Protein AF-A0A8T2NWU3-F1 (afdb_monomer_lite)

Foldseek 3Di:
DDDDDDDDDDDDDDDDDDDDDDDDDPDDDDDDDDDDDPDPPPPCVPPPVNDDDDPVPPPCPDPPPDDDVVVVVVVVVVVVVVVVVVVVVVVPPPDDDDDDPPDDDDDDPPDDPDDDPPDDDDDDDDDDDDDDDDPDPPDPPDDDDPPDPDDDDDDDDDPPDDDDDDDDPPPDPPPVDDPVVVCVVVVCVVVVVVVVVVVVVVVVVVVVVVVVVVVVVVVVVVVVVVVVVVVVVVVVVVVVVCVVVVVVVVVVVVVVVVVVVVVVVVVVVVPPDDDDDDDDPPPDPPPPPPPPPPPPPPPPPDPPVVNVVVVVVVVVVVVVVVVVVVVVCVVVVVVVVVVCVVVPVDDDPVVVCCVPPVVVVVVVVVVVVVVVVVVVVVVVVVVVVVVVVVVVVVVVVVVVVVVVVVVVD

Radius of gyration: 68.29 Å; chains: 1; bounding box: 148×122×195 Å

Sequence (409 aa):
MQMKKDVRDSTYTFASRPRPLQNRSKYREPTLEPNDGIGNYANIMYDRRVVRGNTYAQNILPATAQKDPIEIQRQQEARRRAIAHKRAKAHFRIKTPEAVEGRQHIDVQTELYLEELSDRVEESSVECQTDAFLDKPPSPLFIPAKTGRDVATQIEEGEVSGLTCTSIASLLPLQLFDFDLEVRPLLETLVGKTVEQSLQEVMEEEELASLRAQQRAYEELHNLELVQVQRLEERERRHREEKPLYQMSSERQMRERDCRKPMWQERRQRGGSLSEQTGRVLHMPTKRPAELPLRGPSPVSLPSSQKVLRREKETAEKMAARAFARQYLMDLLPSVYTTLQDNGYFFDPVERDVETTFLPWLMTQVNSTLEKHYVARAVLDMIIRDVTQRKSHLYQQMEQKSSELNCTD

pLDDT: mean 70.7, std 18.54, range [32.28, 97.56]

Secondary structure (DSSP, 8-state):
---------------PPPPPPPPPPSS--------S-S-----TTT-TTS--S-GGG-----TT-PPPHHHHHHHHHHHHHHHHHHHHHHHSS-PPPPPPTT--------S------------------PPP---PPPPPP------S--------TT--S------S-TT----S--HHHHHHHHHHHHHHHHHHHHHHHHHHHHHHHHHHHHHHHHHHHHHHHHHHHHHHHHHHHHHHHHHHHHHHHHHHHHHHHHHHHHHHHHHHHH--------------------------------S-HHHHHHHHHHHHHHHHHHHHHHHHHHHHHHHHHHHHHHTTSS--HHHHHIIIIIHHHHHHHHHHHHHHHHHHHHHHHHHHHHHHHHHHHHHHHHHHHHHHHTT--

InterPro domains:
  IPR009290 Radial spoke 3 [PF06098] (99-159)
  IPR009290 Radial spoke 3 [PF06098] (175-258)
  IPR009290 Radial spoke 3 [PF06098] (306-392)
  IPR009290 Radial spoke 3 [PTHR21648] (3-159)

Organism: NCBI:txid121402

Structure (mmCIF, N/CA/C/O backbone):
data_AF-A0A8T2NWU3-F1
#
_entry.id   AF-A0A8T2NWU3-F1
#
loop_
_atom_site.group_PDB
_atom_site.id
_atom_site.type_symbol
_atom_site.label_atom_id
_atom_site.label_alt_id
_atom_site.label_comp_id
_atom_site.label_asym_id
_atom_site.label_entity_id
_atom_site.label_seq_id
_atom_site.pdbx_PDB_ins_code
_atom_site.Cartn_x
_atom_site.Cartn_y
_atom_site.Cartn_z
_atom_site.occupancy
_atom_site.B_iso_or_equiv
_atom_site.auth_seq_id
_atom_site.auth_comp_id
_atom_site.auth_asym_id
_atom_site.auth_atom_id
_atom_site.pdbx_PDB_model_num
ATOM 1 N N . MET A 1 1 ? 2.838 -85.695 -58.238 1.00 36.66 1 MET A N 1
ATOM 2 C CA . MET A 1 1 ? 3.240 -86.106 -59.600 1.00 36.66 1 MET A CA 1
ATOM 3 C C . MET A 1 1 ? 4.075 -84.993 -60.212 1.00 36.66 1 MET A C 1
ATOM 5 O O . MET A 1 1 ? 3.551 -83.913 -60.444 1.00 36.66 1 MET A O 1
ATOM 9 N N . GLN A 1 2 ? 5.379 -85.235 -60.392 1.00 37.38 2 GLN A N 1
ATOM 10 C CA . GLN A 1 2 ? 6.231 -84.473 -61.313 1.00 37.38 2 GLN A CA 1
ATOM 11 C C . GLN A 1 2 ? 5.668 -84.535 -62.738 1.00 37.38 2 GLN A C 1
ATOM 13 O O . GLN A 1 2 ? 5.053 -85.537 -63.077 1.00 37.38 2 GLN A O 1
ATOM 18 N N . MET A 1 3 ? 5.992 -83.531 -63.557 1.00 32.28 3 MET A N 1
ATOM 19 C CA . MET A 1 3 ? 6.600 -83.625 -64.904 1.00 32.28 3 MET A CA 1
ATOM 20 C C . MET A 1 3 ? 6.875 -82.166 -65.335 1.00 32.28 3 MET A C 1
ATOM 22 O O . MET A 1 3 ? 5.951 -81.376 -65.453 1.00 32.28 3 MET A O 1
ATOM 26 N N . LYS A 1 4 ? 8.109 -81.678 -65.170 1.00 35.75 4 LYS A N 1
ATOM 27 C CA . LYS A 1 4 ? 9.230 -81.607 -66.134 1.00 35.75 4 LYS A CA 1
ATOM 28 C C . LYS A 1 4 ? 9.290 -80.258 -66.875 1.00 35.75 4 LYS A C 1
ATOM 30 O O . LYS A 1 4 ? 8.366 -79.861 -67.567 1.00 35.75 4 LYS A O 1
ATOM 35 N N . LYS A 1 5 ? 10.429 -79.586 -66.664 1.00 43.53 5 LYS A N 1
ATOM 36 C CA . LYS A 1 5 ? 10.964 -78.440 -67.413 1.00 43.53 5 LYS A CA 1
ATOM 37 C C . LYS A 1 5 ? 11.070 -78.774 -68.898 1.00 43.53 5 LYS A C 1
ATOM 39 O O . LYS A 1 5 ? 11.529 -79.867 -69.203 1.00 43.53 5 LYS A O 1
ATOM 44 N N . ASP A 1 6 ? 10.873 -77.761 -69.736 1.00 35.25 6 ASP A N 1
ATOM 45 C CA . ASP A 1 6 ? 11.736 -77.539 -70.892 1.00 35.25 6 ASP A CA 1
ATOM 46 C C . ASP A 1 6 ? 12.052 -76.047 -71.049 1.00 35.25 6 ASP A C 1
ATOM 48 O O . ASP A 1 6 ? 11.188 -75.176 -70.963 1.00 35.25 6 ASP A O 1
ATOM 52 N N . VAL A 1 7 ? 13.345 -75.785 -71.219 1.00 43.22 7 VAL A N 1
ATOM 53 C CA . VAL A 1 7 ? 13.967 -74.507 -71.565 1.00 43.22 7 VAL A CA 1
ATOM 54 C C . VAL A 1 7 ? 14.127 -74.499 -73.078 1.00 43.22 7 VAL A C 1
ATOM 56 O O . VAL A 1 7 ? 14.752 -75.427 -73.587 1.00 43.22 7 VAL A O 1
ATOM 59 N N . ARG A 1 8 ? 13.644 -73.463 -73.780 1.00 36.94 8 ARG A N 1
ATOM 60 C CA . ARG A 1 8 ? 14.164 -73.073 -75.103 1.00 36.94 8 ARG A CA 1
ATOM 61 C C . ARG A 1 8 ? 14.140 -71.561 -75.308 1.00 36.94 8 ARG A C 1
ATOM 63 O O . ARG A 1 8 ? 13.200 -70.876 -74.915 1.00 36.94 8 ARG A O 1
ATOM 70 N N . ASP A 1 9 ? 15.230 -71.119 -75.920 1.00 42.34 9 ASP A N 1
ATOM 71 C CA . ASP A 1 9 ? 15.663 -69.768 -76.247 1.00 42.34 9 ASP A CA 1
ATOM 72 C C . ASP A 1 9 ? 14.619 -68.906 -76.962 1.00 42.34 9 ASP A C 1
ATOM 74 O O . ASP A 1 9 ? 14.051 -69.296 -77.982 1.00 42.34 9 ASP A O 1
ATOM 78 N N . SER A 1 10 ? 14.442 -67.673 -76.485 1.00 42.69 10 SER A N 1
ATOM 79 C CA . SER A 1 10 ? 13.725 -66.626 -77.212 1.00 42.69 10 SER A CA 1
ATOM 80 C C . SER A 1 10 ? 14.719 -65.735 -77.960 1.00 42.69 10 SER A C 1
ATOM 82 O O . SER A 1 10 ? 15.348 -64.845 -77.385 1.00 42.69 10 SER A O 1
ATOM 84 N N . THR A 1 11 ? 14.846 -65.992 -79.259 1.00 45.09 11 THR A N 1
ATOM 85 C CA . THR A 1 11 ? 15.534 -65.168 -80.258 1.00 45.09 11 THR A CA 1
ATOM 86 C C . THR A 1 11 ? 14.983 -63.734 -80.261 1.00 45.09 11 THR A C 1
ATOM 88 O O . THR A 1 11 ? 13.795 -63.516 -80.497 1.00 45.09 11 THR A O 1
ATOM 91 N N . TYR A 1 12 ? 15.843 -62.741 -80.011 1.00 47.78 12 TYR A N 1
ATOM 92 C CA . TYR A 1 12 ? 15.480 -61.319 -80.010 1.00 47.78 12 TYR A CA 1
ATOM 93 C C . TYR A 1 12 ? 15.043 -60.866 -81.413 1.00 47.78 12 TYR A C 1
ATOM 95 O O . TYR A 1 12 ? 15.851 -60.817 -82.338 1.00 47.78 12 TYR A O 1
ATOM 103 N N . THR A 1 13 ? 13.761 -60.535 -81.576 1.00 46.03 13 THR A N 1
ATOM 104 C CA . THR A 1 13 ? 13.186 -60.019 -82.827 1.00 46.03 13 THR A CA 1
ATOM 105 C C . THR A 1 13 ? 12.853 -58.536 -82.659 1.00 46.03 13 THR A C 1
ATOM 107 O O . THR A 1 13 ? 12.023 -58.166 -81.831 1.00 46.03 13 THR A O 1
ATOM 110 N N . PHE A 1 14 ? 13.508 -57.673 -83.440 1.00 47.47 14 PHE A N 1
ATOM 111 C CA . PHE A 1 14 ? 13.235 -56.235 -83.477 1.00 47.47 14 PHE A CA 1
ATOM 112 C C . PHE A 1 14 ? 12.325 -55.915 -84.667 1.00 47.47 14 PHE A C 1
ATOM 114 O O . PHE A 1 14 ? 12.702 -56.145 -85.813 1.00 47.47 14 PHE A O 1
ATOM 121 N N . ALA A 1 15 ? 11.140 -55.365 -84.400 1.00 51.34 15 ALA A N 1
ATOM 122 C CA . ALA A 1 15 ? 10.235 -54.848 -85.422 1.00 51.34 15 ALA A CA 1
ATOM 123 C C . ALA A 1 15 ? 9.806 -53.423 -85.049 1.00 51.34 15 ALA A C 1
ATOM 125 O O . ALA A 1 15 ? 9.164 -53.209 -84.019 1.00 51.34 15 ALA A O 1
ATOM 126 N N . SER A 1 16 ? 10.142 -52.441 -85.885 1.00 62.88 16 SER A N 1
ATOM 127 C CA . SER A 1 16 ? 9.610 -51.081 -85.791 1.00 62.88 16 SER A CA 1
ATOM 128 C C . SER A 1 16 ? 8.510 -50.891 -86.838 1.00 62.88 16 SER A C 1
ATOM 130 O O . SER A 1 16 ? 8.673 -51.223 -88.009 1.00 62.88 16 SER A O 1
ATOM 132 N N . ARG A 1 17 ? 7.350 -50.369 -86.421 1.00 43.66 17 ARG A N 1
ATOM 133 C CA . ARG A 1 17 ? 6.288 -49.971 -87.359 1.00 43.66 17 ARG A CA 1
ATOM 134 C C . ARG A 1 17 ? 6.708 -48.677 -88.075 1.00 43.66 17 ARG A C 1
ATOM 136 O O . ARG A 1 17 ? 7.193 -47.773 -87.389 1.00 43.66 17 ARG A O 1
ATOM 143 N N . PRO A 1 18 ? 6.505 -48.537 -89.398 1.00 55.72 18 PRO A N 1
ATOM 144 C CA . PRO A 1 18 ? 6.809 -47.289 -90.090 1.00 55.72 18 PRO A CA 1
ATOM 145 C C . PRO A 1 18 ? 5.888 -46.173 -89.576 1.00 55.72 18 PRO A C 1
ATOM 147 O O . PRO A 1 18 ? 4.668 -46.331 -89.536 1.00 55.72 18 PRO A O 1
ATOM 150 N N . ARG A 1 19 ? 6.474 -45.047 -89.155 1.00 58.19 19 ARG A N 1
ATOM 151 C CA . ARG A 1 19 ? 5.741 -43.817 -88.823 1.00 58.19 19 ARG A CA 1
ATOM 152 C C . ARG A 1 19 ? 5.830 -42.852 -90.009 1.00 58.19 19 ARG A C 1
ATOM 154 O O . ARG A 1 19 ? 6.939 -42.637 -90.497 1.00 58.19 19 ARG A O 1
ATOM 161 N N . PRO A 1 20 ? 4.717 -42.258 -90.467 1.00 56.50 20 PRO A N 1
ATOM 162 C CA . PRO A 1 20 ? 4.772 -41.228 -91.496 1.00 56.50 20 PRO A CA 1
ATOM 163 C C . PRO A 1 20 ? 5.441 -39.956 -90.951 1.00 56.50 20 PRO A C 1
ATOM 165 O O . PRO A 1 20 ? 5.228 -39.571 -89.800 1.00 56.50 20 PRO A O 1
ATOM 168 N N . LEU A 1 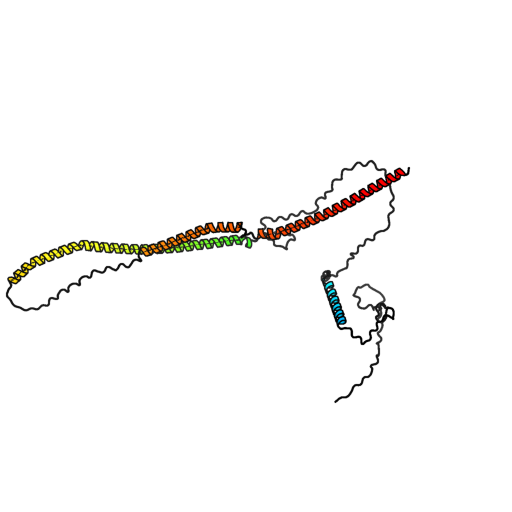21 ? 6.256 -39.312 -91.789 1.00 49.09 21 LEU A N 1
ATOM 169 C CA . LEU A 1 21 ? 6.868 -38.009 -91.518 1.00 49.09 21 LEU A CA 1
ATOM 170 C C . LEU A 1 21 ? 5.766 -36.942 -91.438 1.00 49.09 21 LEU A C 1
ATOM 172 O O . LEU A 1 21 ? 5.034 -36.736 -92.403 1.00 49.09 21 LEU A O 1
ATOM 176 N N . GLN A 1 22 ? 5.637 -36.266 -90.295 1.00 55.03 22 GLN A N 1
ATOM 177 C CA . GLN A 1 22 ? 4.755 -35.105 -90.180 1.00 55.03 22 GLN A CA 1
ATOM 178 C C . GLN A 1 22 ? 5.351 -33.915 -90.947 1.00 55.03 22 GLN A C 1
ATOM 180 O O . GLN A 1 22 ? 6.543 -33.625 -90.837 1.00 55.03 22 GLN A O 1
ATOM 185 N N . ASN A 1 23 ? 4.507 -33.230 -91.724 1.00 53.09 23 ASN A N 1
ATOM 186 C CA . ASN A 1 23 ? 4.865 -32.016 -92.453 1.00 53.09 23 ASN A CA 1
ATOM 187 C C . ASN A 1 23 ? 5.325 -30.924 -91.480 1.00 53.09 23 ASN A C 1
ATOM 189 O O . ASN A 1 23 ? 4.576 -30.505 -90.601 1.00 53.09 23 ASN A O 1
ATOM 193 N N . ARG A 1 24 ? 6.550 -30.430 -91.670 1.00 54.00 24 ARG A N 1
ATOM 194 C CA . ARG A 1 24 ? 7.069 -29.263 -90.954 1.00 54.00 24 ARG A CA 1
ATOM 195 C C . ARG A 1 24 ? 6.543 -27.996 -91.637 1.00 54.00 24 ARG A C 1
ATOM 197 O O . ARG A 1 24 ? 6.655 -27.876 -92.858 1.00 54.00 24 ARG A O 1
ATOM 204 N N . SER A 1 25 ? 5.966 -27.063 -90.879 1.00 56.12 25 SER A N 1
ATOM 205 C CA . SER A 1 25 ? 5.536 -25.768 -91.419 1.00 56.12 25 SER A CA 1
ATOM 206 C C . SER A 1 25 ? 6.745 -24.980 -91.947 1.00 56.12 25 SER A C 1
ATOM 208 O O . SER A 1 25 ? 7.837 -25.023 -91.378 1.00 56.12 25 SER A O 1
ATOM 210 N N . LYS A 1 26 ? 6.565 -24.299 -93.086 1.00 50.84 26 LYS A N 1
ATOM 211 C CA . LYS A 1 26 ? 7.632 -23.613 -93.840 1.00 50.84 26 LYS A CA 1
ATOM 212 C C . LYS A 1 26 ? 7.875 -22.152 -93.432 1.00 50.84 26 LYS A C 1
ATOM 214 O O . LYS A 1 26 ? 8.742 -21.523 -94.021 1.00 50.84 26 LYS A O 1
ATOM 219 N N . TYR A 1 27 ? 7.169 -21.623 -92.434 1.00 44.66 27 TYR A N 1
ATOM 220 C CA . TYR A 1 27 ? 7.337 -20.244 -91.958 1.00 44.66 27 TYR A CA 1
ATOM 221 C C . TYR A 1 27 ? 7.220 -20.183 -90.429 1.00 44.66 27 TYR A C 1
ATOM 223 O O . TYR A 1 27 ? 6.403 -20.893 -89.843 1.00 44.66 27 TYR A O 1
ATOM 231 N N . ARG A 1 28 ? 8.080 -19.377 -89.788 1.00 44.09 28 ARG A N 1
ATOM 232 C CA . ARG A 1 28 ? 8.218 -19.254 -88.328 1.00 44.09 28 ARG A CA 1
ATOM 233 C C . ARG A 1 28 ? 7.633 -17.921 -87.863 1.00 44.09 28 ARG A C 1
ATOM 235 O O . ARG A 1 28 ? 8.231 -16.887 -88.134 1.00 44.09 28 ARG A O 1
ATOM 242 N N . GLU A 1 29 ? 6.523 -17.964 -87.133 1.00 40.19 29 GLU A N 1
ATOM 243 C CA . GLU A 1 29 ? 6.135 -16.883 -86.218 1.00 40.19 29 GLU A CA 1
ATOM 244 C C . GLU A 1 29 ? 6.741 -17.124 -84.822 1.00 40.19 29 GLU A C 1
ATOM 246 O O . GLU A 1 29 ? 6.984 -18.283 -84.457 1.00 40.19 29 GLU A O 1
ATOM 251 N N . PRO A 1 30 ? 7.041 -16.069 -84.040 1.00 43.97 30 PRO A N 1
ATOM 252 C CA . PRO A 1 30 ? 7.683 -16.195 -82.744 1.00 43.97 30 PRO A CA 1
ATOM 253 C C . PRO A 1 30 ? 6.621 -16.255 -81.642 1.00 43.97 30 PRO A C 1
ATOM 255 O O . PRO A 1 30 ? 6.100 -15.233 -81.211 1.00 43.97 30 PRO A O 1
ATOM 258 N N . THR A 1 31 ? 6.318 -17.450 -81.150 1.00 36.34 31 THR A N 1
ATOM 259 C CA . THR A 1 31 ? 5.564 -17.620 -79.901 1.00 36.34 31 THR A CA 1
ATOM 260 C C . THR A 1 31 ? 6.284 -18.625 -79.011 1.00 36.34 31 THR A C 1
ATOM 262 O O . THR A 1 31 ? 6.592 -19.748 -79.412 1.00 36.34 31 THR A O 1
ATOM 265 N N . LEU A 1 32 ? 6.651 -18.140 -77.825 1.00 43.25 32 LEU A N 1
ATOM 266 C CA . LEU A 1 32 ? 7.347 -18.858 -76.768 1.00 43.25 32 LEU A CA 1
ATOM 267 C C . LEU A 1 32 ? 6.331 -19.724 -76.021 1.00 43.25 32 LEU A C 1
ATOM 269 O O . LEU A 1 32 ? 5.604 -19.224 -75.176 1.00 43.25 32 LEU A O 1
ATOM 273 N N . GLU A 1 33 ? 6.318 -21.015 -76.326 1.00 39.19 33 GLU A N 1
ATOM 274 C CA . GLU A 1 33 ? 5.743 -22.054 -75.471 1.00 39.19 33 GLU A CA 1
ATOM 275 C C . GLU A 1 33 ? 6.840 -23.091 -75.164 1.00 39.19 33 GLU A C 1
ATOM 277 O O . GLU A 1 33 ? 7.765 -23.267 -75.973 1.00 39.19 33 GLU A O 1
ATOM 282 N N . PRO A 1 34 ? 6.806 -23.739 -73.984 1.00 39.34 34 PRO A N 1
ATOM 283 C CA . PRO A 1 34 ? 7.903 -24.551 -73.491 1.00 39.34 34 PRO A CA 1
ATOM 284 C C . PRO A 1 34 ? 8.150 -25.746 -74.409 1.00 39.34 34 PRO A C 1
ATOM 286 O O . PRO A 1 34 ? 7.258 -26.500 -74.785 1.00 39.34 34 PRO A O 1
ATOM 289 N N . ASN A 1 35 ? 9.417 -25.878 -74.776 1.00 37.31 35 ASN A N 1
ATOM 290 C CA . ASN A 1 35 ? 9.963 -26.820 -75.733 1.00 37.31 35 ASN A CA 1
ATOM 291 C C . ASN A 1 35 ? 9.881 -28.280 -75.242 1.00 37.31 35 ASN A C 1
ATOM 293 O O . ASN A 1 35 ? 10.897 -28.859 -74.869 1.00 37.31 35 ASN A O 1
ATOM 297 N N . ASP A 1 36 ? 8.698 -28.890 -75.293 1.00 41.62 36 ASP A N 1
ATOM 298 C CA . ASP A 1 36 ? 8.537 -30.345 -75.297 1.00 41.62 36 ASP A CA 1
ATOM 299 C C . ASP A 1 36 ? 8.285 -30.808 -76.736 1.00 41.62 36 ASP A C 1
ATOM 301 O O . ASP A 1 36 ? 7.149 -30.947 -77.185 1.00 41.62 36 ASP A O 1
ATOM 305 N N . GLY A 1 37 ? 9.360 -31.046 -77.496 1.00 47.16 37 GLY A N 1
ATOM 306 C CA . GLY A 1 37 ? 9.234 -31.789 -78.756 1.00 47.16 37 GLY A CA 1
ATOM 307 C C . GLY A 1 37 ? 10.114 -31.378 -79.929 1.00 47.16 37 GLY A C 1
ATOM 308 O O . GLY A 1 37 ? 9.923 -31.922 -81.018 1.00 47.16 37 GLY A O 1
ATOM 309 N N . ILE A 1 38 ? 11.101 -30.493 -79.772 1.00 40.75 38 ILE A N 1
ATOM 310 C CA . ILE A 1 38 ? 12.144 -30.378 -80.800 1.00 40.75 38 ILE A CA 1
ATOM 311 C C . ILE A 1 38 ? 13.082 -31.565 -80.623 1.00 40.75 38 ILE A C 1
ATOM 313 O O . ILE A 1 38 ? 13.805 -31.653 -79.635 1.00 40.75 38 ILE A O 1
ATOM 317 N N . GLY A 1 39 ? 13.021 -32.495 -81.580 1.00 50.44 39 GLY A N 1
ATOM 318 C CA . GLY A 1 39 ? 13.846 -33.692 -81.627 1.00 50.44 39 GLY A CA 1
ATOM 319 C C . GLY A 1 39 ? 15.278 -33.382 -81.223 1.00 50.44 39 GLY A C 1
ATOM 320 O O . GLY A 1 39 ? 16.000 -32.694 -81.945 1.00 50.44 39 GLY A O 1
ATOM 321 N N . ASN A 1 40 ? 15.663 -33.896 -80.054 1.00 47.94 40 ASN A N 1
ATOM 322 C CA . ASN A 1 40 ? 17.047 -33.968 -79.642 1.00 47.94 40 ASN A CA 1
ATOM 323 C C . ASN A 1 40 ? 17.773 -34.721 -80.751 1.00 47.94 40 ASN A C 1
ATOM 325 O O . ASN A 1 40 ? 17.728 -35.951 -80.809 1.00 47.94 40 ASN A O 1
ATOM 329 N N . TYR A 1 41 ? 18.449 -33.988 -81.633 1.00 52.53 41 TYR A N 1
ATOM 330 C CA . TYR A 1 41 ? 19.617 -34.529 -82.295 1.00 52.53 41 TYR A CA 1
ATOM 331 C C . TYR A 1 41 ? 20.455 -35.090 -81.157 1.00 52.53 41 TYR A C 1
ATOM 333 O O . TYR A 1 41 ? 20.872 -34.350 -80.264 1.00 52.53 41 TYR A O 1
ATOM 341 N N . ALA A 1 42 ? 20.547 -36.418 -81.093 1.00 56.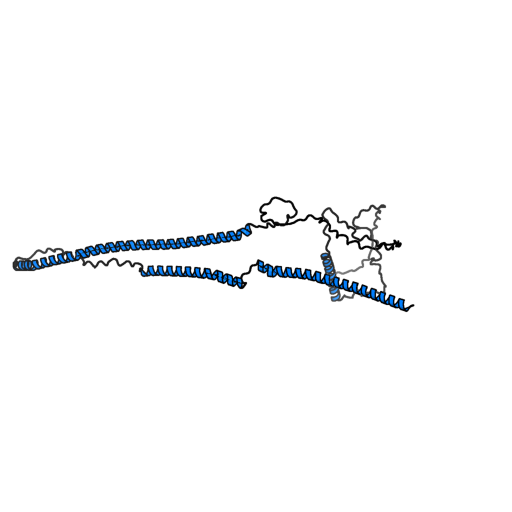59 42 ALA A N 1
ATOM 342 C CA . ALA A 1 42 ? 21.314 -37.083 -80.067 1.00 56.59 42 ALA A CA 1
ATOM 343 C C . ALA A 1 42 ? 22.749 -36.623 -80.281 1.00 56.59 42 ALA A C 1
ATOM 345 O O . ALA A 1 42 ? 23.443 -37.102 -81.176 1.00 56.59 42 ALA A O 1
ATOM 346 N N . ASN A 1 43 ? 23.154 -35.613 -79.515 1.00 57.19 43 ASN A N 1
ATOM 347 C CA . ASN A 1 43 ? 24.522 -35.163 -79.477 1.00 57.19 43 ASN A CA 1
ATOM 348 C C . ASN A 1 43 ? 25.346 -36.422 -79.238 1.00 57.19 43 ASN A C 1
ATOM 350 O O . ASN A 1 43 ? 25.232 -37.047 -78.185 1.00 57.19 43 ASN A O 1
ATOM 354 N N . ILE A 1 44 ? 26.179 -36.786 -80.214 1.00 61.53 44 ILE A N 1
ATOM 355 C CA . ILE A 1 44 ? 27.076 -37.952 -80.166 1.00 61.53 44 ILE A CA 1
ATOM 356 C C . ILE A 1 44 ? 27.982 -37.879 -78.913 1.00 61.53 44 ILE A C 1
ATOM 358 O O . ILE A 1 44 ? 28.599 -38.858 -78.502 1.00 61.53 44 ILE A O 1
ATOM 362 N N . MET A 1 45 ? 28.050 -36.697 -78.283 1.00 54.53 45 MET A N 1
ATOM 363 C CA . MET A 1 45 ? 28.645 -36.381 -76.977 1.00 54.53 45 MET A CA 1
ATOM 364 C C . MET A 1 45 ? 28.030 -37.112 -75.789 1.00 54.53 45 MET A C 1
ATOM 366 O O . MET A 1 45 ? 28.746 -37.407 -74.836 1.00 54.53 45 MET A O 1
ATOM 370 N N . TYR A 1 46 ? 26.749 -37.452 -75.870 1.00 57.06 46 TYR A N 1
ATOM 371 C CA . TYR A 1 46 ? 25.983 -38.068 -74.792 1.00 57.06 46 TYR A CA 1
ATOM 372 C C . TYR A 1 46 ? 25.328 -39.389 -75.215 1.00 57.06 46 TYR A C 1
ATOM 374 O O . TYR A 1 46 ? 24.545 -39.958 -74.451 1.00 57.06 46 TYR A O 1
ATOM 382 N N . ASP A 1 47 ? 25.642 -39.894 -76.414 1.00 68.62 47 ASP A N 1
ATOM 383 C CA . ASP A 1 47 ? 25.191 -41.216 -76.833 1.00 68.62 47 ASP A CA 1
ATOM 384 C C . ASP A 1 47 ? 25.970 -42.290 -76.069 1.00 68.62 47 ASP A C 1
ATOM 386 O O . ASP A 1 47 ? 27.178 -42.461 -76.234 1.00 68.62 47 ASP A O 1
ATOM 390 N N . ARG A 1 48 ? 25.253 -43.045 -75.234 1.00 60.22 48 ARG A N 1
ATOM 391 C CA . ARG A 1 48 ? 25.814 -44.118 -74.403 1.00 60.22 48 ARG A CA 1
ATOM 392 C C . ARG A 1 48 ? 26.454 -45.247 -75.211 1.00 60.22 48 ARG A C 1
ATOM 394 O O . ARG A 1 48 ? 27.190 -46.038 -74.632 1.00 60.22 48 ARG A O 1
ATOM 401 N N . ARG A 1 49 ? 26.170 -45.346 -76.512 1.00 67.12 49 ARG A N 1
ATOM 402 C CA . ARG A 1 49 ? 26.785 -46.342 -77.403 1.00 67.12 49 ARG A CA 1
ATOM 403 C C . ARG A 1 49 ? 28.174 -45.925 -77.881 1.00 67.12 49 ARG A C 1
ATOM 405 O O . ARG A 1 49 ? 28.946 -46.778 -78.306 1.00 67.12 49 ARG A O 1
ATOM 412 N N . VAL A 1 50 ? 28.494 -44.633 -77.821 1.00 67.69 50 VAL A N 1
ATOM 413 C CA . VAL A 1 50 ? 29.755 -44.085 -78.320 1.00 67.69 50 VAL A CA 1
ATOM 414 C C . VAL A 1 50 ? 30.726 -43.965 -77.152 1.00 67.69 50 VAL A C 1
ATOM 416 O O . VAL A 1 50 ? 30.702 -43.005 -76.382 1.00 67.69 50 VAL A O 1
ATOM 419 N N . VAL A 1 51 ? 31.576 -44.982 -76.999 1.00 60.94 51 VAL A N 1
ATOM 420 C CA . VAL A 1 51 ? 32.611 -45.017 -75.962 1.00 60.94 51 VAL A CA 1
ATOM 421 C C . VAL A 1 51 ? 33.704 -44.018 -76.322 1.00 60.94 51 VAL A C 1
ATOM 423 O O . VAL A 1 51 ? 34.357 -44.130 -77.356 1.00 60.94 51 VAL A O 1
ATOM 426 N N . ARG A 1 52 ? 33.893 -43.022 -75.460 1.00 63.03 52 ARG A N 1
ATOM 427 C CA . ARG A 1 52 ? 34.901 -41.973 -75.624 1.00 63.03 52 ARG A CA 1
ATOM 428 C C . ARG A 1 52 ? 36.015 -42.210 -74.624 1.00 63.03 52 ARG A C 1
ATOM 430 O O . ARG A 1 52 ? 35.805 -42.069 -73.424 1.00 63.03 52 ARG A O 1
ATOM 437 N N . GLY A 1 53 ? 37.179 -42.592 -75.127 1.00 64.38 53 GLY A N 1
ATOM 438 C CA . GLY A 1 53 ? 38.338 -42.945 -74.316 1.00 64.38 53 GLY A CA 1
ATOM 439 C C . GLY A 1 53 ? 39.113 -44.100 -74.937 1.00 64.38 53 GLY A C 1
ATOM 440 O O . GLY A 1 53 ? 38.632 -44.767 -75.850 1.00 64.38 53 GLY A O 1
ATOM 441 N N . ASN A 1 54 ? 40.330 -44.315 -74.448 1.00 58.97 54 ASN A N 1
ATOM 442 C CA . ASN A 1 54 ? 41.196 -45.391 -74.916 1.00 58.97 54 ASN A CA 1
ATOM 443 C C . ASN A 1 54 ? 40.598 -46.761 -74.531 1.00 58.97 54 ASN A C 1
ATOM 445 O O . ASN A 1 54 ? 40.233 -46.976 -73.373 1.00 58.97 54 ASN A O 1
ATOM 449 N N . THR A 1 55 ? 40.502 -47.693 -75.482 1.00 53.62 55 THR A N 1
ATOM 450 C CA . THR A 1 55 ? 39.813 -48.994 -75.332 1.00 53.62 55 THR A CA 1
ATOM 451 C C . THR A 1 55 ? 40.457 -49.936 -74.310 1.00 53.62 55 THR A C 1
ATOM 453 O O . THR A 1 55 ? 39.835 -50.916 -73.909 1.00 53.62 55 THR A O 1
ATOM 456 N N . TYR A 1 56 ? 41.663 -49.620 -73.833 1.00 48.53 56 TYR A N 1
ATOM 457 C CA . TYR A 1 56 ? 42.404 -50.418 -72.853 1.00 48.53 56 TYR A CA 1
ATOM 458 C C . TYR A 1 56 ? 41.991 -50.191 -71.386 1.00 48.53 56 TYR A C 1
ATOM 460 O O . TYR A 1 56 ? 42.380 -50.977 -70.531 1.00 48.53 56 TYR A O 1
ATOM 468 N N . ALA A 1 57 ? 41.198 -49.157 -71.071 1.00 50.59 57 ALA A N 1
ATOM 469 C CA . ALA A 1 57 ? 40.793 -48.839 -69.690 1.00 50.59 57 ALA A CA 1
ATOM 470 C C . ALA A 1 57 ? 39.395 -49.368 -69.303 1.00 50.59 57 ALA A C 1
ATOM 472 O O . ALA A 1 57 ? 38.795 -48.917 -68.325 1.00 50.59 57 ALA A O 1
ATOM 473 N N . GLN A 1 58 ? 38.848 -50.324 -70.061 1.00 49.44 58 GLN A N 1
ATOM 474 C CA . GLN A 1 58 ? 37.711 -51.114 -69.596 1.00 49.44 58 GLN A CA 1
ATOM 475 C C . GLN A 1 58 ? 38.211 -52.048 -68.488 1.00 49.44 58 GLN A C 1
ATOM 477 O O . GLN A 1 58 ? 38.704 -53.140 -68.759 1.00 49.44 58 GLN A O 1
ATOM 482 N N . ASN A 1 59 ? 38.064 -51.628 -67.229 1.00 49.53 59 ASN A N 1
ATOM 483 C CA . ASN A 1 59 ? 38.043 -52.562 -66.108 1.00 49.53 59 ASN A CA 1
ATOM 484 C C . ASN A 1 59 ? 36.833 -53.487 -66.299 1.00 49.53 59 ASN A C 1
ATOM 486 O O . ASN A 1 59 ? 35.734 -53.215 -65.813 1.00 49.53 59 ASN A O 1
ATOM 490 N N . ILE A 1 60 ? 37.041 -54.578 -67.035 1.00 46.91 60 ILE A N 1
ATOM 491 C CA . ILE A 1 60 ? 36.142 -55.725 -67.074 1.00 46.91 60 ILE A CA 1
ATOM 492 C C . ILE A 1 60 ? 36.292 -56.398 -65.711 1.00 46.91 60 ILE A C 1
ATOM 494 O O . ILE A 1 60 ? 37.104 -57.301 -65.528 1.00 46.91 60 ILE A O 1
ATOM 498 N N . LEU A 1 61 ? 35.544 -55.921 -64.716 1.00 51.28 61 LEU A N 1
ATOM 499 C CA . LEU A 1 61 ? 35.320 -56.736 -63.532 1.00 51.28 61 LEU A CA 1
ATOM 500 C C . LEU A 1 61 ? 34.474 -57.937 -63.986 1.00 51.28 61 LEU A C 1
ATOM 502 O O . LEU A 1 61 ? 33.435 -57.728 -64.623 1.00 51.28 61 LEU A O 1
ATOM 506 N N . PRO A 1 62 ? 34.895 -59.184 -63.714 1.00 50.38 62 PRO A N 1
ATOM 507 C CA . PRO A 1 62 ? 34.099 -60.355 -64.049 1.00 50.38 62 PRO A CA 1
ATOM 508 C C . PRO A 1 62 ? 32.718 -60.247 -63.390 1.00 50.38 62 PRO A C 1
ATOM 510 O O . PRO A 1 62 ? 32.595 -59.775 -62.259 1.00 50.38 62 PRO A O 1
ATOM 513 N N . ALA A 1 63 ? 31.675 -60.711 -64.084 1.00 52.56 63 ALA A N 1
ATOM 514 C CA . ALA A 1 63 ? 30.272 -60.651 -63.647 1.00 52.56 63 ALA A CA 1
ATOM 515 C C . ALA A 1 63 ? 29.978 -61.367 -62.305 1.00 52.56 63 ALA A C 1
ATOM 517 O O . ALA A 1 63 ? 28.848 -61.341 -61.824 1.00 52.56 63 ALA A O 1
ATOM 518 N N . THR A 1 64 ? 30.984 -61.995 -61.693 1.00 53.91 64 THR A N 1
ATOM 519 C CA . THR A 1 64 ? 30.931 -62.693 -60.404 1.00 53.91 64 THR A CA 1
ATOM 520 C C . THR A 1 64 ? 31.578 -61.923 -59.246 1.00 53.91 64 THR A C 1
ATOM 522 O O . THR A 1 64 ? 31.510 -62.393 -58.112 1.00 53.91 64 THR A O 1
ATOM 525 N N . ALA A 1 65 ? 32.180 -60.749 -59.481 1.00 51.72 65 ALA A N 1
ATOM 526 C CA . ALA A 1 65 ? 32.762 -59.928 -58.420 1.00 51.72 65 ALA A CA 1
ATOM 527 C C . ALA A 1 65 ? 31.650 -59.286 -57.569 1.00 51.72 65 ALA A C 1
ATOM 529 O O . ALA A 1 65 ? 31.141 -58.205 -57.878 1.00 51.72 65 ALA A O 1
ATOM 530 N N . GLN A 1 66 ? 31.238 -59.977 -56.502 1.00 53.62 66 GLN A N 1
ATOM 531 C CA . GLN A 1 66 ? 30.390 -59.394 -55.468 1.00 53.62 66 GLN A CA 1
ATOM 532 C C . GLN A 1 66 ? 31.138 -58.209 -54.852 1.00 53.62 66 GLN A C 1
ATOM 534 O O . GLN A 1 66 ? 32.217 -58.371 -54.295 1.00 53.62 66 GLN A O 1
ATOM 539 N N . LYS A 1 67 ? 30.591 -57.000 -55.005 1.00 55.94 67 LYS A N 1
ATOM 540 C CA . LYS A 1 67 ? 31.138 -55.803 -54.361 1.00 55.94 67 LYS A CA 1
ATOM 541 C C . LYS A 1 67 ? 31.013 -55.978 -52.852 1.00 55.94 67 LYS A C 1
ATOM 543 O O . LYS A 1 67 ? 29.918 -56.295 -52.384 1.00 55.94 67 LYS A O 1
ATOM 548 N N . ASP A 1 68 ? 32.103 -55.752 -52.124 1.00 57.28 68 ASP A N 1
ATOM 549 C CA . ASP A 1 68 ? 32.120 -55.864 -50.669 1.00 57.28 68 ASP A CA 1
ATOM 550 C C . ASP A 1 68 ? 30.958 -55.062 -50.051 1.00 57.28 68 ASP A C 1
ATOM 552 O O . ASP A 1 68 ? 30.697 -53.924 -50.466 1.00 57.28 68 ASP A O 1
ATOM 556 N N . PRO A 1 69 ? 30.238 -55.616 -49.058 1.00 67.88 69 PRO A N 1
ATOM 557 C CA . PRO A 1 69 ? 29.043 -54.990 -48.483 1.00 67.88 69 PRO A CA 1
ATOM 558 C C . PRO A 1 69 ? 29.309 -53.581 -47.921 1.00 67.88 69 PRO A C 1
ATOM 560 O O . PRO A 1 69 ? 28.418 -52.730 -47.925 1.00 67.88 69 PRO A O 1
ATOM 563 N N . ILE A 1 70 ? 30.554 -53.299 -47.526 1.00 66.50 70 ILE A N 1
ATOM 564 C CA . ILE A 1 70 ? 31.019 -51.993 -47.037 1.00 66.50 70 ILE A CA 1
ATOM 565 C C . ILE A 1 70 ? 31.023 -50.936 -48.157 1.00 66.50 70 ILE A C 1
ATOM 567 O O . ILE A 1 70 ? 30.631 -49.789 -47.934 1.00 66.50 70 ILE A O 1
ATOM 571 N N . GLU A 1 71 ? 31.403 -51.308 -49.382 1.00 71.88 71 GLU A N 1
ATOM 572 C CA . GLU A 1 71 ? 31.445 -50.400 -50.537 1.00 71.88 71 GLU A CA 1
ATOM 573 C C . GLU A 1 71 ? 30.022 -50.021 -50.989 1.00 71.88 71 GLU A C 1
ATOM 575 O O . GLU A 1 71 ? 29.744 -48.875 -51.357 1.00 71.88 71 GLU A O 1
ATOM 580 N N . ILE A 1 72 ? 29.088 -50.977 -50.894 1.00 70.31 72 ILE A N 1
ATOM 581 C CA . ILE A 1 72 ? 27.662 -50.770 -51.181 1.00 70.31 72 ILE A CA 1
ATOM 582 C C . ILE A 1 72 ? 27.045 -49.819 -50.149 1.00 70.31 72 ILE A C 1
ATOM 584 O O . ILE A 1 72 ? 26.321 -48.892 -50.524 1.00 70.31 72 ILE A O 1
ATOM 588 N N . GLN A 1 73 ? 27.360 -50.000 -48.863 1.00 76.88 73 GLN A N 1
ATOM 589 C CA . GLN A 1 73 ? 26.887 -49.123 -47.791 1.00 76.88 73 GLN A CA 1
ATOM 590 C C . GLN A 1 73 ? 27.435 -47.696 -47.950 1.00 76.88 73 GLN A C 1
ATOM 592 O O . GLN A 1 73 ? 26.665 -46.734 -47.898 1.00 76.88 73 GLN A O 1
ATOM 597 N N . ARG A 1 74 ? 28.727 -47.555 -48.277 1.00 80.38 74 ARG A N 1
ATOM 598 C CA . ARG A 1 74 ? 29.373 -46.262 -48.560 1.00 80.38 74 ARG A CA 1
ATOM 599 C C . ARG A 1 74 ? 28.741 -45.549 -49.762 1.00 80.38 74 ARG A C 1
ATOM 601 O O . ARG A 1 74 ? 28.512 -44.340 -49.708 1.00 80.38 74 ARG A O 1
ATOM 608 N N . GLN A 1 75 ? 28.396 -46.273 -50.832 1.00 80.62 75 GLN A N 1
ATOM 609 C CA . GLN A 1 75 ? 27.694 -45.693 -51.987 1.00 80.62 75 GLN A CA 1
ATOM 610 C C . GLN A 1 75 ? 26.260 -45.262 -51.660 1.00 80.62 75 GLN A C 1
ATOM 612 O O . GLN A 1 75 ? 25.814 -44.210 -52.128 1.00 80.62 75 GLN A O 1
ATOM 617 N N . GLN A 1 76 ? 25.530 -46.037 -50.854 1.00 82.75 76 GLN A N 1
ATOM 618 C CA . GLN A 1 76 ? 24.182 -45.666 -50.417 1.00 82.75 76 GLN A CA 1
ATOM 619 C C . GLN A 1 76 ? 24.199 -44.435 -49.503 1.00 82.75 76 GLN A C 1
ATOM 621 O O . GLN A 1 76 ? 23.360 -43.544 -49.663 1.00 82.75 76 GLN A O 1
ATOM 626 N N . GLU A 1 77 ? 25.180 -44.340 -48.606 1.00 83.62 77 GLU A N 1
ATOM 627 C CA . GLU A 1 77 ? 25.378 -43.186 -47.730 1.00 83.62 77 GLU A CA 1
ATOM 628 C C . GLU A 1 77 ? 25.771 -41.930 -48.521 1.00 83.62 77 GLU A C 1
ATOM 630 O O . GLU A 1 77 ? 25.148 -40.879 -48.356 1.00 83.62 77 GLU A O 1
ATOM 635 N N . ALA A 1 78 ? 26.713 -42.044 -49.464 1.00 82.38 78 ALA A N 1
ATOM 636 C CA . ALA A 1 78 ? 27.089 -40.947 -50.357 1.00 82.38 78 ALA A CA 1
ATOM 637 C C . ALA A 1 78 ? 25.894 -40.452 -51.189 1.00 82.38 78 ALA A C 1
ATOM 639 O O . ALA A 1 78 ? 25.675 -39.244 -51.325 1.00 82.38 78 ALA A O 1
ATOM 640 N N . ARG A 1 79 ? 25.057 -41.375 -51.685 1.00 82.81 79 ARG A N 1
ATOM 641 C CA . ARG A 1 79 ? 23.820 -41.038 -52.402 1.00 82.81 79 ARG A CA 1
ATOM 642 C C . ARG A 1 79 ? 22.814 -40.327 -51.493 1.00 82.81 79 ARG A C 1
ATOM 644 O O . ARG A 1 79 ? 22.216 -39.337 -51.918 1.00 82.81 79 ARG A O 1
ATOM 651 N N . ARG A 1 80 ? 22.647 -40.776 -50.244 1.00 84.94 80 ARG A N 1
ATOM 652 C CA . ARG A 1 80 ? 21.796 -40.107 -49.241 1.00 84.94 80 ARG A CA 1
ATOM 653 C C . ARG A 1 80 ? 22.293 -38.695 -48.933 1.00 84.94 80 ARG A C 1
ATOM 655 O O . ARG A 1 80 ? 21.494 -37.759 -48.959 1.00 84.94 80 ARG A O 1
ATOM 662 N N . ARG A 1 81 ? 23.601 -38.523 -48.725 1.00 86.12 81 ARG A N 1
ATOM 663 C CA . ARG A 1 81 ? 24.232 -37.224 -48.449 1.00 86.12 81 ARG A CA 1
ATOM 664 C C . ARG A 1 81 ? 24.087 -36.257 -49.625 1.00 86.12 81 ARG A C 1
ATOM 666 O O . ARG A 1 81 ? 23.749 -35.096 -49.413 1.00 86.12 81 ARG A O 1
ATOM 673 N N . ALA A 1 82 ? 24.243 -36.737 -50.860 1.00 82.62 82 ALA A N 1
ATOM 674 C CA . ALA A 1 82 ? 24.042 -35.926 -52.061 1.00 82.62 82 ALA A CA 1
ATOM 675 C C . ALA A 1 82 ? 22.587 -35.441 -52.208 1.00 82.62 82 ALA A C 1
ATOM 677 O O . ALA A 1 82 ? 22.350 -34.282 -52.553 1.00 82.62 82 ALA A O 1
ATOM 678 N N . ILE A 1 83 ? 21.602 -36.295 -51.903 1.00 84.69 83 ILE A N 1
ATOM 679 C CA . ILE A 1 83 ? 20.178 -35.923 -51.932 1.00 84.69 83 ILE A CA 1
ATOM 680 C C . ILE A 1 83 ? 19.855 -34.908 -50.826 1.00 84.69 83 ILE A C 1
ATOM 682 O O . ILE A 1 83 ? 19.176 -33.915 -51.094 1.00 84.69 83 ILE A O 1
ATOM 686 N N . ALA A 1 84 ? 20.368 -35.115 -49.609 1.00 83.50 84 ALA A N 1
ATOM 687 C CA . ALA A 1 84 ? 20.191 -34.188 -48.492 1.00 83.50 84 ALA A CA 1
ATOM 688 C C . ALA A 1 84 ? 20.807 -32.811 -48.792 1.00 83.50 84 ALA A C 1
ATOM 690 O O . ALA A 1 84 ? 20.142 -31.792 -48.622 1.00 83.50 84 ALA A O 1
ATOM 691 N N . HIS A 1 85 ? 22.022 -32.779 -49.347 1.00 78.88 85 HIS A N 1
ATOM 692 C CA . HIS A 1 85 ? 22.681 -31.542 -49.770 1.00 78.88 85 HIS A CA 1
ATOM 693 C C . HIS A 1 85 ? 21.889 -30.812 -50.868 1.00 78.88 85 HIS A C 1
ATOM 695 O O . HIS A 1 85 ? 21.759 -29.589 -50.840 1.00 78.88 85 HIS A O 1
ATOM 701 N N . LYS A 1 86 ? 21.289 -31.549 -51.815 1.00 78.75 86 LYS A N 1
ATOM 702 C CA . LYS A 1 86 ? 20.435 -30.964 -52.863 1.00 78.75 86 LYS A CA 1
ATOM 703 C C . LYS A 1 86 ? 19.154 -30.343 -52.289 1.00 78.75 86 LYS A C 1
ATOM 705 O O . LYS A 1 86 ? 18.751 -29.280 -52.753 1.00 78.75 86 LYS A O 1
ATOM 710 N N . ARG A 1 87 ? 18.545 -30.963 -51.268 1.00 80.12 87 ARG A N 1
ATOM 711 C CA . ARG A 1 87 ? 17.379 -30.412 -50.548 1.00 80.12 87 ARG A CA 1
ATOM 712 C C . ARG A 1 87 ? 17.748 -29.188 -49.709 1.00 80.12 87 ARG A C 1
ATOM 714 O O . ARG A 1 87 ? 17.062 -28.178 -49.799 1.00 80.12 87 ARG A O 1
ATOM 721 N N . ALA A 1 88 ? 18.861 -29.232 -48.976 1.00 75.69 88 ALA A N 1
ATOM 722 C CA . ALA A 1 88 ? 19.351 -28.089 -48.203 1.00 75.69 88 ALA A CA 1
ATOM 723 C C . ALA A 1 88 ? 19.645 -26.877 -49.105 1.00 75.69 88 ALA A C 1
ATOM 725 O O . ALA A 1 88 ? 19.183 -25.773 -48.833 1.00 75.69 88 ALA A O 1
ATOM 726 N N . LYS A 1 89 ? 20.309 -27.089 -50.250 1.00 75.62 89 LYS A N 1
ATOM 727 C CA . LYS A 1 89 ? 20.561 -26.026 -51.238 1.00 75.62 89 LYS A CA 1
ATOM 728 C C . LYS A 1 89 ? 19.272 -25.434 -51.826 1.00 75.62 89 LYS A C 1
ATOM 730 O O . LYS A 1 89 ? 19.272 -24.273 -52.217 1.00 75.62 89 LYS A O 1
ATOM 735 N N . ALA A 1 90 ? 18.183 -26.203 -51.896 1.00 67.31 90 ALA A N 1
ATOM 736 C CA . ALA A 1 90 ? 16.880 -25.691 -52.318 1.00 67.31 90 ALA A CA 1
ATOM 737 C C . ALA A 1 90 ? 16.190 -24.842 -51.232 1.00 67.31 90 ALA A C 1
ATOM 739 O O . ALA A 1 90 ? 15.449 -23.931 -51.586 1.00 67.31 90 ALA A O 1
ATOM 740 N N . HIS A 1 91 ? 16.453 -25.107 -49.946 1.00 65.94 91 HIS A N 1
ATOM 741 C CA . HIS A 1 91 ? 15.933 -24.313 -48.825 1.00 65.94 91 HIS A CA 1
ATOM 742 C C . HIS A 1 91 ? 16.683 -22.989 -48.614 1.00 65.94 91 HIS A C 1
ATOM 744 O O . HIS A 1 91 ? 16.052 -22.001 -48.266 1.00 65.94 91 HIS A O 1
ATOM 750 N N . PHE A 1 92 ? 17.997 -22.940 -48.864 1.00 61.06 92 PHE A N 1
ATOM 751 C CA . PHE A 1 92 ? 18.802 -21.712 -48.720 1.00 61.06 92 PHE A CA 1
ATOM 752 C C . PHE A 1 92 ? 18.796 -20.795 -49.949 1.00 61.06 92 PHE A C 1
ATOM 754 O O . PHE A 1 92 ? 19.387 -19.717 -49.927 1.00 61.06 92 PHE A O 1
ATOM 761 N N . ARG A 1 93 ? 18.141 -21.200 -51.041 1.00 63.34 93 ARG A N 1
ATOM 762 C CA . ARG A 1 93 ? 17.880 -20.284 -52.150 1.00 63.34 93 ARG A CA 1
ATOM 763 C C . ARG A 1 93 ? 16.737 -19.368 -51.738 1.00 63.34 93 ARG A C 1
ATOM 765 O O . ARG A 1 93 ? 15.594 -19.811 -51.709 1.00 63.34 93 ARG A O 1
ATOM 772 N N . ILE A 1 94 ? 17.063 -18.111 -51.436 1.00 54.66 94 ILE A N 1
ATOM 773 C CA . ILE A 1 94 ? 16.093 -17.013 -51.384 1.00 54.66 94 ILE A CA 1
ATOM 774 C C . ILE A 1 94 ? 15.353 -17.052 -52.724 1.00 54.66 94 ILE A C 1
ATOM 776 O O . ILE A 1 94 ? 15.951 -16.824 -53.775 1.00 54.66 94 ILE A O 1
ATOM 780 N N . LYS A 1 95 ? 14.092 -17.483 -52.704 1.00 65.12 95 LYS A N 1
ATOM 781 C CA . LYS A 1 95 ? 13.259 -17.525 -53.903 1.00 65.12 95 LYS A CA 1
ATOM 782 C C . LYS A 1 95 ? 12.699 -16.130 -54.119 1.00 65.12 95 LYS A C 1
ATOM 784 O O . LYS A 1 95 ? 12.227 -15.514 -53.166 1.00 65.12 95 LYS A O 1
ATOM 789 N N . THR A 1 96 ? 12.719 -15.662 -55.362 1.00 63.44 96 THR A N 1
ATOM 790 C CA . THR A 1 96 ? 11.868 -14.547 -55.775 1.00 63.44 96 THR A CA 1
ATOM 791 C C . THR A 1 96 ? 10.422 -14.915 -55.408 1.00 63.44 96 THR A C 1
ATOM 793 O O . THR A 1 96 ? 10.037 -16.066 -55.654 1.00 63.44 96 THR A O 1
ATOM 796 N N . PRO A 1 97 ? 9.651 -14.023 -54.760 1.00 73.88 97 PRO A N 1
ATOM 797 C CA . PRO A 1 97 ? 8.255 -14.291 -54.417 1.00 73.88 97 PRO A CA 1
ATOM 798 C C . PRO A 1 97 ? 7.456 -14.714 -55.657 1.00 73.88 97 PRO A C 1
ATOM 800 O O . PRO A 1 97 ? 7.836 -14.395 -56.782 1.00 73.88 97 PRO A O 1
ATOM 803 N N . GLU A 1 98 ? 6.384 -15.479 -55.460 1.00 69.81 98 GLU A N 1
ATOM 804 C CA . GLU A 1 98 ? 5.536 -15.958 -56.555 1.00 69.81 98 GLU A CA 1
ATOM 805 C C . GLU A 1 98 ? 4.831 -14.783 -57.252 1.00 69.81 98 GLU A C 1
ATOM 807 O O . GLU A 1 98 ? 4.501 -13.781 -56.615 1.00 69.81 98 GLU A O 1
ATOM 812 N N . ALA A 1 99 ? 4.655 -14.875 -58.573 1.00 70.25 99 ALA A N 1
ATOM 813 C CA . ALA A 1 99 ? 4.012 -13.814 -59.340 1.00 70.25 99 ALA A CA 1
ATOM 814 C C . ALA A 1 99 ? 2.532 -13.701 -58.948 1.00 70.25 99 ALA A C 1
ATOM 816 O O . ALA A 1 99 ? 1.836 -14.706 -58.827 1.00 70.25 99 ALA A O 1
ATOM 817 N N . VAL A 1 100 ? 2.056 -12.471 -58.750 1.00 74.50 100 VAL A N 1
ATOM 818 C CA . VAL A 1 100 ? 0.651 -12.188 -58.417 1.00 74.50 100 VAL A CA 1
ATOM 819 C C . VAL A 1 100 ? -0.262 -12.723 -59.527 1.00 74.50 100 VAL A C 1
ATOM 821 O O . VAL A 1 100 ? 0.038 -12.528 -60.706 1.00 74.50 100 VAL A O 1
ATOM 824 N N . GLU A 1 101 ? -1.373 -13.374 -59.159 1.00 72.19 101 GLU A N 1
ATOM 825 C CA . GLU A 1 101 ? -2.327 -13.961 -60.111 1.00 72.19 101 GLU A CA 1
ATOM 826 C C . GLU A 1 101 ? -2.705 -12.962 -61.219 1.00 72.19 101 GLU A C 1
ATOM 828 O O . GLU A 1 101 ? -3.127 -11.832 -60.964 1.00 72.19 101 GLU A O 1
ATOM 833 N N . GLY A 1 102 ? -2.504 -13.376 -62.473 1.00 75.81 102 GLY A N 1
ATOM 834 C CA . GLY A 1 102 ? -2.742 -12.546 -63.658 1.00 75.81 102 GLY A CA 1
ATOM 835 C C . GLY A 1 102 ? -1.552 -11.694 -64.122 1.00 75.81 102 GLY A C 1
ATOM 836 O O . GLY A 1 102 ? -1.692 -10.962 -65.101 1.00 75.81 102 GLY A O 1
ATOM 837 N N . ARG A 1 103 ? -0.378 -11.783 -63.482 1.00 72.50 103 ARG A N 1
ATOM 838 C CA . ARG A 1 103 ? 0.863 -11.127 -63.932 1.00 72.50 103 ARG A CA 1
ATOM 839 C C . ARG A 1 103 ? 1.990 -12.143 -64.096 1.00 72.50 103 ARG A C 1
ATOM 841 O O . ARG A 1 103 ? 2.133 -13.059 -63.296 1.00 72.50 103 ARG A O 1
ATOM 848 N N . GLN A 1 104 ? 2.804 -11.971 -65.133 1.00 71.12 104 GLN A N 1
ATOM 849 C CA . GLN A 1 104 ? 4.007 -12.776 -65.361 1.00 71.12 104 GLN A CA 1
ATOM 850 C C . GLN A 1 104 ? 5.242 -11.948 -64.994 1.00 71.12 104 GLN A C 1
ATOM 852 O O . GLN A 1 104 ? 5.298 -10.755 -65.294 1.00 71.12 104 GLN A O 1
ATOM 857 N N . HIS A 1 105 ? 6.224 -12.562 -64.332 1.00 70.81 105 HIS A N 1
ATOM 858 C CA . HIS A 1 105 ? 7.516 -11.917 -64.101 1.00 70.81 105 HIS A CA 1
ATOM 859 C C . HIS A 1 105 ? 8.306 -11.837 -65.411 1.00 70.81 105 HIS A C 1
ATOM 861 O O . HIS A 1 105 ? 8.389 -12.814 -66.150 1.00 70.81 105 HIS A O 1
ATOM 867 N N . ILE A 1 106 ? 8.872 -10.660 -65.677 1.00 73.44 106 ILE A N 1
ATOM 868 C CA . ILE A 1 106 ? 9.794 -10.394 -66.781 1.00 73.44 106 ILE A CA 1
ATOM 869 C C . ILE A 1 106 ? 11.190 -10.233 -66.188 1.00 73.44 106 ILE A C 1
ATOM 871 O O . ILE A 1 106 ? 11.370 -9.491 -65.221 1.00 73.44 106 ILE A O 1
ATOM 875 N N . ASP A 1 107 ? 12.169 -10.907 -66.787 1.00 66.50 107 ASP A N 1
ATOM 876 C CA . ASP A 1 107 ? 13.574 -10.686 -66.472 1.00 66.50 107 ASP A CA 1
ATOM 877 C C . ASP A 1 107 ? 13.993 -9.332 -67.058 1.00 66.50 107 ASP A C 1
ATOM 879 O O . ASP A 1 107 ? 14.013 -9.129 -68.273 1.00 66.50 107 ASP A O 1
ATOM 883 N N . VAL A 1 108 ? 14.275 -8.372 -66.176 1.00 70.12 108 VAL A N 1
ATOM 884 C CA . VAL A 1 108 ? 14.830 -7.069 -66.552 1.00 70.12 108 VAL A CA 1
ATOM 885 C C . VAL A 1 108 ? 16.340 -7.224 -66.675 1.00 70.12 108 VAL A C 1
ATOM 887 O O . VAL A 1 108 ? 16.982 -7.826 -65.817 1.00 70.12 108 VAL A O 1
ATOM 890 N N . GLN A 1 109 ? 16.917 -6.689 -67.745 1.00 60.31 109 GLN A N 1
ATOM 891 C CA . GLN A 1 109 ? 18.340 -6.816 -68.028 1.00 60.31 109 GLN A CA 1
ATOM 892 C C . GLN A 1 109 ? 19.155 -5.943 -67.065 1.00 60.31 109 GLN A C 1
ATOM 894 O O . GLN A 1 109 ? 19.357 -4.755 -67.293 1.00 60.31 109 GLN A O 1
ATOM 899 N N . THR A 1 110 ? 19.584 -6.531 -65.949 1.00 61.47 110 THR A N 1
ATOM 900 C CA . THR A 1 110 ? 20.380 -5.872 -64.897 1.00 61.47 110 THR A CA 1
ATOM 901 C C . THR A 1 110 ? 21.888 -6.000 -65.118 1.00 61.47 110 THR A C 1
ATOM 903 O O . THR A 1 110 ? 22.674 -5.802 -64.194 1.00 61.47 110 THR A O 1
ATOM 906 N N . GLU A 1 111 ? 22.307 -6.383 -66.320 1.00 69.94 111 GLU A N 1
ATOM 907 C CA . GLU A 1 111 ? 23.718 -6.456 -66.687 1.00 69.94 111 GLU A CA 1
ATOM 908 C C . GLU A 1 111 ? 24.248 -5.033 -66.926 1.00 69.94 111 GLU A C 1
ATOM 910 O O . GLU A 1 111 ? 23.556 -4.186 -67.491 1.00 69.94 111 GLU A O 1
ATOM 915 N N . LEU A 1 112 ? 25.456 -4.736 -66.443 1.00 63.44 112 LEU A N 1
ATOM 916 C CA . LEU A 1 112 ? 26.079 -3.421 -66.594 1.00 63.44 112 LEU A CA 1
ATOM 917 C C . LEU A 1 112 ? 26.409 -3.189 -68.080 1.00 63.44 112 LEU A C 1
ATOM 919 O O . LEU A 1 112 ? 27.329 -3.793 -68.615 1.00 63.44 112 LEU A O 1
ATOM 923 N N . TYR A 1 113 ? 25.658 -2.314 -68.742 1.00 59.53 113 TYR A N 1
ATOM 924 C CA . TYR A 1 113 ? 25.737 -2.043 -70.184 1.00 59.53 113 TYR A CA 1
ATOM 925 C C . TYR A 1 113 ? 26.865 -1.092 -70.627 1.00 59.53 113 TYR A C 1
ATOM 927 O O . TYR A 1 113 ? 26.824 -0.546 -71.728 1.00 59.53 113 TYR A O 1
ATOM 935 N N . LEU A 1 114 ? 27.854 -0.835 -69.773 1.00 68.94 114 LEU A N 1
ATOM 936 C CA . LEU A 1 114 ? 28.936 0.098 -70.080 1.00 68.94 114 LEU A CA 1
ATOM 937 C C . LEU A 1 114 ? 30.135 -0.670 -70.644 1.00 68.94 114 LEU A C 1
ATOM 939 O O . LEU A 1 114 ? 30.843 -1.344 -69.900 1.00 68.94 114 LEU A O 1
ATOM 943 N N . GLU A 1 115 ? 30.353 -0.559 -71.954 1.00 64.19 115 GLU A N 1
ATOM 944 C CA . GLU A 1 115 ? 31.620 -0.929 -72.586 1.00 64.19 115 GLU A CA 1
ATOM 945 C C . GLU A 1 115 ? 32.677 0.141 -72.283 1.00 64.19 115 GLU A C 1
ATOM 947 O O . GLU A 1 115 ? 32.450 1.340 -72.455 1.00 64.19 115 GLU A O 1
ATOM 952 N N . GLU A 1 116 ? 33.843 -0.294 -71.813 1.00 66.81 116 GLU A N 1
ATOM 953 C CA . GLU A 1 116 ? 34.993 0.568 -71.557 1.00 66.81 116 GLU A CA 1
ATOM 954 C C . GLU A 1 116 ? 35.624 0.957 -72.907 1.00 66.81 116 GLU A C 1
ATOM 956 O O . GLU A 1 116 ? 36.215 0.126 -73.597 1.00 66.81 116 GLU A O 1
ATOM 961 N N . LEU A 1 117 ? 35.453 2.217 -73.325 1.00 68.50 117 LEU A N 1
ATOM 962 C CA . LEU A 1 117 ? 36.085 2.758 -74.532 1.00 68.50 117 LEU A CA 1
ATOM 963 C C . LEU A 1 117 ? 37.607 2.803 -74.317 1.00 68.50 117 LEU A C 1
ATOM 965 O O . LEU A 1 117 ? 38.112 3.649 -73.584 1.00 68.50 117 LEU A O 1
ATOM 969 N N . SER A 1 118 ? 38.339 1.887 -74.953 1.00 57.44 118 SER A N 1
ATOM 970 C CA . SER A 1 118 ? 39.798 1.744 -74.826 1.00 57.44 118 SER A CA 1
ATOM 971 C C . SER A 1 118 ? 40.613 2.713 -75.694 1.00 57.44 118 SER A C 1
ATOM 973 O O . SER A 1 118 ? 41.840 2.609 -75.726 1.00 57.44 118 SER A O 1
ATOM 975 N N . ASP A 1 119 ? 39.960 3.629 -76.416 1.00 69.38 119 ASP A N 1
ATOM 976 C CA . ASP A 1 119 ? 40.643 4.594 -77.280 1.00 69.38 119 ASP A CA 1
ATOM 977 C C . ASP A 1 119 ? 41.087 5.823 -76.479 1.00 69.38 119 ASP A C 1
ATOM 979 O O . ASP A 1 119 ? 40.288 6.563 -75.901 1.00 69.38 119 ASP A O 1
ATOM 983 N N . ARG A 1 120 ? 42.404 6.032 -76.438 1.00 63.47 120 ARG A N 1
ATOM 984 C CA . ARG A 1 120 ? 43.038 7.203 -75.830 1.00 63.47 120 ARG A CA 1
ATOM 985 C C . ARG A 1 120 ? 42.785 8.406 -76.740 1.00 63.47 120 ARG A C 1
ATOM 987 O O . ARG A 1 120 ? 43.297 8.443 -77.854 1.00 63.47 120 ARG A O 1
ATOM 994 N N . VAL A 1 121 ? 42.012 9.385 -76.275 1.00 64.81 121 VAL A N 1
ATOM 995 C CA . VAL A 1 121 ? 41.825 10.655 -76.995 1.00 64.81 121 VAL A CA 1
ATOM 996 C C . VAL A 1 121 ? 43.171 11.389 -77.057 1.00 64.81 121 VAL A C 1
ATOM 998 O O . VAL A 1 121 ? 43.836 11.530 -76.032 1.00 64.81 121 VAL A O 1
ATOM 1001 N N . GLU A 1 122 ? 43.594 11.831 -78.245 1.00 66.31 122 GLU A N 1
ATOM 1002 C CA . GLU A 1 122 ? 44.790 12.668 -78.406 1.00 66.31 122 GLU A CA 1
ATOM 1003 C C . GLU A 1 122 ? 44.581 14.024 -77.716 1.00 66.31 122 GLU A C 1
ATOM 1005 O O . GLU A 1 122 ? 43.706 14.807 -78.086 1.00 66.31 122 GLU A O 1
ATOM 1010 N N . GLU A 1 123 ? 45.392 14.305 -76.698 1.00 58.53 123 GLU A N 1
ATOM 1011 C CA . GLU A 1 123 ? 45.384 15.578 -75.982 1.00 58.53 123 GLU A CA 1
ATOM 1012 C C . GLU A 1 123 ? 46.282 16.586 -76.715 1.00 58.53 123 GLU A C 1
ATOM 1014 O O . GLU A 1 123 ? 47.507 16.464 -76.721 1.00 58.53 123 GLU A O 1
ATOM 1019 N N . SER A 1 124 ? 45.686 17.606 -77.336 1.00 60.91 124 SER A N 1
ATOM 1020 C CA . SER A 1 124 ? 46.427 18.759 -77.857 1.00 60.91 124 SER A CA 1
ATOM 1021 C C . SER A 1 124 ? 46.654 19.785 -76.743 1.00 60.91 124 SER A C 1
ATOM 1023 O O . SER A 1 124 ? 45.690 20.327 -76.198 1.00 60.91 124 SER A O 1
ATOM 1025 N N . SER A 1 125 ? 47.910 20.095 -76.423 1.00 51.25 125 SER A N 1
ATOM 1026 C CA . SER A 1 125 ? 48.256 21.139 -75.454 1.00 51.25 125 SER A CA 1
ATOM 1027 C C . SER A 1 125 ? 48.055 22.533 -76.057 1.00 51.25 125 SER A C 1
ATOM 1029 O O . SER A 1 125 ? 48.712 22.890 -77.036 1.00 51.25 125 SER A O 1
ATOM 1031 N N . VAL A 1 126 ? 47.175 23.337 -75.460 1.00 67.69 126 VAL A N 1
ATOM 1032 C CA . VAL A 1 126 ? 47.054 24.773 -75.748 1.00 67.69 126 VAL A CA 1
ATOM 1033 C C . VAL A 1 126 ? 47.716 25.534 -74.606 1.00 67.69 126 VAL A C 1
ATOM 1035 O O . VAL A 1 126 ? 47.255 25.473 -73.468 1.00 67.69 126 VAL A O 1
ATOM 1038 N N . GLU A 1 127 ? 48.798 26.247 -74.901 1.00 52.97 127 GLU A N 1
ATOM 1039 C CA . GLU A 1 127 ? 49.472 27.111 -73.933 1.00 52.97 127 GLU A CA 1
ATOM 1040 C C . GLU A 1 127 ? 48.893 28.528 -74.026 1.00 52.97 127 GLU A C 1
ATOM 1042 O O . GLU A 1 127 ? 49.037 29.217 -75.037 1.00 52.97 127 GLU A O 1
ATOM 1047 N N . CYS A 1 128 ? 48.222 28.977 -72.965 1.00 61.38 128 CYS A N 1
ATOM 1048 C CA . CYS A 1 128 ? 47.848 30.376 -72.785 1.00 61.38 128 CYS A CA 1
ATOM 1049 C C . CYS A 1 128 ? 48.703 30.980 -71.670 1.00 61.38 128 CYS A C 1
ATOM 1051 O O . CYS A 1 128 ? 48.791 30.426 -70.576 1.00 61.38 128 CYS A O 1
ATOM 1053 N N . GLN A 1 129 ? 49.311 32.131 -71.955 1.00 57.97 129 GLN A N 1
ATOM 1054 C CA . GLN A 1 129 ? 50.052 32.953 -71.003 1.00 57.97 129 GLN A CA 1
ATOM 1055 C C . GLN A 1 129 ? 49.136 33.342 -69.830 1.00 57.97 129 GLN A C 1
ATOM 1057 O O . GLN A 1 129 ? 48.242 34.174 -69.974 1.00 57.97 129 GLN A O 1
ATOM 1062 N N . THR A 1 130 ? 49.334 32.707 -68.678 1.00 53.59 130 THR A N 1
ATOM 1063 C CA . THR A 1 130 ? 48.577 32.974 -67.451 1.00 53.59 130 THR A CA 1
ATOM 1064 C C . THR A 1 130 ? 49.098 34.225 -66.757 1.00 53.59 130 THR A C 1
ATOM 1066 O O . THR A 1 130 ? 50.280 34.311 -66.423 1.00 53.59 130 THR A O 1
ATOM 1069 N N . ASP A 1 131 ? 48.196 35.175 -66.525 1.00 67.81 131 ASP A N 1
ATOM 1070 C CA . ASP A 1 131 ? 48.408 36.329 -65.651 1.00 67.81 131 ASP A CA 1
ATOM 1071 C C . ASP A 1 131 ? 48.628 35.879 -64.190 1.00 67.81 131 ASP A C 1
ATOM 1073 O O . ASP A 1 131 ? 48.238 34.770 -63.806 1.00 67.81 131 ASP A O 1
ATOM 1077 N N . ALA A 1 132 ? 49.270 36.716 -63.370 1.00 62.47 132 ALA A N 1
ATOM 1078 C CA . ALA A 1 132 ? 49.650 36.366 -61.999 1.00 62.47 132 ALA A CA 1
ATOM 1079 C C . ALA A 1 132 ? 48.416 36.022 -61.139 1.00 62.47 132 ALA A C 1
ATOM 1081 O O . ALA A 1 132 ? 47.539 36.855 -60.907 1.00 62.47 132 ALA A O 1
ATOM 1082 N N . PHE A 1 133 ? 48.358 34.777 -60.664 1.00 54.34 133 PHE A N 1
ATOM 1083 C CA . PHE A 1 133 ? 47.240 34.212 -59.912 1.00 54.34 133 PHE A CA 1
ATOM 1084 C C . PHE A 1 133 ? 47.103 34.906 -58.546 1.00 54.34 133 PHE A C 1
ATOM 1086 O O . PHE A 1 133 ? 47.790 34.563 -57.586 1.00 54.34 133 PHE A O 1
ATOM 1093 N N . LEU A 1 134 ? 46.231 35.912 -58.450 1.00 70.56 134 LEU A N 1
ATOM 1094 C CA . LEU A 1 134 ? 45.746 36.393 -57.159 1.00 70.56 134 LEU A CA 1
ATOM 1095 C C . LEU A 1 134 ? 44.778 35.345 -56.609 1.00 70.56 134 LEU A C 1
ATOM 1097 O O . LEU A 1 134 ? 43.789 35.020 -57.271 1.00 70.56 134 LEU A O 1
ATOM 1101 N N . ASP A 1 135 ? 45.060 34.826 -55.411 1.00 69.94 135 ASP A N 1
ATOM 1102 C CA . ASP A 1 135 ? 44.189 33.867 -54.735 1.00 69.94 135 ASP A CA 1
ATOM 1103 C C . ASP A 1 135 ? 42.781 34.449 -54.614 1.00 69.94 135 ASP A C 1
ATOM 1105 O O . ASP A 1 135 ? 42.507 35.389 -53.859 1.00 69.94 135 ASP A O 1
ATOM 1109 N N . LYS A 1 136 ? 41.868 33.880 -55.400 1.00 74.00 136 LYS A N 1
ATOM 1110 C CA . LYS A 1 136 ? 40.448 34.182 -55.305 1.00 74.00 136 LYS A CA 1
ATOM 1111 C C . LYS A 1 136 ? 40.007 33.793 -53.890 1.00 74.00 136 LYS A C 1
ATOM 1113 O O . LYS A 1 136 ? 40.285 32.661 -53.484 1.00 74.00 136 LYS A O 1
ATOM 1118 N N . PRO A 1 137 ? 39.323 34.673 -53.132 1.00 74.38 137 PRO A N 1
ATOM 1119 C CA . PRO A 1 137 ? 38.819 34.292 -51.820 1.00 74.38 137 PRO A CA 1
ATOM 1120 C C . PRO A 1 137 ? 37.980 33.016 -51.968 1.00 74.38 137 PRO A C 1
ATOM 1122 O O . PRO A 1 137 ? 37.267 32.888 -52.976 1.00 74.38 137 PRO A O 1
ATOM 1125 N N . PRO A 1 138 ? 38.082 32.064 -51.020 1.00 77.62 138 PRO A N 1
ATOM 1126 C CA . PRO A 1 138 ? 37.380 30.794 -51.117 1.00 77.62 138 PRO A CA 1
ATOM 1127 C C . PRO A 1 138 ? 35.906 31.087 -51.365 1.00 77.62 138 PRO A C 1
ATOM 1129 O O . PRO A 1 138 ? 35.277 31.832 -50.610 1.00 77.62 138 PRO A O 1
ATOM 1132 N N . SER A 1 139 ? 35.381 30.558 -52.473 1.00 75.94 139 SER A N 1
ATOM 1133 C CA . SER A 1 139 ? 33.978 30.741 -52.828 1.00 75.94 139 SER A CA 1
ATOM 1134 C C . SER A 1 139 ? 33.130 30.335 -51.624 1.00 75.94 139 SER A C 1
ATOM 1136 O O . SER A 1 139 ? 33.372 29.251 -51.080 1.00 75.94 139 SER A O 1
ATOM 1138 N N . PRO A 1 140 ? 32.190 31.189 -51.176 1.00 76.75 140 PRO A N 1
ATOM 1139 C CA . PRO A 1 140 ? 31.397 30.903 -49.991 1.00 76.75 140 PRO A CA 1
ATOM 1140 C C . PRO A 1 140 ? 30.761 29.523 -50.146 1.00 76.75 140 PRO A C 1
ATOM 1142 O O . PRO A 1 140 ? 30.232 29.203 -51.213 1.00 76.75 140 PRO A O 1
ATOM 1145 N N . LEU A 1 141 ? 30.870 28.695 -49.103 1.00 74.88 141 LEU A N 1
ATOM 1146 C CA . LEU A 1 141 ? 30.316 27.345 -49.106 1.00 74.88 141 LEU A CA 1
ATOM 1147 C C . LEU A 1 141 ? 28.834 27.436 -49.471 1.00 74.88 141 LEU A C 1
ATOM 1149 O O . LEU A 1 141 ? 28.052 28.076 -48.767 1.00 74.88 141 LEU A O 1
ATOM 1153 N N . PHE A 1 142 ? 28.458 26.823 -50.592 1.00 76.88 142 PHE A N 1
ATOM 1154 C CA . PHE A 1 142 ? 27.063 26.723 -50.983 1.00 76.88 142 PHE A CA 1
ATOM 1155 C C . PHE A 1 142 ? 26.358 25.825 -49.966 1.00 76.88 142 PHE A C 1
ATOM 1157 O O . PHE A 1 142 ? 26.535 24.609 -49.977 1.00 76.88 142 PHE A O 1
ATOM 1164 N N . ILE A 1 143 ? 25.598 26.439 -49.062 1.00 76.44 143 ILE A N 1
ATOM 1165 C CA . ILE A 1 143 ? 24.673 25.746 -48.170 1.00 76.44 143 ILE A CA 1
ATOM 1166 C C . ILE A 1 143 ? 23.353 25.660 -48.940 1.00 76.44 143 ILE A C 1
ATOM 1168 O O . ILE A 1 143 ? 22.711 26.697 -49.138 1.00 76.44 143 ILE A O 1
ATOM 1172 N N . PRO A 1 144 ? 22.938 24.470 -49.410 1.00 79.25 144 PRO A N 1
ATOM 1173 C CA . PRO A 1 144 ? 21.645 24.323 -50.058 1.00 79.25 144 PRO A CA 1
ATOM 1174 C C . PRO A 1 144 ? 20.550 24.783 -49.093 1.00 79.25 144 PRO A C 1
ATOM 1176 O O . PRO A 1 144 ? 20.565 24.413 -47.916 1.00 79.25 144 PRO A O 1
ATOM 1179 N N . ALA A 1 145 ? 19.586 25.574 -49.569 1.00 75.25 145 ALA A N 1
ATOM 1180 C CA . ALA A 1 145 ? 18.388 25.845 -48.782 1.00 75.25 145 ALA A CA 1
ATOM 1181 C C . ALA A 1 145 ? 17.736 24.499 -48.430 1.00 75.25 145 ALA A C 1
ATOM 1183 O O . ALA A 1 145 ? 17.579 23.650 -49.316 1.00 75.25 145 ALA A O 1
ATOM 1184 N N . LYS A 1 146 ? 17.400 24.287 -47.147 1.00 72.81 146 LYS A N 1
ATOM 1185 C CA . LYS A 1 146 ? 16.760 23.048 -46.685 1.00 72.81 146 LYS A CA 1
ATOM 1186 C C . LYS A 1 146 ? 15.546 22.763 -47.572 1.00 72.81 146 LYS A C 1
ATOM 1188 O O . LYS A 1 146 ? 14.546 23.470 -47.519 1.00 72.81 146 LYS A O 1
ATOM 1193 N N . THR A 1 147 ? 15.662 21.752 -48.424 1.00 66.62 147 THR A N 1
ATOM 1194 C CA . THR A 1 147 ? 14.605 21.306 -49.332 1.00 66.62 147 THR A CA 1
ATOM 1195 C C . THR A 1 147 ? 14.059 20.003 -48.775 1.00 66.62 147 THR A C 1
ATOM 1197 O O . THR A 1 147 ? 14.450 18.905 -49.152 1.00 66.62 147 THR A O 1
ATOM 1200 N N . GLY A 1 148 ? 13.177 20.161 -47.795 1.00 75.19 148 GLY A N 1
ATOM 1201 C CA . GLY A 1 148 ? 12.451 19.108 -47.102 1.00 75.19 148 GLY A CA 1
ATOM 1202 C C . GLY A 1 148 ? 11.342 19.757 -46.281 1.00 75.19 148 GLY A C 1
ATOM 1203 O O . GLY A 1 148 ? 11.478 20.902 -45.856 1.00 75.19 148 GLY A O 1
ATOM 1204 N N . ARG A 1 149 ? 10.211 19.071 -46.109 1.00 72.31 149 ARG A N 1
ATOM 1205 C CA . ARG A 1 149 ? 9.192 19.518 -45.154 1.00 72.31 149 ARG A CA 1
ATOM 1206 C C . ARG A 1 149 ? 9.666 19.093 -43.771 1.00 72.31 149 ARG A C 1
ATOM 1208 O O . ARG A 1 149 ? 9.729 17.895 -43.509 1.00 72.31 149 ARG A O 1
ATOM 1215 N N . ASP A 1 150 ? 10.018 20.054 -42.926 1.00 62.81 150 ASP A N 1
ATOM 1216 C CA . ASP A 1 150 ? 10.306 19.787 -41.519 1.00 62.81 150 ASP A CA 1
ATOM 1217 C C . ASP A 1 150 ? 9.003 19.306 -40.851 1.00 62.81 150 ASP A C 1
ATOM 1219 O O . ASP A 1 150 ? 7.985 20.000 -40.892 1.00 62.81 150 ASP A O 1
ATOM 1223 N N . VAL A 1 151 ? 9.009 18.093 -40.291 1.00 74.06 151 VAL A N 1
ATOM 1224 C CA . VAL A 1 151 ? 7.876 17.515 -39.552 1.00 74.06 151 VAL A CA 1
ATOM 1225 C C . VAL A 1 151 ? 8.334 17.286 -38.120 1.00 74.06 151 VAL A C 1
ATOM 1227 O O . VAL A 1 151 ? 9.213 16.464 -37.872 1.00 74.06 151 VAL A O 1
ATOM 1230 N N . ALA A 1 152 ? 7.753 18.032 -37.185 1.00 69.50 152 ALA A N 1
ATOM 1231 C CA . ALA A 1 152 ? 7.893 17.777 -35.760 1.00 69.50 152 ALA A CA 1
ATOM 1232 C C . ALA A 1 152 ? 6.712 16.917 -35.298 1.00 69.50 152 ALA A C 1
ATOM 1234 O O . ALA A 1 152 ? 5.566 17.203 -35.637 1.00 69.50 152 ALA A O 1
ATOM 1235 N N . THR A 1 153 ? 6.990 15.868 -34.530 1.00 65.19 153 THR A N 1
ATOM 1236 C CA . THR A 1 153 ? 5.972 15.055 -33.858 1.00 65.19 153 THR A CA 1
ATOM 1237 C C . THR A 1 153 ? 6.067 15.333 -32.362 1.00 65.19 153 THR A C 1
ATOM 1239 O O . THR A 1 153 ? 6.967 14.821 -31.699 1.00 65.19 153 THR A O 1
ATOM 1242 N N . GLN A 1 154 ? 5.178 16.185 -31.854 1.00 66.19 154 GLN A N 1
ATOM 1243 C CA . GLN A 1 154 ? 4.983 16.444 -30.427 1.00 66.19 154 GLN A CA 1
ATOM 1244 C C . GLN A 1 154 ? 3.769 15.630 -29.976 1.00 66.19 154 GLN A C 1
ATOM 1246 O O . GLN A 1 154 ? 2.766 15.611 -30.686 1.00 66.19 154 GLN A O 1
ATOM 1251 N N . ILE A 1 155 ? 3.843 14.970 -28.820 1.00 65.62 155 ILE A N 1
ATOM 1252 C CA . ILE A 1 155 ? 2.644 14.407 -28.197 1.00 65.62 155 ILE A CA 1
ATOM 1253 C C . ILE A 1 155 ? 2.075 15.490 -27.283 1.00 65.62 155 ILE A C 1
ATOM 1255 O O . ILE A 1 155 ? 2.734 15.882 -26.320 1.00 65.62 155 ILE A O 1
ATOM 1259 N N . GLU A 1 156 ? 0.915 16.039 -27.639 1.00 63.84 156 GLU A N 1
ATOM 1260 C CA . GLU A 1 156 ? 0.259 17.064 -26.829 1.00 63.84 156 GLU A CA 1
ATOM 1261 C C . GLU A 1 156 ? -0.406 16.443 -25.595 1.00 63.84 156 GLU A C 1
ATOM 1263 O O . GLU A 1 156 ? -0.980 15.351 -25.641 1.00 63.84 156 GLU A O 1
ATOM 1268 N N . GLU A 1 157 ? -0.326 17.152 -24.470 1.00 60.25 157 GLU A N 1
ATOM 1269 C CA . GLU A 1 157 ? -1.005 16.788 -23.231 1.00 60.25 157 GLU A CA 1
ATOM 1270 C C . GLU A 1 157 ? -2.520 16.983 -23.416 1.00 60.25 157 GLU A C 1
ATOM 1272 O O . GLU A 1 157 ? -3.046 18.070 -23.190 1.00 60.25 157 GLU A O 1
ATOM 1277 N N . GLY A 1 158 ? -3.235 15.939 -23.857 1.00 59.62 158 GLY A N 1
ATOM 1278 C CA . GLY A 1 158 ? -4.703 15.923 -23.807 1.00 59.62 158 GLY A CA 1
ATOM 1279 C C . GLY A 1 158 ? -5.478 15.522 -25.062 1.00 59.62 158 GLY A C 1
ATOM 1280 O O . GLY A 1 158 ? -6.667 15.832 -25.119 1.00 59.62 158 GLY A O 1
ATOM 1281 N N . GLU A 1 159 ? -4.907 14.801 -26.035 1.00 53.22 159 GLU A N 1
ATOM 1282 C CA . GLU A 1 159 ? -5.707 14.201 -27.125 1.00 53.22 159 GLU A CA 1
ATOM 1283 C C . GLU A 1 159 ? -6.544 12.999 -26.633 1.00 53.22 159 GLU A C 1
ATOM 1285 O O . GLU A 1 159 ? -6.349 11.836 -26.982 1.00 53.22 159 GLU A O 1
ATOM 1290 N N . VAL A 1 160 ? -7.536 13.310 -25.799 1.00 54.62 160 VAL A N 1
ATOM 1291 C CA . VAL A 1 160 ? -8.696 12.477 -25.497 1.00 54.62 160 VAL A CA 1
ATOM 1292 C C . VAL A 1 160 ? -9.865 13.056 -26.279 1.00 54.62 160 VAL A C 1
ATOM 1294 O O . VAL A 1 160 ? -10.678 13.806 -25.751 1.00 54.62 160 VAL A O 1
ATOM 1297 N N . SER A 1 161 ? -9.925 12.776 -27.573 1.00 47.28 161 SER A N 1
ATOM 1298 C CA . SER A 1 161 ? -11.168 12.576 -28.331 1.00 47.28 161 SER A CA 1
ATOM 1299 C C . SER A 1 161 ? -10.843 12.611 -29.813 1.00 47.28 161 SER A C 1
ATOM 1301 O O . SER A 1 161 ? -10.280 13.568 -30.335 1.00 47.28 161 SER A O 1
ATOM 1303 N N . GLY A 1 162 ? -11.199 11.531 -30.504 1.00 52.66 162 GLY A N 1
ATOM 1304 C CA . GLY A 1 162 ? -11.101 11.492 -31.948 1.00 52.66 162 GLY A CA 1
ATOM 1305 C C . GLY A 1 162 ? -11.893 12.641 -32.558 1.00 52.66 162 GLY A C 1
ATOM 1306 O O . GLY A 1 162 ? -13.082 12.773 -32.296 1.00 52.66 162 GLY A O 1
ATOM 1307 N N . LEU A 1 163 ? -11.224 13.446 -33.376 1.00 55.16 163 LEU A N 1
ATOM 1308 C CA . LEU A 1 163 ? -11.623 13.823 -34.730 1.00 55.16 163 LEU A CA 1
ATOM 1309 C C . LEU A 1 163 ? -10.562 14.779 -35.280 1.00 55.16 163 LEU A C 1
ATOM 1311 O O . LEU A 1 163 ? -10.223 15.775 -34.652 1.00 55.16 163 LEU A O 1
ATOM 1315 N N . THR A 1 164 ? -10.130 14.479 -36.508 1.00 46.62 164 THR A N 1
ATOM 1316 C CA . THR A 1 164 ? -9.073 15.141 -37.301 1.00 46.62 164 THR A CA 1
ATOM 1317 C C . THR A 1 164 ? -7.660 14.724 -36.848 1.00 46.62 164 THR A C 1
ATOM 1319 O O . THR A 1 164 ? -7.392 14.674 -35.668 1.00 46.62 164 THR A O 1
ATOM 1322 N N . CYS A 1 165 ? -6.710 14.295 -37.682 1.00 39.97 165 CYS A N 1
ATOM 1323 C CA . CYS A 1 165 ? -6.493 14.529 -39.104 1.00 39.97 165 CYS A CA 1
ATOM 1324 C C . CYS A 1 165 ? -5.859 13.297 -39.778 1.00 39.97 165 CYS A C 1
ATOM 1326 O O . CYS A 1 165 ? -4.944 12.657 -39.269 1.00 39.97 165 CYS A O 1
ATOM 1328 N N . THR A 1 166 ? -6.320 13.035 -40.992 1.00 50.88 166 THR A N 1
ATOM 1329 C CA . THR A 1 166 ? -5.778 12.152 -42.028 1.00 50.88 166 THR A CA 1
ATOM 1330 C C . THR A 1 166 ? -4.252 12.234 -42.216 1.00 50.88 166 THR A C 1
ATOM 1332 O O . THR A 1 166 ? -3.762 13.131 -42.899 1.00 50.88 166 THR A O 1
ATOM 1335 N N . SER A 1 167 ? -3.498 11.259 -41.706 1.00 43.31 167 SER A N 1
ATOM 1336 C CA . SER A 1 167 ? -2.192 10.850 -42.253 1.00 43.31 167 SER A CA 1
ATOM 1337 C C . SER A 1 167 ? -1.855 9.410 -41.823 1.00 43.31 167 SER A C 1
ATOM 1339 O O . SER A 1 167 ? -2.452 8.878 -40.892 1.00 43.31 167 SER A O 1
ATOM 1341 N N . ILE A 1 168 ? -0.979 8.747 -42.584 1.00 45.53 168 ILE A N 1
ATOM 1342 C CA . ILE A 1 168 ? -0.777 7.285 -42.706 1.00 45.53 168 ILE A CA 1
ATOM 1343 C C . ILE A 1 168 ? -0.102 6.656 -41.458 1.00 45.53 168 ILE A C 1
ATOM 1345 O O . ILE A 1 168 ? 0.927 5.999 -41.550 1.00 45.53 168 ILE A O 1
ATOM 1349 N N . ALA A 1 169 ? -0.676 6.841 -40.271 1.00 47.47 169 ALA A N 1
ATOM 1350 C CA . ALA A 1 169 ? -0.185 6.268 -39.010 1.00 47.47 169 ALA A CA 1
ATOM 1351 C C . ALA A 1 169 ? -1.221 5.349 -38.328 1.00 47.47 169 ALA A C 1
ATOM 1353 O O . ALA A 1 169 ? -1.193 5.128 -37.123 1.00 47.47 169 ALA A O 1
ATOM 1354 N N . SER A 1 170 ? -2.151 4.785 -39.101 1.00 46.22 170 SER A N 1
ATOM 1355 C CA . SER A 1 170 ? -3.312 4.017 -38.622 1.00 46.22 170 SER A CA 1
ATOM 1356 C C . SER A 1 170 ? -3.017 2.572 -38.176 1.00 46.22 170 SER A C 1
ATOM 1358 O O . SER A 1 170 ? -3.908 1.731 -38.261 1.00 46.22 170 SER A O 1
ATOM 1360 N N . LEU A 1 171 ? -1.795 2.237 -37.745 1.00 47.59 171 LEU A N 1
ATOM 1361 C CA . LEU A 1 171 ? -1.444 0.856 -37.361 1.00 47.59 171 LEU A CA 1
ATOM 1362 C C . LEU A 1 171 ? -0.892 0.677 -35.946 1.00 47.59 171 LEU A C 1
ATOM 1364 O O . LEU A 1 171 ? -0.487 -0.429 -35.605 1.00 47.59 171 LEU A O 1
ATOM 1368 N N . LEU A 1 172 ? -0.932 1.702 -35.096 1.00 48.12 172 LEU A N 1
ATOM 1369 C CA . LEU A 1 172 ? -0.589 1.558 -33.682 1.00 48.12 172 LEU A CA 1
ATOM 1370 C C . LEU A 1 172 ? -1.489 2.479 -32.847 1.00 48.12 172 LEU A C 1
ATOM 1372 O O . LEU A 1 172 ? -1.284 3.692 -32.863 1.00 48.12 172 LEU A O 1
ATOM 1376 N N . PRO A 1 173 ? -2.497 1.948 -32.130 1.00 50.56 173 PRO A N 1
ATOM 1377 C CA . PRO A 1 173 ? -3.250 2.728 -31.164 1.00 50.56 173 PRO A CA 1
ATOM 1378 C C . PRO A 1 173 ? -2.379 2.893 -29.915 1.00 50.56 173 PRO A C 1
ATOM 1380 O O . PRO A 1 173 ? -2.559 2.190 -28.929 1.00 50.56 173 PRO A O 1
ATOM 1383 N N . LEU A 1 174 ? -1.402 3.798 -29.951 1.00 49.44 174 LEU A N 1
ATOM 1384 C CA . LEU A 1 174 ? -0.858 4.347 -28.712 1.00 49.44 174 LEU A CA 1
ATOM 1385 C C . LEU A 1 174 ? -1.757 5.510 -28.296 1.00 49.44 174 LEU A C 1
ATOM 1387 O O . LEU A 1 174 ? -1.434 6.675 -28.505 1.00 49.44 174 LEU A O 1
ATOM 1391 N N . GLN A 1 175 ? -2.918 5.175 -27.727 1.00 54.94 175 GLN A N 1
ATOM 1392 C CA . GLN A 1 175 ? -3.579 6.090 -26.804 1.00 54.94 175 GLN A CA 1
ATOM 1393 C C . GLN A 1 175 ? -2.611 6.271 -25.635 1.00 54.94 175 GLN A C 1
ATOM 1395 O O . GLN A 1 175 ? -2.364 5.330 -24.887 1.00 54.94 175 GLN A O 1
ATOM 1400 N N . LEU A 1 176 ? -1.994 7.448 -25.528 1.00 64.50 176 LEU A N 1
ATOM 1401 C CA . LEU A 1 176 ? -0.992 7.721 -24.493 1.00 64.50 176 LEU A CA 1
ATOM 1402 C C . LEU A 1 176 ? -1.602 7.705 -23.072 1.00 64.50 176 LEU A C 1
ATOM 1404 O O . LEU A 1 176 ? -0.870 7.603 -22.095 1.00 64.50 176 LEU A O 1
ATOM 1408 N N . PHE A 1 177 ? -2.935 7.752 -22.959 1.00 67.75 177 PHE A N 1
ATOM 1409 C CA . PHE A 1 177 ? -3.680 7.662 -21.706 1.00 67.75 177 PHE A CA 1
ATOM 1410 C C . PHE A 1 177 ? -4.698 6.514 -21.752 1.00 67.75 177 PHE A C 1
ATOM 1412 O O . PHE A 1 177 ? -5.625 6.538 -22.565 1.00 67.75 177 PHE A O 1
ATOM 1419 N N . ASP A 1 178 ? -4.537 5.539 -20.856 1.00 76.06 178 ASP A N 1
ATOM 1420 C CA . ASP A 1 178 ? -5.494 4.456 -20.622 1.00 76.06 178 ASP A CA 1
ATOM 1421 C C . ASP A 1 178 ? -6.232 4.710 -19.300 1.00 76.06 178 ASP A C 1
ATOM 1423 O O . ASP A 1 178 ? -5.659 4.607 -18.211 1.00 76.06 178 ASP A O 1
ATOM 1427 N N . PHE A 1 179 ? -7.517 5.056 -19.402 1.00 80.50 179 PHE A N 1
ATOM 1428 C CA . PHE A 1 179 ? -8.354 5.368 -18.246 1.00 80.50 179 PHE A CA 1
ATOM 1429 C C . PHE A 1 179 ? -8.482 4.181 -17.284 1.00 80.50 179 PHE A C 1
ATOM 1431 O O . PHE A 1 179 ? -8.448 4.382 -16.071 1.00 80.50 179 PHE A O 1
ATOM 1438 N N . ASP A 1 180 ? -8.590 2.954 -17.802 1.00 86.00 180 ASP A N 1
ATOM 1439 C CA . ASP A 1 180 ? -8.808 1.755 -16.985 1.00 86.00 180 ASP A CA 1
ATOM 1440 C C . ASP A 1 180 ? -7.548 1.357 -16.199 1.00 86.00 180 ASP A C 1
ATOM 1442 O O . ASP A 1 180 ? -7.636 0.722 -15.138 1.00 86.00 180 ASP A O 1
ATOM 1446 N N . LEU A 1 181 ? -6.367 1.729 -16.704 1.00 84.38 181 LEU A N 1
ATOM 1447 C CA . LEU A 1 181 ? -5.097 1.557 -16.004 1.00 84.38 181 LEU A CA 1
ATOM 1448 C C . LEU A 1 181 ? -4.899 2.645 -14.942 1.00 84.38 181 LEU A C 1
ATOM 1450 O O . LEU A 1 181 ? -4.584 2.321 -13.797 1.00 84.38 181 LEU A O 1
ATOM 1454 N N . GLU A 1 182 ? -5.138 3.908 -15.297 1.00 84.38 182 GLU A N 1
ATOM 1455 C CA . GLU A 1 182 ? -4.857 5.053 -14.424 1.00 84.38 182 GLU A CA 1
ATOM 1456 C C . GLU A 1 182 ? -5.857 5.176 -13.260 1.00 84.38 182 GLU A C 1
ATOM 1458 O O . GLU A 1 182 ? -5.496 5.554 -12.145 1.00 84.38 182 GLU A O 1
ATOM 1463 N N . VAL A 1 183 ? -7.126 4.806 -13.471 1.00 93.31 183 VAL A N 1
ATOM 1464 C CA . VAL A 1 183 ? -8.152 4.855 -12.413 1.00 93.31 183 VAL A CA 1
ATOM 1465 C C . VAL A 1 183 ? -7.987 3.739 -11.379 1.00 93.31 183 VAL A C 1
ATOM 1467 O O . VAL A 1 183 ? -8.488 3.853 -10.261 1.00 93.31 183 VAL A O 1
ATOM 1470 N N . ARG A 1 184 ? -7.283 2.652 -11.717 1.00 86.44 184 ARG A N 1
ATOM 1471 C CA . ARG A 1 184 ? -7.127 1.470 -10.859 1.00 86.44 184 ARG A CA 1
ATOM 1472 C C . ARG A 1 184 ? -6.542 1.786 -9.472 1.00 86.44 184 ARG A C 1
ATOM 1474 O O . ARG A 1 184 ? -7.196 1.413 -8.499 1.00 86.44 184 ARG A O 1
ATOM 1481 N N . PRO A 1 185 ? -5.402 2.494 -9.328 1.00 93.31 185 PRO A N 1
ATOM 1482 C CA . PRO A 1 185 ? -4.870 2.860 -8.010 1.00 93.31 185 PRO A CA 1
ATOM 1483 C C . PRO A 1 185 ? -5.801 3.802 -7.230 1.00 93.31 185 PRO A C 1
ATOM 1485 O O . PRO A 1 185 ? -5.931 3.693 -6.007 1.00 93.31 185 PRO A O 1
ATOM 1488 N N . LEU A 1 186 ? -6.500 4.709 -7.919 1.00 91.38 186 LEU A N 1
ATOM 1489 C CA . LEU A 1 186 ? -7.464 5.605 -7.279 1.00 91.38 186 LEU A CA 1
ATOM 1490 C C . LEU A 1 186 ? -8.665 4.826 -6.728 1.00 91.38 186 LEU A C 1
ATOM 1492 O O . LEU A 1 186 ? -9.100 5.048 -5.601 1.00 91.38 186 LEU A O 1
ATOM 1496 N N . LEU A 1 187 ? -9.190 3.888 -7.511 1.00 94.25 187 LEU A N 1
ATOM 1497 C CA . LEU A 1 187 ? -10.342 3.088 -7.127 1.00 94.25 187 LEU A CA 1
ATOM 1498 C C . LEU A 1 187 ? -9.980 2.087 -6.025 1.00 94.25 187 LEU A C 1
ATOM 1500 O O . LEU A 1 187 ? -10.738 1.942 -5.072 1.00 94.25 187 LEU A O 1
ATOM 1504 N N . GLU A 1 188 ? -8.802 1.466 -6.094 1.00 91.81 188 GLU A N 1
ATOM 1505 C CA . GLU A 1 188 ? -8.285 0.585 -5.042 1.00 91.81 188 GLU A CA 1
ATOM 1506 C C . GLU A 1 188 ? -8.140 1.324 -3.708 1.00 91.81 188 GLU A C 1
ATOM 1508 O O . GLU A 1 188 ? -8.611 0.844 -2.676 1.00 91.81 188 GLU A O 1
ATOM 1513 N N . THR A 1 189 ? -7.570 2.530 -3.722 1.00 96.06 189 THR A N 1
ATOM 1514 C CA . THR A 1 189 ? -7.420 3.330 -2.499 1.00 96.06 189 THR A CA 1
ATOM 1515 C C . THR A 1 189 ? -8.757 3.828 -1.950 1.00 96.06 189 THR A C 1
ATOM 1517 O O . THR A 1 189 ? -8.955 3.806 -0.735 1.00 96.06 189 THR A O 1
ATOM 1520 N N . LEU A 1 190 ? -9.698 4.241 -2.804 1.00 95.88 190 LEU A N 1
ATOM 1521 C CA . LEU A 1 190 ? -11.032 4.670 -2.373 1.00 95.88 190 LEU A CA 1
ATOM 1522 C C . LEU A 1 190 ? -11.849 3.510 -1.800 1.00 95.88 190 LEU A C 1
ATOM 1524 O O . LEU A 1 190 ? -12.429 3.639 -0.722 1.00 95.88 190 LEU A O 1
ATOM 1528 N N . VAL A 1 191 ? -11.878 2.366 -2.483 1.00 97.00 191 VAL A N 1
ATOM 1529 C CA . VAL A 1 191 ? -12.585 1.172 -2.002 1.00 97.00 191 VAL A CA 1
ATOM 1530 C C . VAL A 1 191 ? -11.935 0.655 -0.720 1.00 97.00 191 VAL A C 1
ATOM 1532 O O . VAL A 1 191 ? -12.638 0.382 0.248 1.00 97.00 191 VAL A O 1
ATOM 1535 N N . GLY A 1 192 ? -10.601 0.602 -0.664 1.00 95.12 192 GLY A N 1
ATOM 1536 C CA . GLY A 1 192 ? -9.867 0.206 0.536 1.00 95.12 192 GLY A CA 1
ATOM 1537 C C . GLY A 1 192 ? -10.207 1.085 1.740 1.00 95.12 192 GLY A C 1
ATOM 1538 O O . GLY A 1 192 ? -10.630 0.573 2.775 1.00 95.12 192 GLY A O 1
ATOM 1539 N N . LYS A 1 193 ? -10.116 2.414 1.587 1.00 93.19 193 LYS A N 1
ATOM 1540 C CA . LYS A 1 193 ? -10.415 3.363 2.672 1.00 93.19 193 LYS A CA 1
ATOM 1541 C C . LYS A 1 193 ? -11.877 3.344 3.099 1.00 93.19 193 LYS A C 1
ATOM 1543 O O . LYS A 1 193 ? -12.149 3.399 4.291 1.00 93.19 193 LYS A O 1
ATOM 1548 N N . THR A 1 194 ? -12.816 3.266 2.157 1.00 96.62 194 THR A N 1
ATOM 1549 C CA . THR A 1 194 ? -14.252 3.234 2.488 1.00 96.62 194 THR A CA 1
ATOM 1550 C C . THR A 1 194 ? -14.627 1.964 3.242 1.00 96.62 194 THR A C 1
ATOM 1552 O O . THR A 1 194 ? -15.337 2.041 4.242 1.00 96.62 194 THR A O 1
ATOM 1555 N N . VAL A 1 195 ? -14.106 0.805 2.826 1.00 95.88 195 VAL A N 1
ATOM 1556 C CA . VAL A 1 195 ? -14.331 -0.461 3.533 1.00 95.88 195 VAL A CA 1
ATOM 1557 C C . VAL A 1 195 ? -13.674 -0.434 4.912 1.00 95.88 195 VAL A C 1
ATOM 1559 O O . VAL A 1 195 ? -14.333 -0.773 5.892 1.00 95.88 195 VAL A O 1
ATOM 1562 N N . GLU A 1 196 ? -12.420 0.013 5.019 1.00 93.19 196 GLU A N 1
ATOM 1563 C CA . GLU A 1 196 ? -11.717 0.099 6.303 1.00 93.19 196 GLU A CA 1
ATOM 1564 C C . GLU A 1 196 ? -12.420 1.045 7.284 1.00 93.19 196 GLU A C 1
ATOM 1566 O O . GLU A 1 196 ? -12.657 0.664 8.431 1.00 93.19 196 GLU A O 1
ATOM 1571 N N . GLN A 1 197 ? -12.816 2.234 6.825 1.00 93.25 197 GLN A N 1
ATOM 1572 C CA . GLN A 1 197 ? -13.569 3.190 7.631 1.00 93.25 197 GLN A CA 1
ATOM 1573 C C . GLN A 1 197 ? -14.919 2.603 8.067 1.00 93.25 197 GLN A C 1
ATOM 1575 O O . GLN A 1 197 ? -15.229 2.617 9.255 1.00 93.25 197 GLN A O 1
ATOM 1580 N N . SER A 1 198 ? -15.688 2.015 7.142 1.00 92.75 198 SER A N 1
ATOM 1581 C CA . SER A 1 198 ? -16.991 1.417 7.472 1.00 92.75 198 SER A CA 1
ATOM 1582 C C . SER A 1 198 ? -16.874 0.276 8.488 1.00 92.75 198 SER A C 1
ATOM 1584 O O . SER A 1 198 ? -17.705 0.150 9.384 1.00 92.75 198 SER A O 1
ATOM 1586 N N . LEU A 1 199 ? -15.815 -0.536 8.400 1.00 93.19 199 LEU A N 1
ATOM 1587 C CA . LEU A 1 199 ? -15.559 -1.605 9.358 1.00 93.19 199 LEU A CA 1
ATOM 1588 C C . LEU A 1 199 ? -15.223 -1.041 10.743 1.00 93.19 199 LEU A C 1
ATOM 1590 O O . LEU A 1 199 ? -15.697 -1.574 11.745 1.00 93.19 199 LEU A O 1
ATOM 1594 N N . GLN A 1 200 ? -14.415 0.019 10.810 1.00 87.50 200 GLN A N 1
ATOM 1595 C CA . GLN A 1 200 ? -14.073 0.675 12.073 1.00 87.50 200 GLN A CA 1
ATOM 1596 C C . GLN A 1 200 ? -15.312 1.288 12.734 1.00 87.50 200 GLN A C 1
ATOM 1598 O O . GLN A 1 200 ? -15.549 1.018 13.909 1.00 87.50 200 GLN A O 1
ATOM 1603 N N . GLU A 1 201 ? -16.139 2.008 11.975 1.00 93.19 201 GLU A N 1
ATOM 1604 C CA . GLU A 1 201 ? -17.379 2.615 12.473 1.00 93.19 201 GLU A CA 1
ATOM 1605 C C . GLU A 1 201 ? -18.347 1.555 13.020 1.00 93.19 201 GLU A C 1
ATOM 1607 O O . GLU A 1 201 ? -18.817 1.671 14.150 1.00 93.19 201 GLU A O 1
ATOM 1612 N N . VAL A 1 202 ? -18.579 0.464 12.280 1.00 97.06 202 VAL A N 1
ATOM 1613 C CA . VAL A 1 202 ? -19.480 -0.617 12.723 1.00 97.06 202 VAL A CA 1
ATOM 1614 C C . VAL A 1 202 ? -18.961 -1.308 13.987 1.00 97.06 202 VAL A C 1
ATOM 1616 O O . VAL A 1 202 ? -19.739 -1.595 14.899 1.00 97.06 202 VAL A O 1
ATOM 1619 N N . MET A 1 203 ? -17.651 -1.565 14.073 1.00 88.88 203 MET A N 1
ATOM 1620 C CA . MET A 1 203 ? -17.058 -2.147 15.280 1.00 88.88 203 MET A CA 1
ATOM 1621 C C . MET A 1 203 ? -17.210 -1.222 16.493 1.00 88.88 203 MET A C 1
ATOM 1623 O O . MET A 1 203 ? -17.544 -1.687 17.582 1.00 88.88 203 MET A O 1
ATOM 1627 N N . GLU A 1 204 ? -16.975 0.079 16.316 1.00 86.31 204 GLU A N 1
ATOM 1628 C CA . GLU A 1 204 ? -17.134 1.072 17.379 1.00 86.31 204 GLU A CA 1
ATOM 1629 C C . GLU A 1 204 ? -18.595 1.196 17.826 1.00 86.31 204 GLU A C 1
ATOM 1631 O O . GLU A 1 204 ? -18.874 1.254 19.026 1.00 86.31 204 GLU A O 1
ATOM 1636 N N . GLU A 1 205 ? -19.546 1.173 16.891 1.00 89.06 205 GLU A N 1
ATOM 1637 C CA . GLU A 1 205 ? -20.975 1.195 17.201 1.00 89.06 205 GLU A CA 1
ATOM 1638 C C . GLU A 1 205 ? -21.421 -0.034 18.001 1.00 89.06 205 GLU A C 1
ATOM 1640 O O . GLU A 1 205 ? -22.174 0.112 18.970 1.00 89.06 205 GLU A O 1
ATOM 1645 N N . GLU A 1 206 ? -20.945 -1.232 17.651 1.00 89.81 206 GLU A N 1
ATOM 1646 C CA . GLU A 1 206 ? -21.267 -2.461 18.383 1.00 89.81 206 GLU A CA 1
ATOM 1647 C C . GLU A 1 206 ? -20.675 -2.443 19.803 1.00 89.81 206 GLU A C 1
ATOM 1649 O O . GLU A 1 206 ? -21.371 -2.762 20.777 1.00 89.81 206 GLU A O 1
ATOM 1654 N N . GLU A 1 207 ? -19.420 -2.002 19.948 1.00 83.88 207 GLU A N 1
ATOM 1655 C CA . GLU A 1 207 ? -18.774 -1.827 21.253 1.00 83.88 207 GLU A CA 1
ATOM 1656 C C . GLU A 1 207 ? -19.556 -0.814 22.118 1.00 83.88 207 GLU A C 1
ATOM 1658 O O . GLU A 1 207 ? -19.909 -1.113 23.266 1.00 83.88 207 GLU A O 1
ATOM 1663 N N . LEU A 1 208 ? -19.925 0.346 21.560 1.00 88.50 208 LEU A N 1
ATOM 1664 C CA . LEU A 1 208 ? -20.733 1.361 22.248 1.00 88.50 208 LEU A CA 1
ATOM 1665 C C . LEU A 1 208 ? -22.135 0.851 22.610 1.00 88.50 208 LEU A C 1
ATOM 1667 O O . LEU A 1 208 ? -22.640 1.155 23.695 1.00 88.50 208 LEU A O 1
ATOM 1671 N N . ALA A 1 209 ? -22.780 0.076 21.737 1.00 89.69 209 ALA A N 1
ATOM 1672 C CA . ALA A 1 209 ? -24.090 -0.513 21.998 1.00 89.69 209 ALA A CA 1
ATOM 1673 C C . ALA A 1 209 ? -24.033 -1.530 23.146 1.00 89.69 209 ALA A C 1
ATOM 1675 O O . ALA A 1 209 ? -24.896 -1.506 24.030 1.00 89.69 209 ALA A O 1
ATOM 1676 N N . SER A 1 210 ? -22.994 -2.369 23.172 1.00 89.06 210 SER A N 1
ATOM 1677 C CA . SER A 1 210 ? -22.740 -3.328 24.249 1.00 89.06 210 SER A CA 1
ATOM 1678 C C . SER A 1 210 ? -22.530 -2.619 25.590 1.00 89.06 210 SER A C 1
ATOM 1680 O O . SER A 1 210 ? -23.202 -2.945 26.572 1.00 89.06 210 SER A O 1
ATOM 1682 N N . LEU A 1 211 ? -21.690 -1.577 25.625 1.00 86.88 211 LEU A N 1
ATOM 1683 C CA . LEU A 1 211 ? -21.452 -0.779 26.833 1.00 86.88 211 LEU A CA 1
ATOM 1684 C C . LEU A 1 2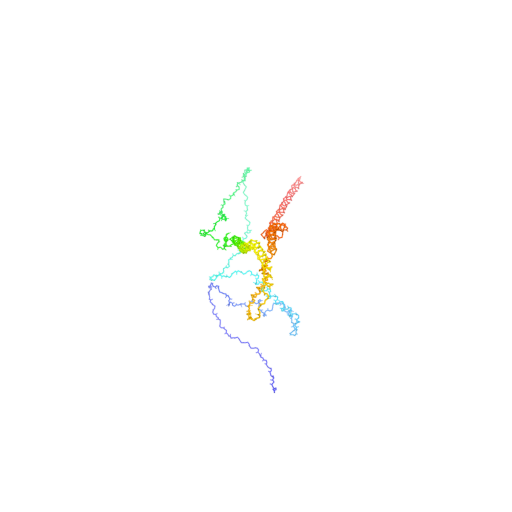11 ? -22.728 -0.087 27.330 1.00 86.88 211 LEU A C 1
ATOM 1686 O O . LEU A 1 211 ? -23.051 -0.160 28.514 1.00 86.88 211 LEU A O 1
ATOM 1690 N N . ARG A 1 212 ? -23.507 0.525 26.430 1.00 90.12 212 ARG A N 1
ATOM 1691 C CA . ARG A 1 212 ? -24.790 1.160 26.782 1.00 90.12 212 ARG A CA 1
ATOM 1692 C C . ARG A 1 212 ? -25.825 0.152 27.276 1.00 90.12 212 ARG A C 1
ATOM 1694 O O . ARG A 1 212 ? -26.639 0.478 28.137 1.00 90.12 212 ARG A O 1
ATOM 1701 N N . ALA A 1 213 ? -25.854 -1.061 26.726 1.00 91.38 213 ALA A N 1
ATOM 1702 C CA . ALA A 1 213 ? -26.739 -2.121 27.206 1.00 91.38 213 ALA A CA 1
ATOM 1703 C C . ALA A 1 213 ? -26.341 -2.584 28.615 1.00 91.38 213 ALA A C 1
ATOM 1705 O O . ALA A 1 213 ? -27.210 -2.733 29.473 1.00 91.38 213 ALA A O 1
ATOM 1706 N N . GLN A 1 214 ? -25.039 -2.744 28.871 1.00 86.69 214 GLN A N 1
ATOM 1707 C CA . GLN A 1 214 ? -24.520 -3.086 30.196 1.00 86.69 214 GLN A CA 1
ATOM 1708 C C . GLN A 1 214 ? -24.811 -1.992 31.229 1.00 86.69 214 GLN A C 1
ATOM 1710 O O . GLN A 1 214 ? -25.300 -2.310 32.310 1.00 86.69 214 GLN A O 1
ATOM 1715 N N . GLN A 1 215 ? -24.581 -0.719 30.889 1.00 82.50 215 GLN A N 1
ATOM 1716 C CA . GLN A 1 215 ? -24.896 0.417 31.762 1.00 82.50 215 GLN A CA 1
ATOM 1717 C C . GLN A 1 215 ? -26.384 0.458 32.117 1.00 82.50 215 GLN A C 1
ATOM 1719 O O . GLN A 1 215 ? -26.716 0.503 33.297 1.00 82.50 215 GLN A O 1
ATOM 1724 N N . ARG A 1 216 ? -27.281 0.336 31.127 1.00 90.75 216 ARG A N 1
ATOM 1725 C CA . ARG A 1 216 ? -28.734 0.296 31.376 1.00 90.75 216 ARG A CA 1
ATOM 1726 C C . ARG A 1 216 ? -29.134 -0.860 32.288 1.00 90.75 216 ARG A C 1
ATOM 1728 O O . ARG A 1 216 ? -29.861 -0.652 33.251 1.00 90.75 216 ARG A O 1
ATOM 1735 N N . ALA A 1 217 ? -28.627 -2.065 32.026 1.00 91.19 217 ALA A N 1
ATOM 1736 C CA . ALA A 1 217 ? -28.919 -3.229 32.860 1.00 91.19 217 ALA A CA 1
ATOM 1737 C C . ALA A 1 217 ? -28.410 -3.052 34.302 1.00 91.19 217 ALA A C 1
ATOM 1739 O O . ALA A 1 217 ? -29.076 -3.461 35.254 1.00 91.19 217 ALA A O 1
ATOM 1740 N N . TYR A 1 218 ? -27.238 -2.433 34.472 1.00 89.25 218 TYR A N 1
ATOM 1741 C CA . TYR A 1 218 ? -26.695 -2.111 35.787 1.00 89.25 218 TYR A CA 1
ATOM 1742 C C . TYR A 1 218 ? -27.538 -1.054 36.509 1.00 89.25 218 TYR A C 1
ATOM 1744 O O . TYR A 1 218 ? -27.858 -1.234 37.680 1.00 89.25 218 TYR A O 1
ATOM 1752 N N . GLU A 1 219 ? -27.941 0.016 35.824 1.00 87.69 219 GLU A N 1
ATOM 1753 C CA . GLU A 1 219 ? -28.796 1.070 36.382 1.00 87.69 219 GLU A CA 1
ATOM 1754 C C . GLU A 1 219 ? -30.171 0.535 36.795 1.00 87.69 219 GLU A C 1
ATOM 1756 O O . GLU A 1 219 ? -30.657 0.858 37.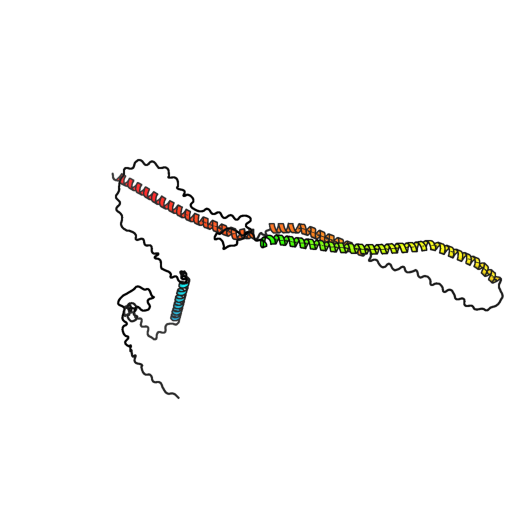877 1.00 87.69 219 GLU A O 1
ATOM 1761 N N . GLU A 1 220 ? -30.790 -0.319 35.978 1.00 88.38 220 GLU A N 1
ATOM 1762 C CA . GLU A 1 220 ? -32.052 -0.985 36.315 1.00 88.38 220 GLU A CA 1
ATOM 1763 C C . GLU A 1 220 ? -31.916 -1.826 37.586 1.00 88.38 220 GLU A C 1
ATOM 1765 O O . GLU A 1 220 ? -32.734 -1.709 38.502 1.00 88.38 220 GLU A O 1
ATOM 1770 N N . LEU A 1 221 ? -30.855 -2.634 37.673 1.00 88.19 221 LEU A N 1
ATOM 1771 C CA . LEU A 1 221 ? -30.579 -3.447 38.852 1.00 88.19 221 LEU A CA 1
ATOM 1772 C C . LEU A 1 221 ? -30.328 -2.570 40.087 1.00 88.19 221 LEU A C 1
ATOM 1774 O O . LEU A 1 221 ? -30.927 -2.801 41.137 1.00 88.19 221 LEU A O 1
ATOM 1778 N N . HIS A 1 222 ? -29.510 -1.528 39.944 1.00 86.31 222 HIS A N 1
ATOM 1779 C CA . HIS A 1 222 ? -29.190 -0.595 41.018 1.00 86.31 222 HIS A CA 1
ATOM 1780 C C . HIS A 1 222 ? -30.437 0.138 41.534 1.00 86.31 222 HIS A C 1
ATOM 1782 O O . HIS A 1 222 ? -30.637 0.256 42.742 1.00 86.31 222 HIS A O 1
ATOM 1788 N N . ASN A 1 223 ? -31.326 0.567 40.636 1.00 89.19 223 ASN A N 1
ATOM 1789 C CA . ASN A 1 223 ? -32.589 1.208 40.998 1.00 89.19 223 ASN A CA 1
ATOM 1790 C C . ASN A 1 223 ? -33.524 0.245 41.743 1.00 89.19 223 ASN A C 1
ATOM 1792 O O . ASN A 1 223 ? -34.155 0.630 42.730 1.00 89.19 223 ASN A O 1
ATOM 1796 N N . LEU A 1 224 ? -33.601 -1.019 41.311 1.00 89.62 224 LEU A N 1
ATOM 1797 C CA . LEU A 1 224 ? -34.385 -2.045 42.003 1.00 89.62 224 LEU A CA 1
ATOM 1798 C C . LEU A 1 224 ? -33.839 -2.321 43.407 1.00 89.62 224 LEU A C 1
ATOM 1800 O O . LEU A 1 224 ? -34.618 -2.413 44.357 1.00 89.62 224 LEU A O 1
ATOM 1804 N N . GLU A 1 225 ? -32.519 -2.429 43.549 1.00 84.94 225 GLU A N 1
ATOM 1805 C CA . GLU A 1 225 ? -31.857 -2.578 44.845 1.00 84.94 225 GLU A CA 1
ATOM 1806 C C . GLU A 1 225 ? -32.135 -1.387 45.759 1.00 84.94 225 GLU A C 1
ATOM 1808 O O . GLU A 1 225 ? -32.516 -1.581 46.913 1.00 84.94 225 GLU A O 1
ATOM 1813 N N . LEU A 1 226 ? -32.024 -0.161 45.243 1.00 90.00 226 LEU A N 1
ATOM 1814 C CA . LEU A 1 226 ? -32.280 1.057 46.006 1.00 90.00 226 LEU A CA 1
ATOM 1815 C C . LEU A 1 226 ? -33.712 1.081 46.558 1.00 90.00 226 LEU A C 1
ATOM 1817 O O . LEU A 1 226 ? -33.917 1.331 47.746 1.00 90.00 226 LEU A O 1
ATOM 1821 N N . VAL A 1 227 ? -34.704 0.743 45.728 1.00 89.56 227 VAL A N 1
ATOM 1822 C CA . VAL A 1 227 ? -36.112 0.648 46.151 1.00 89.56 227 VAL A CA 1
ATOM 1823 C C . VAL A 1 227 ? -36.311 -0.462 47.190 1.00 89.56 227 VAL A C 1
ATOM 1825 O O . VAL A 1 227 ? -37.079 -0.299 48.145 1.00 89.56 227 VAL A O 1
ATOM 1828 N N . GLN A 1 228 ? -35.626 -1.599 47.043 1.00 84.62 228 GLN A N 1
ATOM 1829 C CA . GLN A 1 228 ? -35.684 -2.681 48.028 1.00 84.62 228 GLN A CA 1
ATOM 1830 C C . GLN A 1 228 ? -35.097 -2.262 49.378 1.00 84.62 228 GLN A C 1
ATOM 1832 O O . GLN A 1 228 ? -35.722 -2.530 50.408 1.00 84.62 228 GLN A O 1
ATOM 1837 N N . VAL A 1 229 ? -33.942 -1.591 49.377 1.00 87.12 229 VAL A N 1
ATOM 1838 C CA . VAL A 1 229 ? -33.292 -1.070 50.587 1.00 87.12 229 VAL A CA 1
ATOM 1839 C C . VAL A 1 229 ? -34.203 -0.063 51.278 1.00 87.12 229 VAL A C 1
ATOM 1841 O O . VAL A 1 229 ? -34.518 -0.262 52.448 1.00 87.12 229 VAL A O 1
ATOM 1844 N N . GLN A 1 230 ? -34.742 0.921 50.553 1.00 87.69 230 GLN A N 1
ATOM 1845 C CA . GLN A 1 230 ? -35.680 1.905 51.111 1.00 87.69 230 GLN A CA 1
ATOM 1846 C C . GLN A 1 230 ? -36.887 1.234 51.785 1.00 87.69 230 GLN A C 1
ATOM 1848 O O . GLN A 1 230 ? -37.259 1.560 52.913 1.00 87.69 230 GLN A O 1
ATOM 1853 N N . ARG A 1 231 ? -37.478 0.225 51.133 1.00 91.00 231 ARG A N 1
ATOM 1854 C CA . ARG A 1 231 ? -38.617 -0.519 51.689 1.00 91.00 231 ARG A CA 1
ATOM 1855 C C . ARG A 1 231 ? -38.255 -1.295 52.960 1.00 91.00 231 ARG A C 1
ATOM 1857 O O . ARG A 1 231 ? -39.101 -1.448 53.848 1.00 91.00 231 ARG A O 1
ATOM 1864 N N . LEU A 1 232 ? -37.045 -1.851 53.028 1.00 87.62 232 LEU A N 1
ATOM 1865 C CA . LEU A 1 232 ? -36.548 -2.559 54.208 1.00 87.62 232 LEU A CA 1
ATOM 1866 C C . LEU A 1 232 ? -36.252 -1.587 55.352 1.00 87.62 232 LEU A C 1
ATOM 1868 O O . LEU A 1 232 ? -36.691 -1.848 56.471 1.00 87.62 232 LEU A O 1
ATOM 1872 N N . GLU A 1 233 ? -35.616 -0.455 55.063 1.00 84.50 233 GLU A N 1
ATOM 1873 C CA . GLU A 1 233 ? -35.332 0.606 56.032 1.00 84.50 233 GLU A CA 1
ATOM 1874 C C . GLU A 1 233 ? -36.619 1.157 56.655 1.00 84.50 233 GLU A C 1
ATOM 1876 O O . GLU A 1 233 ? -36.714 1.274 57.875 1.00 84.50 233 GLU A O 1
ATOM 1881 N N . GLU A 1 234 ? -37.667 1.406 55.864 1.00 84.31 234 GLU A N 1
ATOM 1882 C CA . GLU A 1 234 ? -38.965 1.847 56.393 1.00 84.31 234 GLU A CA 1
ATOM 1883 C C . GLU A 1 234 ? -39.646 0.796 57.281 1.00 84.31 234 GLU A C 1
ATOM 1885 O O . GLU A 1 234 ? -40.298 1.127 58.279 1.00 84.31 234 GLU A O 1
ATOM 1890 N N . ARG A 1 235 ? -39.531 -0.492 56.931 1.00 81.25 235 ARG A N 1
ATOM 1891 C CA . ARG A 1 235 ? -40.028 -1.591 57.777 1.00 81.25 235 ARG A CA 1
ATOM 1892 C C . ARG A 1 235 ? -39.244 -1.679 59.080 1.00 81.25 235 ARG A C 1
ATOM 1894 O O . ARG A 1 235 ? -39.854 -1.848 60.135 1.00 81.25 235 ARG A O 1
ATOM 1901 N N . GLU A 1 236 ? -37.923 -1.546 59.018 1.00 82.00 236 GLU A N 1
ATOM 1902 C CA . GLU A 1 236 ? -37.065 -1.559 60.198 1.00 82.00 236 GLU A CA 1
ATOM 1903 C C . GLU A 1 236 ? -37.338 -0.349 61.095 1.00 82.00 236 GLU A C 1
ATOM 1905 O O . GLU A 1 236 ? -37.437 -0.514 62.311 1.00 82.00 236 GLU A O 1
ATOM 1910 N N . ARG A 1 237 ? -37.565 0.836 60.513 1.00 89.44 237 ARG A N 1
ATOM 1911 C CA . ARG A 1 237 ? -37.944 2.051 61.245 1.00 89.44 237 ARG A CA 1
ATOM 1912 C C . ARG A 1 237 ? -39.229 1.841 62.041 1.00 89.44 237 ARG A C 1
ATOM 1914 O O . ARG A 1 237 ? -39.229 2.058 63.250 1.00 89.44 237 ARG A O 1
ATOM 1921 N N . ARG A 1 238 ? -40.286 1.326 61.398 1.00 87.88 238 ARG A N 1
ATOM 1922 C CA . ARG A 1 238 ? -41.553 0.994 62.076 1.00 87.88 238 ARG A CA 1
ATOM 1923 C C . ARG A 1 238 ? -41.351 -0.012 63.200 1.00 87.88 238 ARG A C 1
ATOM 1925 O O . ARG A 1 238 ? -41.786 0.213 64.320 1.00 87.88 238 ARG A O 1
ATOM 1932 N N . HIS A 1 239 ? -40.626 -1.094 62.934 1.00 82.94 239 HIS A N 1
ATOM 1933 C CA . HIS A 1 239 ? -40.356 -2.106 63.950 1.00 82.94 239 HIS A CA 1
ATOM 1934 C C . HIS A 1 239 ? -39.521 -1.551 65.120 1.00 82.94 239 HIS A C 1
ATOM 1936 O O . HIS A 1 239 ? -39.746 -1.916 66.272 1.00 82.94 239 HIS A O 1
ATOM 1942 N N . ARG A 1 240 ? -38.577 -0.641 64.857 1.00 85.69 240 ARG A N 1
ATOM 1943 C CA . ARG A 1 240 ? -37.772 0.042 65.879 1.00 85.69 240 ARG A CA 1
ATOM 1944 C C . ARG A 1 240 ? -38.616 0.971 66.751 1.00 85.69 240 ARG A C 1
ATOM 1946 O O . ARG A 1 240 ? -38.393 0.997 67.958 1.00 85.69 240 ARG A O 1
ATOM 1953 N N . GLU A 1 241 ? -39.573 1.684 66.159 1.00 87.56 241 GLU A N 1
ATOM 1954 C CA . GLU A 1 241 ? -40.549 2.528 66.865 1.00 87.56 241 GLU A CA 1
ATOM 1955 C C . GLU A 1 241 ? -41.545 1.686 67.691 1.00 87.56 241 GLU A C 1
ATOM 1957 O O . GLU A 1 241 ? -41.876 2.041 68.821 1.00 87.56 241 GLU A O 1
ATOM 1962 N N . GLU A 1 242 ? -41.980 0.532 67.175 1.00 85.00 242 GLU A N 1
ATOM 1963 C CA . GLU A 1 242 ? -42.953 -0.351 67.832 1.00 85.00 242 GLU A CA 1
ATOM 1964 C C . GLU A 1 242 ? -42.362 -1.201 68.973 1.00 85.00 242 GLU A C 1
ATOM 1966 O O . GLU A 1 242 ? -43.029 -1.416 69.988 1.00 85.00 242 GLU A O 1
ATOM 1971 N N . LYS A 1 243 ? -41.112 -1.677 68.862 1.00 85.06 243 LYS A N 1
ATOM 1972 C CA . LYS A 1 243 ? -40.423 -2.483 69.897 1.00 85.06 243 LYS A CA 1
ATOM 1973 C C . LYS A 1 243 ? -40.553 -1.941 71.335 1.00 85.06 243 LYS A C 1
ATOM 1975 O O . LYS A 1 243 ? -40.952 -2.723 72.203 1.00 85.06 243 LYS A O 1
ATOM 1980 N N . PRO A 1 244 ? -40.243 -0.661 71.633 1.00 86.81 244 PRO A N 1
ATOM 1981 C CA . PRO A 1 244 ? -40.366 -0.126 72.989 1.00 86.81 244 PRO A CA 1
ATOM 1982 C C . PRO A 1 244 ? -41.827 -0.037 73.446 1.00 86.81 244 PRO A C 1
ATOM 1984 O O . PRO A 1 244 ? -42.109 -0.238 74.624 1.00 86.81 244 PRO A O 1
ATOM 1987 N N . LEU A 1 245 ? -42.775 0.200 72.530 1.00 86.69 245 LEU A N 1
ATOM 1988 C CA . LEU A 1 245 ? -44.206 0.229 72.847 1.00 86.69 245 LEU A CA 1
ATOM 1989 C C . LEU A 1 245 ? -44.717 -1.160 73.241 1.00 86.69 245 LEU A C 1
ATOM 1991 O O . LEU A 1 245 ? -45.426 -1.294 74.241 1.00 86.69 245 LEU A O 1
ATOM 1995 N N . TYR A 1 246 ? -44.315 -2.200 72.507 1.00 80.50 246 TYR A N 1
ATOM 1996 C CA . TYR A 1 246 ? -44.613 -3.586 72.867 1.00 80.50 246 TYR A CA 1
ATOM 1997 C C . TYR A 1 246 ? -43.965 -3.983 74.195 1.00 80.50 246 TYR A C 1
ATOM 1999 O O . TYR A 1 246 ? -44.632 -4.610 75.017 1.00 80.50 246 TYR A O 1
ATOM 2007 N N . GLN A 1 247 ? -42.711 -3.588 74.443 1.00 82.69 247 GLN A N 1
ATOM 2008 C CA . GLN A 1 247 ? -42.044 -3.819 75.729 1.00 82.69 247 GLN A CA 1
ATOM 2009 C C . GLN A 1 247 ? -42.795 -3.142 76.878 1.00 82.69 247 GLN A C 1
ATOM 2011 O O . GLN A 1 247 ? -43.163 -3.815 77.835 1.00 82.69 247 GLN A O 1
ATOM 2016 N N . MET A 1 248 ? -43.131 -1.857 76.749 1.00 81.12 248 MET A N 1
ATOM 2017 C CA . MET A 1 248 ? -43.892 -1.116 77.761 1.00 81.12 248 MET A CA 1
ATOM 2018 C C . MET A 1 248 ? -45.300 -1.688 77.986 1.00 81.12 248 MET A C 1
ATOM 2020 O O . MET A 1 248 ? -45.771 -1.743 79.120 1.00 81.12 248 MET A O 1
ATOM 2024 N N . SER A 1 249 ? -45.989 -2.127 76.929 1.00 79.19 249 SER A N 1
ATOM 2025 C CA . SER A 1 249 ? -47.307 -2.772 77.025 1.00 79.19 249 SER A CA 1
ATOM 2026 C C . SER A 1 249 ? -47.224 -4.147 77.699 1.00 79.19 249 SER A C 1
ATOM 2028 O O . SER A 1 249 ? -48.041 -4.465 78.564 1.00 79.19 249 SER A O 1
ATOM 2030 N N . SER A 1 250 ? -46.195 -4.934 77.370 1.00 73.38 250 SER A N 1
ATOM 2031 C CA . SER A 1 250 ? -45.902 -6.225 78.001 1.00 73.38 250 SER A CA 1
ATOM 2032 C C . SER A 1 250 ? -45.553 -6.058 79.482 1.00 73.38 250 SER A C 1
ATOM 2034 O O . SER A 1 250 ? -46.117 -6.745 80.332 1.00 73.38 250 SER A O 1
ATOM 2036 N N . GLU A 1 251 ? -44.710 -5.079 79.823 1.00 80.00 251 GLU A N 1
ATOM 2037 C CA . GLU A 1 251 ? -44.392 -4.726 81.208 1.00 80.00 251 GLU A CA 1
ATOM 2038 C C . GLU A 1 251 ? -45.635 -4.275 81.979 1.00 80.00 251 GLU A C 1
ATOM 2040 O O . GLU A 1 251 ? -45.840 -4.712 83.111 1.00 80.00 251 GLU A O 1
ATOM 2045 N N . ARG A 1 252 ? -46.505 -3.451 81.376 1.00 79.44 252 ARG A N 1
ATOM 2046 C CA . ARG A 1 252 ? -47.791 -3.056 81.978 1.00 79.44 252 ARG A CA 1
ATOM 2047 C C . ARG A 1 252 ? -48.698 -4.261 82.226 1.00 79.44 252 ARG A C 1
ATOM 2049 O O . ARG A 1 252 ? -49.245 -4.368 83.318 1.00 79.44 252 ARG A O 1
ATOM 2056 N N . GLN A 1 253 ? -48.824 -5.184 81.270 1.00 78.62 253 GLN A N 1
ATOM 2057 C CA . GLN A 1 253 ? -49.621 -6.406 81.441 1.00 78.62 253 GLN A CA 1
ATOM 2058 C C . GLN A 1 253 ? -49.036 -7.352 82.494 1.00 78.62 253 GLN A C 1
ATOM 2060 O O . GLN A 1 253 ? -49.793 -7.975 83.238 1.00 78.62 253 GLN A O 1
ATOM 206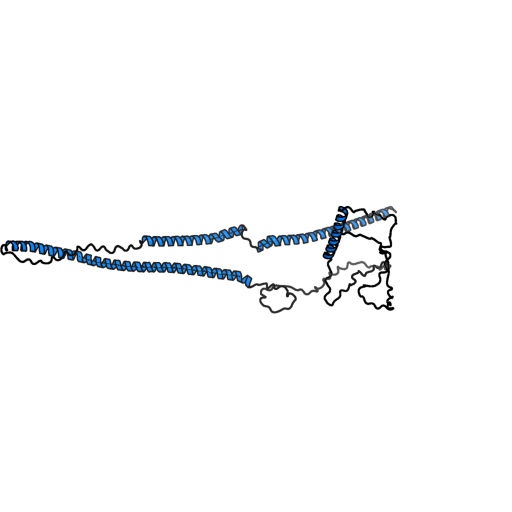5 N N . MET A 1 254 ? -47.708 -7.471 82.577 1.00 77.12 254 MET A N 1
ATOM 2066 C CA . MET A 1 254 ? -47.040 -8.261 83.614 1.00 77.12 254 MET A CA 1
ATOM 2067 C C . MET A 1 254 ? -47.258 -7.644 84.991 1.00 77.12 254 MET A C 1
ATOM 2069 O O . MET A 1 254 ? -47.684 -8.355 85.896 1.00 77.12 254 MET A O 1
ATOM 2073 N N . ARG A 1 255 ? -47.095 -6.321 85.126 1.00 79.00 255 ARG A N 1
ATOM 2074 C CA . ARG A 1 255 ? -47.430 -5.586 86.355 1.00 79.00 255 ARG A CA 1
ATOM 2075 C C . ARG A 1 255 ? -48.898 -5.773 86.736 1.00 79.00 255 ARG A C 1
ATOM 2077 O O . ARG A 1 255 ? -49.193 -6.054 87.889 1.00 79.00 255 ARG A O 1
ATOM 2084 N N . GLU A 1 256 ? -49.822 -5.699 85.779 1.00 81.00 256 GLU A N 1
ATOM 2085 C CA . GLU A 1 256 ? -51.247 -5.928 86.033 1.00 81.00 256 GLU A CA 1
ATOM 2086 C C . GLU A 1 256 ? -51.536 -7.377 86.461 1.00 81.00 256 GLU A C 1
ATOM 2088 O O . GLU A 1 256 ? -52.275 -7.606 87.421 1.00 81.00 256 GLU A O 1
ATOM 2093 N N . ARG A 1 257 ? -50.938 -8.375 85.794 1.00 75.19 257 ARG A N 1
ATOM 2094 C CA . ARG A 1 257 ? -51.044 -9.789 86.190 1.00 75.19 257 ARG A CA 1
ATOM 2095 C C . ARG A 1 257 ? -50.463 -10.029 87.576 1.00 75.19 257 ARG A C 1
ATOM 2097 O O . ARG A 1 257 ? -51.086 -10.741 88.360 1.00 75.19 257 ARG A O 1
ATOM 2104 N N . ASP A 1 258 ? -49.312 -9.447 87.879 1.00 80.38 258 ASP A N 1
ATOM 2105 C CA . ASP A 1 258 ? -48.656 -9.583 89.175 1.00 80.38 258 ASP A CA 1
ATOM 2106 C C . ASP A 1 258 ? -49.444 -8.881 90.287 1.00 80.38 258 ASP A C 1
ATOM 2108 O O . ASP A 1 258 ? -49.577 -9.459 91.358 1.00 80.38 258 ASP A O 1
ATOM 2112 N N . CYS A 1 259 ? -50.091 -7.739 90.027 1.00 78.69 259 CYS A N 1
ATOM 2113 C CA . CYS A 1 259 ? -51.058 -7.131 90.953 1.00 78.69 259 CYS A CA 1
ATOM 2114 C C . CYS A 1 259 ? -52.340 -7.971 91.117 1.00 78.69 259 CYS A C 1
ATOM 2116 O O . CYS A 1 259 ? -52.916 -8.025 92.204 1.00 78.69 259 CYS A O 1
ATOM 2118 N N . ARG A 1 260 ? -52.803 -8.657 90.062 1.00 71.88 260 ARG A N 1
ATOM 2119 C CA . ARG A 1 260 ? -53.981 -9.545 90.121 1.00 71.88 260 ARG A CA 1
ATOM 2120 C C . ARG A 1 260 ? -53.700 -10.883 90.816 1.00 71.88 260 ARG A C 1
ATOM 2122 O O . ARG A 1 260 ? -54.638 -11.477 91.345 1.00 71.88 260 ARG A O 1
ATOM 2129 N N . LYS A 1 261 ? -52.456 -11.377 90.833 1.00 70.06 261 LYS A N 1
ATOM 2130 C CA . LYS A 1 261 ? -52.062 -12.642 91.489 1.00 70.06 261 LYS A CA 1
ATOM 2131 C C . LYS A 1 261 ? -52.405 -12.709 92.990 1.00 70.06 261 LYS A C 1
ATOM 2133 O O . LYS A 1 261 ? -53.050 -13.691 93.358 1.00 70.06 261 LYS A O 1
ATOM 2138 N N . PRO A 1 262 ? -52.051 -11.731 93.849 1.00 67.44 262 PRO A N 1
ATOM 2139 C CA . PRO A 1 262 ? -52.422 -11.758 95.264 1.00 67.44 262 PRO A CA 1
ATOM 2140 C C . PRO A 1 262 ? -53.941 -11.653 95.453 1.00 67.44 262 PRO A C 1
ATOM 2142 O O . PRO A 1 262 ? -54.497 -12.414 96.233 1.00 67.44 262 PRO A O 1
ATOM 2145 N N . MET A 1 263 ? -54.640 -10.836 94.652 1.00 57.88 263 MET A N 1
ATOM 2146 C CA . MET A 1 263 ? -56.111 -10.750 94.661 1.00 57.88 263 MET A CA 1
ATOM 2147 C C . MET A 1 263 ? -56.791 -12.088 94.317 1.00 57.88 263 MET A C 1
ATOM 2149 O O . MET A 1 263 ? -57.751 -12.486 94.974 1.00 57.88 263 MET A O 1
ATOM 2153 N N . TRP A 1 264 ? -56.298 -12.817 93.307 1.00 59.22 264 TRP A N 1
ATOM 2154 C CA . TRP A 1 264 ? -56.800 -14.155 92.965 1.00 59.22 264 TRP A CA 1
ATOM 2155 C C . TRP A 1 264 ? -56.433 -15.212 94.015 1.00 59.22 264 TRP A C 1
ATOM 2157 O O . TRP A 1 264 ? -57.259 -16.079 94.299 1.00 59.22 264 TRP A O 1
ATOM 2167 N N . GLN A 1 265 ? -55.234 -15.153 94.605 1.00 58.97 265 GLN A N 1
ATOM 2168 C CA . GLN A 1 265 ? -54.820 -16.056 95.688 1.00 58.97 265 GLN A CA 1
ATOM 2169 C C . GLN A 1 265 ? -55.645 -15.833 96.962 1.00 58.97 265 GLN A C 1
ATOM 2171 O O . GLN A 1 265 ? -56.084 -16.803 97.575 1.00 58.97 265 GLN A O 1
ATOM 2176 N N . GLU A 1 266 ? -55.946 -14.585 97.310 1.00 55.16 266 GLU A N 1
ATOM 2177 C CA . GLU A 1 266 ? -56.765 -14.226 98.467 1.00 55.16 266 GLU A CA 1
ATOM 2178 C C . GLU A 1 266 ? -58.246 -14.596 98.264 1.00 55.16 266 GLU A C 1
ATOM 2180 O O . GLU A 1 266 ? -58.891 -15.129 99.167 1.00 55.16 266 GLU A O 1
ATOM 2185 N N . ARG A 1 267 ? -58.779 -14.440 97.042 1.00 55.56 267 ARG A N 1
ATOM 2186 C CA . ARG A 1 267 ? -60.131 -14.907 96.678 1.00 55.56 267 ARG A CA 1
ATOM 2187 C C . ARG A 1 267 ? -60.246 -16.437 96.684 1.00 55.56 267 ARG A C 1
ATOM 2189 O O . ARG A 1 267 ? -61.306 -16.963 97.008 1.00 55.56 267 ARG A O 1
ATOM 2196 N N . ARG A 1 268 ? -59.157 -17.151 96.375 1.00 54.78 268 ARG A N 1
ATOM 2197 C CA . ARG A 1 268 ? -59.066 -18.620 96.465 1.00 54.78 268 ARG A CA 1
ATOM 2198 C C . ARG A 1 268 ? -58.976 -19.107 97.914 1.00 54.78 268 ARG A C 1
ATOM 2200 O O . ARG A 1 268 ? -59.532 -20.153 98.217 1.00 54.78 268 ARG A O 1
ATOM 2207 N N . GLN A 1 269 ? -58.334 -18.345 98.803 1.00 52.78 269 GLN A N 1
ATOM 2208 C CA . GLN A 1 269 ? -58.288 -18.646 100.239 1.00 52.78 269 GLN A CA 1
ATOM 2209 C C . GLN A 1 269 ? -59.609 -18.325 100.963 1.00 52.78 269 GLN A C 1
ATOM 2211 O O . GLN A 1 269 ? -59.974 -19.044 101.885 1.00 52.78 269 GLN A O 1
ATOM 2216 N N . ARG A 1 270 ? -60.373 -17.311 100.524 1.00 49.78 270 ARG A N 1
ATOM 2217 C CA . ARG A 1 270 ? -61.718 -17.008 101.071 1.00 49.78 270 ARG A CA 1
ATOM 2218 C C . ARG A 1 270 ? -62.846 -17.871 100.489 1.00 49.78 270 ARG A C 1
ATOM 2220 O O . ARG A 1 270 ? -63.930 -17.916 101.056 1.00 49.78 270 ARG A O 1
ATOM 2227 N N . GLY A 1 271 ? -62.607 -18.546 99.366 1.00 47.62 271 GLY A N 1
ATOM 2228 C CA . GLY A 1 271 ? -63.569 -19.402 98.666 1.00 47.62 271 GLY A CA 1
ATOM 2229 C C . GLY A 1 271 ? -63.275 -20.891 98.828 1.00 47.62 271 GLY A C 1
ATOM 2230 O O . GLY A 1 271 ? -63.280 -21.624 97.843 1.00 47.62 271 GLY A O 1
ATOM 2231 N N . GLY A 1 272 ? -62.969 -21.341 100.044 1.00 40.47 272 GLY A N 1
ATOM 2232 C CA . GLY A 1 272 ? -62.867 -22.760 100.372 1.00 40.47 272 GLY A CA 1
ATOM 2233 C C . GLY A 1 272 ? -64.212 -23.328 100.823 1.00 40.47 272 GLY A C 1
ATOM 2234 O O . GLY A 1 272 ? -64.445 -23.411 102.021 1.00 40.47 272 GLY A O 1
ATOM 2235 N N . SER A 1 273 ? -65.089 -23.676 99.874 1.00 39.28 273 SER A N 1
ATOM 2236 C CA . SER A 1 273 ? -66.062 -24.795 99.912 1.00 39.28 273 SER A CA 1
ATOM 2237 C C . SER A 1 273 ? -67.286 -24.512 99.031 1.00 39.28 273 SER A C 1
ATOM 2239 O O . SER A 1 273 ? -68.223 -23.838 99.434 1.00 39.28 273 SER A O 1
ATOM 2241 N N . LEU A 1 274 ? -67.279 -25.056 97.813 1.00 35.41 274 LEU A N 1
ATOM 2242 C CA . LEU A 1 274 ? -68.434 -25.737 97.219 1.00 35.41 274 LEU A CA 1
ATOM 2243 C C . LEU A 1 274 ? -67.978 -26.450 95.940 1.00 35.41 274 LEU A C 1
ATOM 2245 O O . LEU A 1 274 ? -67.552 -25.828 94.971 1.00 35.41 274 LEU A O 1
ATOM 2249 N N . SER A 1 275 ? -67.983 -27.777 96.067 1.00 36.69 275 SER A N 1
ATOM 2250 C CA . SER A 1 275 ? -68.173 -28.830 95.065 1.00 36.69 275 SER A CA 1
ATOM 2251 C C . SER A 1 275 ? -67.949 -28.508 93.583 1.00 36.69 275 SER A C 1
ATOM 2253 O O . SER A 1 275 ? -68.672 -27.731 92.969 1.00 36.69 275 SER A O 1
ATOM 2255 N N . GLU A 1 276 ? -66.972 -29.230 93.035 1.00 43.84 276 GLU A N 1
ATOM 2256 C CA . GLU A 1 276 ? -67.060 -30.130 91.878 1.00 43.84 276 GLU A CA 1
ATOM 2257 C C . GLU A 1 276 ? -68.083 -29.903 90.745 1.00 43.84 276 GLU A C 1
ATOM 2259 O O . GLU A 1 276 ? -69.266 -29.657 90.938 1.00 43.84 276 GLU A O 1
ATOM 2264 N N . GLN A 1 277 ? -67.573 -30.230 89.550 1.00 43.25 277 GLN A N 1
ATOM 2265 C CA . GLN A 1 277 ? -68.272 -30.552 88.304 1.00 43.25 277 GLN A CA 1
ATOM 2266 C C . GLN A 1 277 ? -68.806 -29.371 87.487 1.00 43.25 277 GLN A C 1
ATOM 2268 O O . GLN A 1 277 ? -69.949 -28.952 87.571 1.00 43.25 277 GLN A O 1
ATOM 2273 N N . THR A 1 278 ? -67.972 -28.926 86.547 1.00 37.09 278 THR A N 1
ATOM 2274 C CA . THR A 1 278 ? -68.333 -28.913 85.119 1.00 37.09 278 THR A CA 1
ATOM 2275 C C . THR A 1 278 ? -67.051 -28.825 84.299 1.00 37.09 278 THR A C 1
ATOM 2277 O O . THR A 1 278 ? -66.370 -27.802 84.246 1.00 37.09 278 THR A O 1
ATOM 2280 N N . GLY A 1 279 ? -66.706 -29.933 83.644 1.00 44.91 279 GLY A N 1
ATOM 2281 C CA . GLY A 1 279 ? -65.743 -29.918 82.557 1.00 44.91 279 GLY A CA 1
ATOM 2282 C C . GLY A 1 279 ? -66.317 -29.110 81.396 1.00 44.91 279 GLY A C 1
ATOM 2283 O O . GLY A 1 279 ? -67.188 -29.585 80.675 1.00 44.91 279 GLY A O 1
ATOM 2284 N N . ARG A 1 280 ? -65.816 -27.890 81.196 1.00 36.97 280 ARG A N 1
ATOM 2285 C CA . ARG A 1 280 ? -65.784 -27.257 79.876 1.00 36.97 280 ARG A CA 1
ATOM 2286 C C . ARG A 1 280 ? -64.332 -27.173 79.455 1.00 36.97 280 ARG A C 1
ATOM 2288 O O . ARG A 1 280 ? -63.559 -26.392 80.003 1.00 36.97 280 ARG A O 1
ATOM 2295 N N . VAL A 1 281 ? -63.991 -28.005 78.477 1.00 43.88 281 VAL A N 1
ATOM 2296 C CA . VAL A 1 281 ? -62.762 -27.916 77.693 1.00 43.88 281 VAL A CA 1
ATOM 2297 C C . VAL A 1 281 ? -62.780 -26.558 76.994 1.00 43.88 281 VAL A C 1
ATOM 2299 O O . VAL A 1 281 ? -63.329 -26.403 75.906 1.00 43.88 281 VAL A O 1
ATOM 2302 N N . LEU A 1 282 ? -62.237 -25.538 77.658 1.00 38.12 282 LEU A N 1
ATOM 2303 C CA . LEU A 1 282 ? -61.856 -24.305 76.994 1.00 38.12 282 LEU A CA 1
ATOM 2304 C C . LEU A 1 282 ? -60.671 -24.661 76.111 1.00 38.12 282 LEU A C 1
ATOM 2306 O O . LEU A 1 282 ? -59.592 -25.002 76.598 1.00 38.12 282 LEU A O 1
ATOM 2310 N N . HIS A 1 283 ? -60.931 -24.642 74.808 1.00 39.41 283 HIS A N 1
ATOM 2311 C CA . HIS A 1 283 ? -59.928 -24.727 73.769 1.00 39.41 283 HIS A CA 1
ATOM 2312 C C . HIS A 1 283 ? -58.790 -23.776 74.147 1.00 39.41 283 HIS A C 1
ATOM 2314 O O . HIS A 1 283 ? -58.981 -22.560 74.235 1.00 39.41 283 HIS A O 1
ATOM 2320 N N . MET A 1 284 ? -57.628 -24.353 74.451 1.00 36.94 284 MET A N 1
ATOM 2321 C CA . MET A 1 284 ? -56.399 -23.591 74.601 1.00 36.94 284 MET A CA 1
ATOM 2322 C C . MET A 1 284 ? -56.269 -22.743 73.336 1.00 36.94 284 MET A C 1
ATOM 2324 O O . MET A 1 284 ? -56.348 -23.318 72.247 1.00 36.94 284 MET A O 1
ATOM 2328 N N . PRO A 1 285 ? -56.066 -21.415 73.417 1.00 42.53 285 PRO A N 1
ATOM 2329 C CA . PRO A 1 285 ? -55.536 -20.724 72.265 1.00 42.53 285 PRO A CA 1
ATOM 2330 C C . PRO A 1 285 ? -54.188 -21.391 72.023 1.00 42.53 285 PRO A C 1
ATOM 2332 O O . PRO A 1 285 ? -53.272 -21.291 72.843 1.00 42.53 285 PRO A O 1
ATOM 2335 N N . THR A 1 286 ? -54.126 -22.180 70.952 1.00 37.97 286 THR A N 1
ATOM 2336 C CA . THR A 1 286 ? -52.906 -22.774 70.428 1.00 37.97 286 THR A CA 1
ATOM 2337 C C . THR A 1 286 ? -51.822 -21.724 70.562 1.00 37.97 286 THR A C 1
ATOM 2339 O O . THR A 1 286 ? -52.016 -20.604 70.073 1.00 37.97 286 THR A O 1
ATOM 2342 N N . LYS A 1 287 ? -50.734 -22.052 71.281 1.00 40.84 287 LYS A N 1
ATOM 2343 C CA . LYS A 1 287 ? -49.504 -21.257 71.265 1.00 40.84 287 LYS A CA 1
ATOM 2344 C C . LYS A 1 287 ? -49.329 -20.820 69.819 1.00 40.84 287 LYS A C 1
ATOM 2346 O O . LYS A 1 287 ? -49.166 -21.688 68.959 1.00 40.84 287 LYS A O 1
ATOM 2351 N N . ARG A 1 288 ? -49.469 -19.514 69.546 1.00 37.66 288 ARG A N 1
ATOM 2352 C CA . ARG A 1 288 ? -49.117 -18.999 68.225 1.00 37.66 288 ARG A CA 1
ATOM 2353 C C . ARG A 1 288 ? -47.717 -19.541 67.971 1.00 37.66 288 ARG A C 1
ATOM 2355 O O . ARG A 1 288 ? -46.904 -19.469 68.904 1.00 37.66 288 ARG A O 1
ATOM 2362 N N . PRO A 1 289 ? -47.485 -20.190 66.820 1.00 36.72 289 PRO A N 1
ATOM 2363 C CA . PRO A 1 289 ? -46.177 -20.742 66.532 1.00 36.72 289 PRO A CA 1
ATOM 2364 C C . PRO A 1 289 ? -45.181 -19.627 66.811 1.00 36.72 289 PRO A C 1
ATOM 2366 O O . PRO A 1 289 ? -45.438 -18.480 66.438 1.00 36.72 289 PRO A O 1
ATOM 2369 N N . ALA A 1 290 ? -44.126 -19.947 67.567 1.00 40.91 290 ALA A N 1
ATOM 2370 C CA . ALA A 1 290 ? -42.977 -19.068 67.663 1.00 40.91 290 ALA A CA 1
ATOM 2371 C C . ALA A 1 290 ? -42.716 -18.604 66.235 1.00 40.91 290 ALA A C 1
ATOM 2373 O O . ALA A 1 290 ? -42.528 -19.456 65.361 1.00 40.91 290 ALA A O 1
ATOM 2374 N N . GLU A 1 291 ? -42.857 -17.301 65.981 1.00 39.19 291 GLU A N 1
ATOM 2375 C CA . GLU A 1 291 ? -42.458 -16.746 64.704 1.00 39.19 291 GLU A CA 1
ATOM 2376 C C . GLU A 1 291 ? -40.979 -17.089 64.606 1.00 39.19 291 GLU A C 1
ATOM 2378 O O . GLU A 1 291 ? -40.127 -16.496 65.269 1.00 39.19 291 GLU A O 1
ATOM 2383 N N . LEU A 1 292 ? -40.707 -18.166 63.863 1.00 46.19 292 LEU A N 1
ATOM 2384 C CA . LEU A 1 292 ? -39.406 -18.459 63.311 1.00 46.19 292 LEU A CA 1
ATOM 2385 C C . LEU A 1 292 ? -38.906 -17.113 62.806 1.00 46.19 292 LEU A C 1
ATOM 2387 O O . LEU A 1 292 ? -39.679 -16.444 62.108 1.00 46.19 292 LEU A O 1
ATOM 2391 N N . PRO A 1 293 ? -37.683 -16.690 63.177 1.00 44.06 293 PRO A N 1
ATOM 2392 C CA . PRO A 1 293 ? -37.135 -15.465 62.634 1.00 44.06 293 PRO A CA 1
ATOM 2393 C C . PRO A 1 293 ? -37.323 -15.599 61.136 1.00 44.06 293 PRO A C 1
ATOM 2395 O O . PRO A 1 293 ? -36.842 -16.584 60.567 1.00 44.06 293 PRO A O 1
ATOM 2398 N N . LEU A 1 294 ? -38.130 -14.712 60.542 1.00 43.59 294 LEU A N 1
ATOM 2399 C CA . LEU A 1 294 ? -38.325 -14.683 59.105 1.00 43.59 294 LEU A CA 1
ATOM 2400 C C . LEU A 1 294 ? -36.913 -14.658 58.554 1.00 43.59 294 LEU A C 1
ATOM 2402 O O . LEU A 1 294 ? -36.199 -13.667 58.718 1.00 43.59 294 LEU A O 1
ATOM 2406 N N . ARG A 1 295 ? -36.479 -15.803 58.021 1.00 42.19 295 ARG A N 1
ATOM 2407 C CA . ARG A 1 295 ? -35.231 -15.922 57.299 1.00 42.19 295 ARG A CA 1
ATOM 2408 C C . ARG A 1 295 ? -35.453 -14.937 56.175 1.00 42.19 295 ARG A C 1
ATOM 2410 O O . ARG A 1 295 ? -36.244 -15.217 55.274 1.00 42.19 295 ARG A O 1
ATOM 2417 N N . GLY A 1 296 ? -34.890 -13.736 56.337 1.00 41.25 296 GLY A N 1
ATOM 2418 C CA . GLY A 1 296 ? -34.962 -12.695 55.328 1.00 41.25 296 GLY A CA 1
ATOM 2419 C C . GLY A 1 296 ? -34.621 -13.354 54.000 1.00 41.25 296 GLY A C 1
ATOM 2420 O O . GLY A 1 296 ? -33.838 -14.316 54.021 1.00 41.25 296 GLY A O 1
ATOM 2421 N N . PRO A 1 297 ? -35.251 -12.938 52.886 1.00 46.09 297 PRO A N 1
ATOM 2422 C CA . PRO A 1 297 ? -34.913 -13.494 51.586 1.00 46.09 297 PRO A CA 1
ATOM 2423 C C . PRO A 1 297 ? -33.392 -13.536 51.527 1.00 46.09 297 PRO A C 1
ATOM 2425 O O . PRO A 1 297 ? -32.742 -12.509 51.733 1.00 46.09 297 PRO A O 1
ATOM 2428 N N . SER A 1 298 ? -32.840 -14.753 51.434 1.00 39.50 298 SER A N 1
ATOM 2429 C CA . SER A 1 298 ? -31.399 -14.949 51.320 1.00 39.50 298 SER A CA 1
ATOM 2430 C C . SER A 1 298 ? -30.945 -13.946 50.278 1.00 39.50 298 SER A C 1
ATOM 2432 O O . SER A 1 298 ? -31.609 -13.929 49.233 1.00 39.50 298 SER A O 1
ATOM 2434 N N . PRO A 1 299 ? -29.935 -13.096 50.557 1.00 45.44 299 PRO A N 1
ATOM 2435 C CA . PRO A 1 299 ? -29.507 -12.098 49.596 1.00 45.44 299 PRO A CA 1
ATOM 2436 C C . PRO A 1 299 ? -29.303 -12.869 48.307 1.00 45.44 299 PRO A C 1
ATOM 2438 O O . PRO A 1 299 ? -28.475 -13.783 48.264 1.00 45.44 299 PRO A O 1
ATOM 2441 N N . VAL A 1 300 ? -30.175 -12.611 47.325 1.00 46.16 300 VAL A N 1
ATOM 2442 C CA . VAL A 1 300 ? -29.985 -13.124 45.979 1.00 46.16 300 VAL A CA 1
ATOM 2443 C C . VAL A 1 300 ? -28.600 -12.621 45.684 1.00 46.16 300 VAL A C 1
ATOM 2445 O O . VAL A 1 300 ? -28.374 -11.414 45.747 1.00 46.16 300 VAL A O 1
ATOM 2448 N N . SER A 1 301 ? -27.654 -13.554 45.610 1.00 48.94 301 SER A N 1
ATOM 2449 C CA . SER A 1 301 ? -26.253 -13.215 45.545 1.00 48.94 301 SER A CA 1
ATOM 2450 C C . SER A 1 301 ? -26.131 -12.414 44.271 1.00 48.94 301 SER A C 1
ATOM 2452 O O . SER A 1 301 ? -26.138 -12.992 43.180 1.00 48.94 301 SER A O 1
ATOM 2454 N N . LEU A 1 302 ? -26.083 -11.090 44.425 1.00 51.34 302 LEU A N 1
ATOM 2455 C CA . LEU A 1 302 ? -25.635 -10.199 43.386 1.00 51.34 302 LEU A CA 1
ATOM 2456 C C . LEU A 1 302 ? -24.390 -10.869 42.834 1.00 51.34 302 LEU A C 1
ATOM 2458 O O . LEU A 1 302 ? -23.572 -11.336 43.645 1.00 51.34 302 LEU A O 1
ATOM 2462 N N . PRO A 1 303 ? -24.261 -11.055 41.509 1.00 50.47 303 PRO A N 1
ATOM 2463 C CA . PRO A 1 303 ? -22.980 -11.468 40.971 1.00 50.47 303 PRO A CA 1
ATOM 2464 C C . PRO A 1 303 ? -21.977 -10.493 41.581 1.00 50.47 303 PRO A C 1
ATOM 2466 O O . PRO A 1 303 ? -22.073 -9.303 41.314 1.00 50.47 303 PRO A O 1
ATOM 2469 N N . SER A 1 304 ? -21.168 -11.000 42.528 1.00 51.22 304 SER A N 1
ATOM 2470 C CA . SER A 1 304 ? -20.400 -10.207 43.496 1.00 51.22 304 SER A CA 1
ATOM 2471 C C . SER A 1 304 ? -19.901 -8.945 42.811 1.00 51.22 304 SER A C 1
ATOM 2473 O O . SER A 1 304 ? -19.329 -9.084 41.735 1.00 51.22 304 SER A O 1
ATOM 2475 N N . SER A 1 305 ? -20.108 -7.742 43.357 1.00 52.09 305 SER A N 1
ATOM 2476 C CA . SER A 1 305 ? -19.644 -6.494 42.716 1.00 52.09 305 SER A CA 1
ATOM 2477 C C . SER A 1 305 ? -18.180 -6.607 42.253 1.00 52.09 305 SER A C 1
ATOM 2479 O O . SER A 1 305 ? -17.780 -6.074 41.228 1.00 52.09 305 SER A O 1
ATOM 2481 N N . GLN A 1 306 ? -17.405 -7.445 42.944 1.00 59.91 306 GLN A N 1
ATOM 2482 C CA . GLN A 1 306 ? -16.048 -7.863 42.612 1.00 59.91 306 GLN A CA 1
ATOM 2483 C C . GLN A 1 306 ? -15.886 -8.630 41.279 1.00 59.91 306 GLN A C 1
ATOM 2485 O O . GLN A 1 306 ? -14.874 -8.467 40.604 1.00 59.91 306 GLN A O 1
ATOM 2490 N N . LYS A 1 307 ? -16.850 -9.467 40.876 1.00 66.19 307 LYS A N 1
ATOM 2491 C CA . LYS A 1 307 ? -16.910 -10.150 39.570 1.00 66.19 307 LYS A CA 1
ATOM 2492 C C . LYS A 1 307 ? -17.204 -9.181 38.424 1.00 66.19 307 LYS A C 1
ATOM 2494 O O . LYS A 1 307 ? -16.623 -9.352 37.358 1.00 66.19 307 LYS A O 1
ATOM 2499 N N . VAL A 1 308 ? -18.074 -8.191 38.637 1.00 72.62 308 VAL A N 1
ATOM 2500 C CA . VAL A 1 308 ? -18.362 -7.146 37.635 1.00 72.62 308 VAL A CA 1
ATOM 2501 C C . VAL A 1 308 ? -17.126 -6.267 37.442 1.00 72.62 308 VAL A C 1
ATOM 2503 O O . VAL A 1 308 ? -16.608 -6.188 36.334 1.00 72.62 308 VAL A O 1
ATOM 2506 N N . LEU A 1 309 ? -16.546 -5.776 38.542 1.00 73.25 309 LEU A N 1
ATOM 2507 C CA . LEU A 1 309 ? -15.297 -5.006 38.533 1.00 73.25 309 LEU A CA 1
ATOM 2508 C C . LEU A 1 309 ? -14.121 -5.773 37.909 1.00 73.25 309 LEU A C 1
ATOM 2510 O O . LEU A 1 309 ? -13.257 -5.174 37.276 1.00 73.25 309 LEU A O 1
ATOM 2514 N N . ARG A 1 310 ? -14.060 -7.103 38.077 1.00 70.50 310 ARG A N 1
ATOM 2515 C CA . ARG A 1 310 ? -13.054 -7.936 37.397 1.00 70.50 310 ARG A CA 1
ATOM 2516 C C . ARG A 1 310 ? -13.232 -7.923 35.885 1.00 70.50 310 ARG A C 1
ATOM 2518 O O . ARG A 1 310 ? -12.247 -7.742 35.184 1.00 70.50 310 ARG A O 1
ATOM 2525 N N . ARG A 1 311 ? -14.462 -8.087 35.393 1.00 74.50 311 ARG A N 1
ATOM 2526 C CA . ARG A 1 311 ? -14.745 -8.085 33.951 1.00 74.50 311 ARG A CA 1
ATOM 2527 C C . ARG A 1 311 ? -14.451 -6.730 33.320 1.00 74.50 311 ARG A C 1
ATOM 2529 O O . ARG A 1 311 ? -13.847 -6.701 32.260 1.00 74.50 311 ARG A O 1
ATOM 2536 N N . GLU A 1 312 ? -14.803 -5.640 33.997 1.00 76.25 312 GLU A N 1
ATOM 2537 C CA . GLU A 1 312 ? -14.494 -4.280 33.537 1.00 76.25 312 GLU A CA 1
ATOM 2538 C C . GLU A 1 312 ? -12.985 -4.023 33.468 1.00 76.25 312 GLU A C 1
ATOM 2540 O O . GLU A 1 312 ? -12.491 -3.474 32.482 1.00 76.25 312 GLU A O 1
ATOM 2545 N N . LYS A 1 313 ? -12.229 -4.476 34.479 1.00 80.94 313 LYS A N 1
ATOM 2546 C CA . LYS A 1 313 ? -10.761 -4.417 34.454 1.00 80.94 313 LYS A CA 1
ATOM 2547 C C . LYS A 1 313 ? -10.179 -5.247 33.317 1.00 80.94 313 LYS A C 1
ATOM 2549 O O . LYS A 1 313 ? -9.344 -4.743 32.580 1.00 80.94 313 LYS A O 1
ATOM 2554 N N . GLU A 1 314 ? -10.665 -6.471 33.120 1.00 78.56 314 GLU A N 1
ATOM 2555 C CA . GLU A 1 314 ? -10.228 -7.333 32.018 1.00 78.56 314 GLU A CA 1
ATOM 2556 C C . GLU A 1 314 ? -10.526 -6.708 30.645 1.00 78.56 314 GLU A C 1
ATOM 2558 O O . GLU A 1 314 ? -9.702 -6.799 29.736 1.00 78.56 314 GLU A O 1
ATOM 2563 N N . THR A 1 315 ? -11.683 -6.061 30.463 1.00 79.25 315 THR A N 1
ATOM 2564 C CA . THR A 1 315 ? -12.005 -5.360 29.211 1.00 79.25 315 THR A CA 1
ATOM 2565 C C . THR A 1 315 ? -11.143 -4.118 29.016 1.00 79.25 315 THR A C 1
ATOM 2567 O O . THR A 1 315 ? -10.623 -3.919 27.921 1.00 79.25 315 THR A O 1
ATOM 2570 N N . ALA A 1 316 ? -10.914 -3.330 30.070 1.00 79.38 316 ALA A N 1
ATOM 2571 C CA . ALA A 1 316 ? -10.060 -2.146 30.012 1.00 79.38 316 ALA A CA 1
ATOM 2572 C C . ALA A 1 316 ? -8.602 -2.512 29.693 1.00 79.38 316 ALA A C 1
ATOM 2574 O O . ALA A 1 316 ? -7.974 -1.874 28.852 1.00 79.38 316 ALA A O 1
ATOM 2575 N N . GLU A 1 317 ? -8.081 -3.581 30.299 1.00 81.94 317 GLU A N 1
ATOM 2576 C CA . GLU A 1 317 ? -6.746 -4.112 30.012 1.00 81.94 317 GLU A CA 1
ATOM 2577 C C . GLU A 1 317 ? -6.634 -4.608 28.565 1.00 81.94 317 GLU A C 1
ATOM 2579 O O . GLU A 1 317 ? -5.646 -4.316 27.892 1.00 81.94 317 GLU A O 1
ATOM 2584 N N . LYS A 1 318 ? -7.660 -5.289 28.037 1.00 85.50 318 LYS A N 1
ATOM 2585 C CA . LYS A 1 318 ? -7.696 -5.711 26.625 1.00 85.50 318 LYS A CA 1
ATOM 2586 C C . LYS A 1 318 ? -7.727 -4.525 25.662 1.00 85.50 318 LYS A C 1
ATOM 2588 O O . LYS A 1 318 ? -7.039 -4.556 24.644 1.00 85.50 318 LYS A O 1
ATOM 2593 N N . MET A 1 319 ? -8.490 -3.479 25.976 1.00 77.44 319 MET A N 1
ATOM 2594 C CA . MET A 1 319 ? -8.541 -2.255 25.171 1.00 77.44 319 MET A CA 1
ATOM 2595 C C . MET A 1 319 ? -7.207 -1.509 25.206 1.00 77.44 319 MET A C 1
ATOM 2597 O O . MET A 1 319 ? -6.701 -1.125 24.154 1.00 77.44 319 MET A O 1
ATOM 2601 N N . ALA A 1 320 ? -6.599 -1.377 26.387 1.00 84.81 320 ALA A N 1
ATOM 2602 C CA . ALA A 1 320 ? -5.279 -0.777 26.545 1.00 84.81 320 ALA A CA 1
ATOM 2603 C C . ALA A 1 320 ? -4.210 -1.566 25.774 1.00 84.81 320 ALA A C 1
ATOM 2605 O O . ALA A 1 320 ? -3.410 -0.972 25.055 1.00 84.81 320 ALA A O 1
ATOM 2606 N N . ALA A 1 321 ? -4.239 -2.900 25.845 1.00 86.88 321 ALA A N 1
ATOM 2607 C CA . ALA A 1 321 ? -3.334 -3.762 25.090 1.00 86.88 321 ALA A CA 1
ATOM 2608 C C . ALA A 1 321 ? -3.533 -3.628 23.570 1.00 86.88 321 ALA A C 1
ATOM 2610 O O . ALA A 1 321 ? -2.554 -3.539 22.831 1.00 86.88 321 ALA A O 1
ATOM 2611 N N . ARG A 1 322 ? -4.784 -3.559 23.089 1.00 85.88 322 ARG A N 1
ATOM 2612 C CA . ARG A 1 322 ? -5.101 -3.351 21.665 1.00 85.88 322 ARG A CA 1
ATOM 2613 C C . ARG A 1 322 ? -4.648 -1.974 21.176 1.00 85.88 322 ARG A C 1
ATOM 2615 O O . ARG A 1 322 ? -4.090 -1.878 20.086 1.00 85.88 322 ARG A O 1
ATOM 2622 N N . ALA A 1 323 ? -4.871 -0.927 21.968 1.00 85.38 323 ALA A N 1
ATOM 2623 C CA . ALA A 1 323 ? -4.428 0.429 21.655 1.00 85.38 323 ALA A CA 1
ATOM 2624 C C . ALA A 1 323 ? -2.896 0.518 21.611 1.00 85.38 323 ALA A C 1
ATOM 2626 O O . ALA A 1 323 ? -2.338 1.031 20.645 1.00 85.38 323 ALA A O 1
ATOM 2627 N N . PHE A 1 324 ? -2.216 -0.074 22.598 1.00 86.94 324 PHE A N 1
ATOM 2628 C CA . PHE A 1 324 ? -0.758 -0.156 22.641 1.00 86.94 324 PHE A CA 1
ATOM 2629 C C . PHE A 1 324 ? -0.189 -0.917 21.438 1.00 86.94 324 PHE A C 1
ATOM 2631 O O . PHE A 1 324 ? 0.735 -0.436 20.788 1.00 86.94 324 PHE A O 1
ATOM 2638 N N . ALA A 1 325 ? -0.770 -2.070 21.093 1.00 88.56 325 ALA A N 1
ATOM 2639 C CA . ALA A 1 325 ? -0.352 -2.847 19.930 1.00 88.56 325 ALA A CA 1
ATOM 2640 C C . ALA A 1 325 ? -0.530 -2.066 18.619 1.00 88.56 325 ALA A C 1
ATOM 2642 O O . ALA A 1 325 ? 0.353 -2.108 17.766 1.00 88.56 325 ALA A O 1
ATOM 2643 N N . ARG A 1 326 ? -1.635 -1.321 18.464 1.00 85.25 326 ARG A N 1
ATOM 2644 C CA . ARG A 1 326 ? -1.859 -0.450 17.299 1.00 85.25 326 ARG A CA 1
ATOM 2645 C C . ARG A 1 326 ? -0.820 0.661 17.211 1.00 85.25 326 ARG A C 1
ATOM 2647 O O . ARG A 1 326 ? -0.200 0.794 16.165 1.00 85.25 326 ARG A O 1
ATOM 2654 N N . GLN A 1 327 ? -0.598 1.402 18.295 1.00 85.75 327 GLN A N 1
ATOM 2655 C CA . GLN A 1 327 ? 0.407 2.469 18.346 1.00 85.75 327 GLN A CA 1
ATOM 2656 C C . GLN A 1 327 ? 1.802 1.932 17.989 1.00 85.75 327 GLN A C 1
ATOM 2658 O O . GLN A 1 327 ? 2.499 2.507 17.162 1.00 85.75 327 GLN A O 1
ATOM 2663 N N . TYR A 1 328 ? 2.174 0.780 18.554 1.00 84.00 328 TYR A N 1
ATOM 2664 C CA . TYR A 1 328 ? 3.462 0.142 18.293 1.00 84.00 328 TYR A CA 1
ATOM 2665 C C . TYR A 1 328 ? 3.613 -0.294 16.828 1.00 84.00 328 TYR A C 1
ATOM 2667 O O . TYR A 1 328 ? 4.660 -0.082 16.225 1.00 84.00 328 TYR A O 1
ATOM 2675 N N . LEU A 1 329 ? 2.565 -0.875 16.234 1.00 85.50 329 LEU A N 1
ATOM 2676 C CA . LEU A 1 329 ? 2.572 -1.281 14.826 1.00 85.50 329 LEU A CA 1
ATOM 2677 C C . LEU A 1 329 ? 2.584 -0.085 13.865 1.00 85.50 329 LEU A C 1
ATOM 2679 O O . LEU A 1 329 ? 3.213 -0.184 12.813 1.00 85.50 329 LEU A O 1
ATOM 2683 N N . MET A 1 330 ? 1.934 1.029 14.220 1.00 86.19 330 MET A N 1
ATOM 2684 C CA . MET A 1 330 ? 1.923 2.240 13.393 1.00 86.19 330 MET A CA 1
ATOM 2685 C C . MET A 1 330 ? 3.318 2.835 13.208 1.00 86.19 330 MET A C 1
ATOM 2687 O O . MET A 1 330 ? 3.619 3.278 12.107 1.00 86.19 330 MET A O 1
ATOM 2691 N N . ASP A 1 331 ? 4.168 2.803 14.236 1.00 83.38 331 ASP A N 1
ATOM 2692 C CA . ASP A 1 331 ? 5.530 3.350 14.154 1.00 83.38 331 ASP A CA 1
ATOM 2693 C C . ASP A 1 331 ? 6.546 2.311 13.647 1.00 83.38 331 ASP A C 1
ATOM 2695 O O . ASP A 1 331 ? 7.528 2.649 12.980 1.00 83.38 331 ASP A O 1
ATOM 2699 N N . LEU A 1 332 ? 6.301 1.023 13.917 1.00 89.12 332 LEU A N 1
ATOM 2700 C CA . LEU A 1 332 ? 7.169 -0.066 13.475 1.00 89.12 332 LEU A CA 1
ATOM 2701 C C . LEU A 1 332 ? 7.084 -0.297 11.961 1.00 89.12 332 LEU A C 1
ATOM 2703 O O . LEU A 1 332 ? 8.112 -0.537 11.332 1.00 89.12 332 LEU A O 1
ATOM 2707 N N . LEU A 1 333 ? 5.887 -0.232 11.368 1.00 83.25 333 LEU A N 1
ATOM 2708 C CA . LEU A 1 333 ? 5.695 -0.506 9.940 1.00 83.25 333 LEU A CA 1
ATOM 2709 C C . LEU A 1 333 ? 6.487 0.454 9.035 1.00 83.25 333 LEU A C 1
ATOM 2711 O O . LEU A 1 333 ? 7.243 -0.053 8.207 1.00 83.25 333 LEU A O 1
ATOM 2715 N N . PRO A 1 334 ? 6.411 1.792 9.195 1.00 89.19 334 PRO A N 1
ATOM 2716 C CA . PRO A 1 334 ? 7.227 2.721 8.422 1.00 89.19 334 PRO A CA 1
ATOM 2717 C C . PRO A 1 334 ? 8.719 2.479 8.630 1.00 89.19 334 PRO A C 1
ATOM 2719 O O . PRO A 1 334 ? 9.455 2.434 7.656 1.00 89.19 334 PRO A O 1
ATOM 2722 N N . SER A 1 335 ? 9.166 2.253 9.871 1.00 88.56 335 SER A N 1
ATOM 2723 C CA . SER A 1 335 ? 10.588 2.040 10.169 1.00 88.56 335 SER A CA 1
ATOM 2724 C C . SER A 1 335 ? 11.142 0.750 9.548 1.00 88.56 335 SER A C 1
ATOM 2726 O O . SER A 1 335 ? 12.248 0.733 9.002 1.00 88.56 335 SER A O 1
ATOM 2728 N N . VAL A 1 336 ? 10.382 -0.345 9.594 1.00 88.56 336 VAL A N 1
ATOM 2729 C CA . VAL A 1 336 ? 10.770 -1.612 8.958 1.00 88.56 336 VAL A CA 1
ATOM 2730 C C . VAL A 1 336 ? 10.703 -1.494 7.436 1.00 88.56 336 VAL A C 1
ATOM 2732 O O . VAL A 1 336 ? 11.575 -2.010 6.742 1.00 88.56 336 VAL A O 1
ATOM 2735 N N . TYR A 1 337 ? 9.708 -0.784 6.907 1.00 85.31 337 TYR A N 1
ATOM 2736 C CA . TYR A 1 337 ? 9.580 -0.555 5.473 1.00 85.31 337 TYR A CA 1
ATOM 2737 C C . TYR A 1 337 ? 10.742 0.280 4.926 1.00 85.31 337 TYR A C 1
ATOM 2739 O O . TYR A 1 337 ? 11.379 -0.147 3.968 1.00 85.31 337 TYR A O 1
ATOM 2747 N N . THR A 1 338 ? 11.088 1.399 5.572 1.00 86.19 338 THR A N 1
ATOM 2748 C CA . THR A 1 338 ? 12.233 2.228 5.166 1.00 86.19 338 THR A CA 1
ATOM 2749 C C . THR A 1 338 ? 13.531 1.445 5.259 1.00 86.19 338 THR A C 1
ATOM 2751 O O . THR A 1 338 ? 14.295 1.429 4.308 1.00 86.19 338 THR A O 1
ATOM 2754 N N . THR A 1 339 ? 13.762 0.703 6.347 1.00 89.50 339 THR A N 1
ATOM 2755 C CA . THR A 1 339 ? 14.989 -0.102 6.469 1.00 89.50 339 THR A CA 1
ATOM 2756 C C . THR A 1 339 ? 15.070 -1.222 5.433 1.00 89.50 339 THR A C 1
ATOM 2758 O O . THR A 1 339 ? 16.151 -1.484 4.914 1.00 89.50 339 THR A O 1
ATOM 2761 N N . LEU A 1 340 ? 13.970 -1.895 5.090 1.00 88.38 340 LEU A N 1
ATOM 2762 C CA . LEU A 1 340 ? 13.968 -2.903 4.023 1.00 88.38 340 LEU A CA 1
ATOM 2763 C C . LEU A 1 340 ? 14.156 -2.283 2.633 1.00 88.38 340 LEU A C 1
ATOM 2765 O O . LEU A 1 340 ? 14.824 -2.884 1.790 1.00 88.38 340 LEU A O 1
ATOM 2769 N N . GLN A 1 341 ? 13.593 -1.098 2.402 1.00 83.19 341 GLN A N 1
ATOM 2770 C CA . GLN A 1 341 ? 13.755 -0.341 1.165 1.00 83.19 341 GLN A CA 1
ATOM 2771 C C . GLN A 1 341 ? 15.200 0.154 1.003 1.00 83.19 341 GLN A C 1
ATOM 2773 O O . GLN A 1 341 ? 15.810 -0.099 -0.031 1.00 83.19 341 GLN A O 1
ATOM 2778 N N . ASP A 1 342 ? 15.794 0.726 2.054 1.00 83.50 342 ASP A N 1
ATOM 2779 C CA . ASP A 1 342 ? 17.189 1.190 2.076 1.00 83.50 342 ASP A CA 1
ATOM 2780 C C . ASP A 1 342 ? 18.188 0.032 1.911 1.00 83.50 342 ASP A C 1
ATOM 2782 O O . ASP A 1 342 ? 19.233 0.179 1.282 1.00 83.50 342 ASP A O 1
ATOM 2786 N N . ASN A 1 343 ? 17.860 -1.152 2.442 1.00 84.94 343 ASN A N 1
ATOM 2787 C CA . ASN A 1 343 ? 18.655 -2.369 2.251 1.00 84.94 343 ASN A CA 1
ATOM 2788 C C . ASN A 1 343 ? 18.429 -3.038 0.877 1.00 84.94 343 ASN A C 1
ATOM 2790 O O . ASN A 1 343 ? 19.020 -4.085 0.607 1.00 84.94 343 ASN A O 1
ATOM 2794 N N . GLY A 1 344 ? 17.577 -2.471 0.016 1.00 76.62 344 GLY A N 1
ATOM 2795 C CA . GLY A 1 344 ? 17.369 -2.932 -1.357 1.00 76.62 344 GLY A CA 1
ATOM 2796 C C . GLY A 1 344 ? 16.500 -4.187 -1.508 1.00 76.62 344 GLY A C 1
ATOM 2797 O O . GLY A 1 344 ? 16.528 -4.822 -2.567 1.00 76.62 344 GLY A O 1
ATOM 2798 N N . TYR A 1 345 ? 15.726 -4.565 -0.480 1.00 79.81 345 TYR A N 1
ATOM 2799 C CA . TYR A 1 345 ? 14.754 -5.666 -0.577 1.00 79.81 345 TYR A CA 1
ATOM 2800 C C . TYR A 1 345 ? 13.511 -5.271 -1.377 1.00 79.81 345 TYR A C 1
ATOM 2802 O O . TYR A 1 345 ? 12.971 -6.101 -2.108 1.00 79.81 345 TYR A O 1
ATOM 2810 N N . PHE A 1 346 ? 13.085 -4.011 -1.265 1.00 74.62 346 PHE A N 1
ATOM 2811 C CA . PHE A 1 346 ? 12.057 -3.417 -2.114 1.00 74.62 346 PHE A CA 1
ATOM 2812 C C . PHE A 1 346 ? 12.733 -2.527 -3.148 1.00 74.62 346 PHE A C 1
ATOM 2814 O O . PHE A 1 346 ? 13.484 -1.623 -2.800 1.00 74.62 346 PHE A O 1
ATOM 2821 N N . PHE A 1 347 ? 12.483 -2.811 -4.415 1.00 76.81 347 PHE A N 1
ATOM 2822 C CA . PHE A 1 347 ? 13.071 -2.117 -5.551 1.00 76.81 347 PHE A CA 1
ATOM 2823 C C . PHE A 1 347 ? 11.958 -1.749 -6.515 1.00 76.81 347 PHE A C 1
ATOM 2825 O O . PHE A 1 347 ? 11.003 -2.516 -6.677 1.00 76.81 347 PHE A O 1
ATOM 2832 N N . ASP A 1 348 ? 12.096 -0.596 -7.160 1.00 83.31 348 ASP A N 1
ATOM 2833 C CA . ASP A 1 348 ? 11.219 -0.248 -8.262 1.00 83.31 348 ASP A CA 1
ATOM 2834 C C . ASP A 1 348 ? 11.530 -1.200 -9.436 1.00 83.31 348 ASP A C 1
ATOM 2836 O O . ASP A 1 348 ? 12.685 -1.280 -9.880 1.00 83.31 348 ASP A O 1
ATOM 2840 N N . PRO A 1 349 ? 10.548 -1.982 -9.920 1.00 82.44 349 PRO A N 1
ATOM 2841 C CA . PRO A 1 349 ? 10.753 -2.867 -11.060 1.00 82.44 349 PRO A CA 1
ATOM 2842 C C . PRO A 1 349 ? 11.228 -2.114 -12.309 1.00 82.44 349 PRO A C 1
ATOM 2844 O O . PRO A 1 349 ? 11.973 -2.691 -13.097 1.00 82.44 349 PRO A O 1
ATOM 2847 N N . VAL A 1 350 ? 10.849 -0.843 -12.477 1.00 85.75 350 VAL A N 1
ATOM 2848 C CA . VAL A 1 350 ? 11.268 -0.012 -13.612 1.00 85.75 350 VAL A CA 1
ATOM 2849 C C . VAL A 1 350 ? 12.732 0.387 -13.476 1.00 85.75 350 VAL A C 1
ATOM 2851 O O . VAL A 1 350 ? 13.501 0.201 -14.415 1.00 85.75 350 VAL A O 1
ATOM 2854 N N . GLU A 1 351 ? 13.145 0.881 -12.307 1.00 84.62 351 GLU A N 1
ATOM 2855 C CA . GLU A 1 351 ? 14.546 1.236 -12.044 1.00 84.62 351 GLU A CA 1
ATOM 2856 C C . GLU A 1 351 ? 15.457 0.021 -12.242 1.00 84.62 351 GLU A C 1
ATOM 2858 O O . GLU A 1 351 ? 16.456 0.088 -12.960 1.00 84.62 351 GLU A O 1
ATOM 2863 N N . ARG A 1 352 ? 15.050 -1.136 -11.710 1.00 85.38 352 ARG A N 1
ATOM 2864 C CA . ARG A 1 352 ? 15.801 -2.379 -11.881 1.00 85.38 352 ARG A CA 1
ATOM 2865 C C . ARG A 1 352 ? 15.880 -2.824 -13.338 1.00 85.38 352 ARG A C 1
ATOM 2867 O O . ARG A 1 352 ? 16.931 -3.306 -13.756 1.00 85.38 352 ARG A O 1
ATOM 2874 N N . ASP A 1 353 ? 14.811 -2.699 -14.117 1.00 89.31 353 ASP A N 1
ATOM 2875 C CA . ASP A 1 353 ? 14.841 -3.055 -15.540 1.00 89.31 353 ASP A CA 1
ATOM 2876 C C . ASP A 1 353 ? 15.729 -2.091 -16.345 1.00 89.31 353 ASP A C 1
ATOM 2878 O O . ASP A 1 353 ? 16.488 -2.507 -17.224 1.00 89.31 353 ASP A O 1
ATOM 2882 N N . VAL A 1 354 ? 15.746 -0.806 -15.984 1.00 91.88 354 VAL A N 1
ATOM 2883 C CA . VAL A 1 354 ? 16.678 0.161 -16.572 1.00 91.88 354 VAL A CA 1
ATOM 2884 C C . VAL A 1 354 ? 18.127 -0.229 -16.267 1.00 91.88 354 VAL A C 1
ATOM 2886 O O . VAL A 1 354 ? 18.959 -0.283 -17.176 1.00 91.88 354 VAL A O 1
ATOM 2889 N N . GLU A 1 355 ? 18.438 -0.553 -15.014 1.00 88.88 355 GLU A N 1
ATOM 2890 C CA . GLU A 1 355 ? 19.792 -0.932 -14.602 1.00 88.88 355 GLU A CA 1
ATOM 2891 C C . GLU A 1 355 ? 20.258 -2.261 -15.203 1.00 88.88 355 GLU A C 1
ATOM 2893 O O . GLU A 1 355 ? 21.413 -2.389 -15.614 1.00 88.88 355 GLU A O 1
ATOM 2898 N N . THR A 1 356 ? 19.373 -3.257 -15.256 1.00 91.06 356 THR A N 1
ATOM 2899 C CA . THR A 1 356 ? 19.732 -4.629 -15.647 1.00 91.06 356 THR A CA 1
ATOM 2900 C C . THR A 1 356 ? 19.586 -4.897 -17.140 1.00 91.06 356 THR A C 1
ATOM 2902 O O . THR A 1 356 ? 20.338 -5.710 -17.681 1.00 91.06 356 THR A O 1
ATOM 2905 N N . THR A 1 357 ? 18.678 -4.201 -17.823 1.00 89.50 357 THR A N 1
ATOM 2906 C CA . THR A 1 357 ? 18.370 -4.435 -19.238 1.00 89.50 357 THR A CA 1
ATOM 2907 C C . THR A 1 357 ? 18.830 -3.266 -20.105 1.00 89.50 357 THR A C 1
ATOM 2909 O O . THR A 1 357 ? 19.591 -3.460 -21.060 1.00 89.50 357 THR A O 1
ATOM 2912 N N . PHE A 1 358 ? 18.419 -2.038 -19.773 1.00 93.12 358 PHE A N 1
ATOM 2913 C CA . PHE A 1 358 ? 18.655 -0.874 -20.634 1.00 93.12 358 PHE A CA 1
ATOM 2914 C C . PHE A 1 358 ? 20.108 -0.389 -20.619 1.00 93.12 358 PHE A C 1
ATOM 2916 O O . PHE A 1 358 ? 20.698 -0.229 -21.688 1.00 93.12 358 PHE A O 1
ATOM 2923 N N . LEU A 1 359 ? 20.713 -0.175 -19.444 1.00 94.00 359 LEU A N 1
ATOM 2924 C CA . LEU A 1 359 ? 22.089 0.330 -19.347 1.00 94.00 359 LEU A CA 1
ATOM 2925 C C . LEU A 1 359 ? 23.111 -0.607 -20.016 1.00 94.00 359 LEU A C 1
ATOM 2927 O O . LEU A 1 359 ? 23.944 -0.107 -20.777 1.00 94.00 359 LEU A O 1
ATOM 2931 N N . PRO A 1 360 ? 23.054 -1.944 -19.845 1.00 97.25 360 PRO A N 1
ATOM 2932 C CA . PRO A 1 360 ? 23.960 -2.848 -20.553 1.00 97.25 360 PRO A CA 1
ATOM 2933 C C . PRO A 1 360 ? 23.780 -2.797 -22.072 1.00 97.25 360 PRO A C 1
ATOM 2935 O O . PRO A 1 360 ? 24.766 -2.779 -22.818 1.00 97.25 360 PRO A O 1
ATOM 2938 N N . TRP A 1 361 ? 22.534 -2.724 -22.550 1.00 96.00 361 TRP A N 1
ATOM 2939 C CA . TRP A 1 361 ? 22.253 -2.571 -23.976 1.00 96.00 361 TRP A CA 1
ATOM 2940 C C . TRP A 1 361 ? 22.795 -1.242 -24.520 1.00 96.00 361 TRP A C 1
ATOM 2942 O O . TRP A 1 361 ? 23.471 -1.230 -25.552 1.00 96.00 361 TRP A O 1
ATOM 2952 N N . LEU A 1 362 ? 22.572 -0.138 -23.803 1.00 96.75 362 LEU A N 1
ATOM 2953 C CA . LEU A 1 362 ? 23.046 1.193 -24.175 1.00 96.75 362 LEU A CA 1
ATOM 2954 C C . LEU A 1 362 ? 24.573 1.232 -24.244 1.00 96.75 362 LEU A C 1
ATOM 2956 O O . LEU A 1 362 ? 25.133 1.689 -25.238 1.00 96.75 362 LEU A O 1
ATOM 2960 N N . MET A 1 363 ? 25.248 0.694 -23.227 1.00 95.50 363 MET A N 1
ATOM 2961 C CA . MET A 1 363 ? 26.708 0.605 -23.202 1.00 95.50 363 MET A CA 1
ATOM 2962 C C . MET A 1 363 ? 27.242 -0.237 -24.362 1.00 95.50 363 MET A C 1
ATOM 2964 O O . MET A 1 363 ? 28.250 0.123 -24.969 1.00 95.50 363 MET A O 1
ATOM 2968 N N . THR A 1 364 ? 26.534 -1.303 -24.742 1.00 96.69 364 THR A N 1
ATOM 2969 C CA . THR A 1 364 ? 26.889 -2.116 -25.915 1.00 96.69 364 THR A CA 1
ATOM 2970 C C . THR A 1 364 ? 26.762 -1.313 -27.213 1.00 96.69 364 THR A C 1
ATOM 2972 O O . THR A 1 364 ? 27.655 -1.368 -28.062 1.00 96.69 364 THR A O 1
ATOM 2975 N N . GLN A 1 365 ? 25.691 -0.528 -27.370 1.00 96.19 365 GLN A N 1
ATOM 2976 C CA . GLN A 1 365 ? 25.507 0.330 -28.545 1.00 96.19 365 GLN A CA 1
ATOM 2977 C C . GLN A 1 365 ? 26.562 1.429 -28.629 1.00 96.19 365 GLN A C 1
ATOM 2979 O O . GLN A 1 365 ? 27.188 1.600 -29.678 1.00 96.19 365 GLN A O 1
ATOM 2984 N N . VAL A 1 366 ? 26.812 2.129 -27.522 1.00 97.50 366 VAL A N 1
ATOM 2985 C CA . VAL A 1 366 ? 27.850 3.162 -27.446 1.00 97.50 366 VAL A CA 1
ATOM 2986 C C . VAL A 1 366 ? 29.209 2.564 -27.799 1.00 97.50 366 VAL A C 1
ATOM 2988 O O . VAL A 1 366 ? 29.898 3.099 -28.668 1.00 97.50 366 VAL A O 1
ATOM 2991 N N . ASN A 1 367 ? 29.567 1.412 -27.227 1.00 96.44 367 ASN A N 1
ATOM 2992 C CA . ASN A 1 367 ? 30.836 0.762 -27.538 1.00 96.44 367 ASN A CA 1
ATOM 2993 C C . ASN A 1 367 ? 30.938 0.376 -29.026 1.00 96.44 367 ASN A C 1
ATOM 2995 O O . ASN A 1 367 ? 31.940 0.680 -29.667 1.00 96.44 367 ASN A O 1
ATOM 2999 N N . SER A 1 368 ? 29.873 -0.169 -29.625 1.00 96.12 368 SER A N 1
ATOM 3000 C CA . SER A 1 368 ? 29.848 -0.475 -31.063 1.00 96.12 368 SER A CA 1
ATOM 3001 C C . SER A 1 368 ? 30.039 0.771 -31.938 1.00 96.12 368 SER A C 1
ATOM 3003 O O . SER A 1 368 ? 30.719 0.720 -32.967 1.00 96.12 368 SER A O 1
ATOM 3005 N N . THR A 1 369 ? 29.459 1.913 -31.554 1.00 96.56 369 THR A N 1
ATOM 3006 C CA . THR A 1 369 ? 29.674 3.172 -32.287 1.00 96.56 369 THR A CA 1
ATOM 3007 C C . THR A 1 369 ? 31.110 3.672 -32.158 1.00 96.56 369 THR A C 1
ATOM 3009 O O . THR A 1 369 ? 31.716 4.047 -33.164 1.00 96.56 369 THR A O 1
ATOM 3012 N N . LEU A 1 370 ? 31.693 3.611 -30.958 1.00 96.44 370 LEU A N 1
ATOM 3013 C CA . LEU A 1 370 ? 33.082 4.001 -30.725 1.00 96.44 370 LEU A CA 1
ATOM 3014 C C . LEU A 1 370 ? 34.063 3.102 -31.481 1.00 96.44 370 LEU A C 1
ATOM 3016 O O . LEU A 1 370 ? 35.001 3.616 -32.084 1.00 96.44 370 LEU A O 1
ATOM 3020 N N . GLU A 1 371 ? 33.822 1.793 -31.530 1.00 96.44 371 GLU A N 1
ATOM 3021 C CA . GLU A 1 371 ? 34.636 0.851 -32.306 1.00 96.44 371 GLU A CA 1
ATOM 3022 C C . GLU A 1 371 ? 34.640 1.198 -33.799 1.00 96.44 371 GLU A C 1
ATOM 3024 O O . GLU A 1 371 ? 35.703 1.236 -34.422 1.00 96.44 371 GLU A O 1
ATOM 3029 N N . LYS A 1 372 ? 33.479 1.541 -34.375 1.00 94.75 372 LYS A N 1
ATOM 3030 C CA . LYS A 1 372 ? 33.394 1.996 -35.775 1.00 94.75 372 LYS A CA 1
ATOM 3031 C C . LYS A 1 372 ? 34.237 3.249 -36.008 1.00 94.75 372 LYS A C 1
ATOM 3033 O O . LYS A 1 372 ? 34.977 3.314 -36.990 1.00 94.75 372 LYS A O 1
ATOM 3038 N N . HIS A 1 373 ? 34.155 4.226 -35.105 1.00 96.31 373 HIS A N 1
ATOM 3039 C CA . HIS A 1 373 ? 34.961 5.444 -35.191 1.00 96.31 373 HIS A CA 1
ATOM 3040 C C . HIS A 1 373 ? 36.456 5.168 -35.020 1.00 96.31 373 HIS A C 1
ATOM 3042 O O . HIS A 1 373 ? 37.265 5.748 -35.744 1.00 96.31 373 HIS A O 1
ATOM 3048 N N . TYR A 1 374 ? 36.827 4.271 -34.109 1.00 96.06 374 TYR A N 1
ATOM 3049 C CA . TYR A 1 374 ? 38.213 3.880 -33.885 1.00 96.06 374 TYR A CA 1
ATOM 3050 C C . TYR A 1 374 ? 38.814 3.227 -35.132 1.00 96.06 374 TYR A C 1
ATOM 3052 O O . TYR A 1 374 ? 39.878 3.642 -35.587 1.00 96.06 374 TYR A O 1
ATOM 3060 N N . VAL A 1 375 ? 38.101 2.273 -35.740 1.00 96.56 375 VAL A N 1
ATOM 3061 C CA . VAL A 1 375 ? 38.531 1.619 -36.984 1.00 96.56 375 VAL A CA 1
ATOM 3062 C C . VAL A 1 375 ? 38.641 2.631 -38.122 1.00 96.56 375 VAL A C 1
ATOM 3064 O O . VAL A 1 375 ? 39.658 2.661 -38.810 1.00 96.56 375 VAL A O 1
ATOM 3067 N N . ALA A 1 376 ? 37.643 3.501 -38.299 1.00 96.56 376 ALA A N 1
ATOM 3068 C CA . ALA A 1 376 ? 37.684 4.536 -39.331 1.00 96.56 376 ALA A CA 1
ATOM 3069 C C . ALA A 1 376 ? 38.888 5.476 -39.155 1.00 96.56 376 ALA A C 1
ATOM 3071 O O . ALA A 1 376 ? 39.574 5.795 -40.126 1.00 96.56 376 ALA A O 1
ATOM 3072 N N . ARG A 1 377 ? 39.183 5.877 -37.913 1.00 97.25 377 ARG A N 1
ATOM 3073 C CA . ARG A 1 377 ? 40.336 6.723 -37.595 1.00 97.25 377 ARG A CA 1
ATOM 3074 C C . ARG A 1 377 ? 41.660 5.998 -37.830 1.00 97.25 377 ARG A C 1
ATOM 3076 O O . ARG A 1 377 ? 42.552 6.583 -38.428 1.00 97.25 377 ARG A O 1
ATOM 3083 N N . ALA A 1 378 ? 41.768 4.728 -37.447 1.00 97.00 378 ALA A N 1
ATOM 3084 C CA . ALA A 1 378 ? 42.961 3.920 -37.693 1.00 97.00 378 ALA A CA 1
ATOM 3085 C C . ALA A 1 378 ? 43.248 3.758 -39.196 1.00 97.00 378 ALA A C 1
ATOM 3087 O O . ALA A 1 378 ? 44.394 3.887 -39.629 1.00 97.00 378 ALA A O 1
ATOM 3088 N N . VAL A 1 379 ? 42.205 3.530 -40.003 1.00 97.31 379 VAL A N 1
ATOM 3089 C CA . VAL A 1 379 ? 42.321 3.471 -41.468 1.00 97.31 379 VAL A CA 1
ATOM 3090 C C . VAL A 1 379 ? 42.748 4.827 -42.032 1.00 97.31 379 VAL A C 1
ATOM 3092 O O . VAL A 1 379 ? 43.651 4.878 -42.865 1.00 97.31 379 VAL A O 1
ATOM 3095 N N . LEU A 1 380 ? 42.154 5.926 -41.561 1.00 97.44 380 LEU A N 1
ATOM 3096 C CA . LEU A 1 380 ? 42.531 7.275 -41.982 1.00 97.44 380 LEU A CA 1
ATOM 3097 C C . LEU A 1 380 ? 43.998 7.585 -41.648 1.00 97.44 380 LEU A C 1
ATOM 3099 O O . LEU A 1 380 ? 44.730 8.055 -42.515 1.00 97.44 380 LEU A O 1
ATOM 3103 N N . ASP A 1 381 ? 44.448 7.266 -40.435 1.00 97.44 381 ASP A N 1
ATOM 3104 C CA . ASP A 1 381 ? 45.835 7.461 -40.008 1.00 97.44 381 ASP A CA 1
ATOM 3105 C C . ASP A 1 381 ? 46.808 6.609 -40.844 1.00 97.44 381 ASP A C 1
ATOM 3107 O O . ASP A 1 381 ? 47.890 7.080 -41.205 1.00 97.44 381 ASP A O 1
ATOM 3111 N N . MET A 1 382 ? 46.421 5.381 -41.219 1.00 96.44 382 MET A N 1
ATOM 3112 C CA . MET A 1 382 ? 47.181 4.548 -42.160 1.00 96.44 382 MET A CA 1
ATOM 3113 C C . MET A 1 382 ? 47.292 5.193 -43.544 1.00 96.44 382 MET A C 1
ATOM 3115 O O . MET A 1 382 ? 48.391 5.246 -44.093 1.00 96.44 382 MET A O 1
ATOM 3119 N N . ILE A 1 383 ? 46.190 5.710 -44.093 1.00 97.56 383 ILE A N 1
ATOM 3120 C CA . ILE A 1 383 ? 46.182 6.376 -45.405 1.00 97.56 383 ILE A CA 1
ATOM 3121 C C . ILE A 1 383 ? 47.057 7.634 -45.367 1.00 97.56 383 ILE A C 1
ATOM 3123 O O . ILE A 1 383 ? 47.882 7.840 -46.255 1.00 97.56 383 ILE A O 1
ATOM 3127 N N . ILE A 1 384 ? 46.924 8.457 -44.322 1.00 97.06 384 ILE A N 1
ATOM 3128 C CA . ILE A 1 384 ? 47.743 9.662 -44.142 1.00 97.06 384 ILE A CA 1
ATOM 3129 C C . ILE A 1 384 ? 49.225 9.283 -44.056 1.00 97.06 384 ILE A C 1
ATOM 3131 O O . ILE A 1 384 ? 50.067 9.930 -44.686 1.00 97.06 384 ILE A O 1
ATOM 3135 N N . ARG A 1 385 ? 49.566 8.217 -43.322 1.00 96.81 385 ARG A N 1
ATOM 3136 C CA . ARG A 1 385 ? 50.945 7.729 -43.224 1.00 96.81 385 ARG A CA 1
ATOM 3137 C C . ARG A 1 385 ? 51.482 7.243 -44.574 1.00 96.81 385 ARG A C 1
ATOM 3139 O O . ARG A 1 385 ? 52.601 7.600 -44.923 1.00 96.81 385 ARG A O 1
ATOM 3146 N N . ASP A 1 386 ? 50.698 6.496 -45.347 1.00 97.19 386 ASP A N 1
ATOM 3147 C CA . ASP A 1 386 ? 51.126 5.988 -46.659 1.00 97.19 386 ASP A CA 1
ATOM 3148 C C . ASP A 1 386 ? 51.356 7.133 -47.660 1.00 97.19 386 ASP A C 1
ATOM 3150 O O . ASP A 1 386 ? 52.413 7.236 -48.285 1.00 97.19 386 ASP A O 1
ATOM 3154 N N . VAL A 1 387 ? 50.417 8.083 -47.739 1.00 97.25 387 VAL A N 1
ATOM 3155 C CA . VAL A 1 387 ? 50.539 9.263 -48.611 1.00 97.25 387 VAL A CA 1
ATOM 3156 C C . VAL A 1 387 ? 51.746 10.127 -48.231 1.00 97.25 387 VAL A C 1
ATOM 3158 O O . VAL A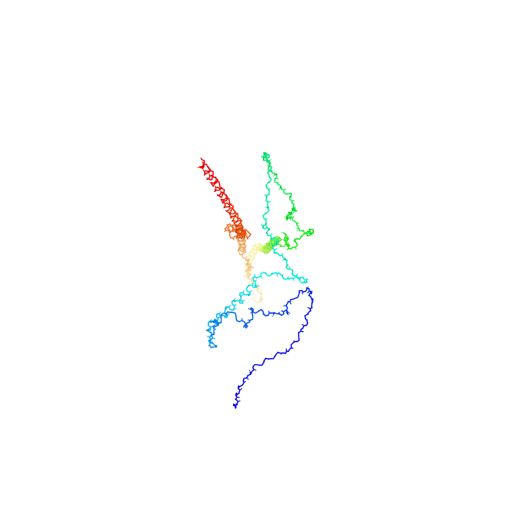 1 387 ? 52.487 10.574 -49.113 1.00 97.25 387 VAL A O 1
ATOM 3161 N N . THR A 1 388 ? 51.976 10.362 -46.935 1.00 96.25 388 THR A N 1
ATOM 3162 C CA . THR A 1 388 ? 53.123 11.159 -46.465 1.00 96.25 388 THR A CA 1
ATOM 3163 C C . THR A 1 388 ? 54.457 10.459 -46.732 1.00 96.25 388 THR A C 1
ATOM 3165 O O . THR A 1 388 ? 55.385 11.110 -47.215 1.00 96.25 388 THR A O 1
ATOM 3168 N N . GLN A 1 389 ? 54.549 9.141 -46.525 1.00 95.31 389 GLN A N 1
ATOM 3169 C CA . GLN A 1 389 ? 55.738 8.348 -46.869 1.00 95.31 389 GLN A CA 1
ATOM 3170 C C . GLN A 1 389 ? 56.027 8.373 -48.371 1.00 95.31 389 GLN A C 1
ATOM 3172 O O . GLN A 1 389 ? 57.166 8.604 -48.780 1.00 95.31 389 GLN A O 1
ATOM 3177 N N . ARG A 1 390 ? 54.997 8.208 -49.207 1.00 95.56 390 ARG A N 1
ATOM 3178 C CA . ARG A 1 390 ? 55.140 8.228 -50.667 1.00 95.56 390 ARG A CA 1
ATOM 3179 C C . ARG A 1 390 ? 55.615 9.589 -51.170 1.00 95.56 390 ARG A C 1
ATOM 3181 O O . ARG A 1 390 ? 56.525 9.643 -51.995 1.00 95.56 390 ARG A O 1
ATOM 3188 N N . LYS A 1 391 ? 55.070 10.689 -50.634 1.00 94.94 391 LYS A N 1
ATOM 3189 C CA . LYS A 1 391 ? 55.573 12.041 -50.929 1.00 94.94 391 LYS A CA 1
ATOM 3190 C C . LYS A 1 391 ? 57.010 12.246 -50.453 1.00 94.94 391 LYS A C 1
ATOM 3192 O O . LYS A 1 391 ? 57.804 12.800 -51.204 1.00 94.94 391 LYS A O 1
ATOM 3197 N N . SER A 1 392 ? 57.360 11.780 -49.254 1.00 94.19 392 SER A N 1
ATOM 3198 C CA . SER A 1 392 ? 58.731 11.873 -48.736 1.00 94.19 392 SER A CA 1
ATOM 3199 C C . SER A 1 392 ? 59.735 11.150 -49.642 1.00 94.19 392 SER A C 1
ATOM 3201 O O . SER A 1 392 ? 60.752 11.741 -50.003 1.00 94.19 392 SER A O 1
ATOM 3203 N N . HIS A 1 393 ? 59.415 9.934 -50.096 1.00 94.69 393 HIS A N 1
ATOM 3204 C CA . HIS A 1 393 ? 60.243 9.198 -51.055 1.00 94.69 393 HIS A CA 1
ATOM 3205 C C . HIS A 1 393 ? 60.394 9.927 -52.393 1.00 94.69 393 HIS A C 1
ATOM 3207 O O . HIS A 1 393 ? 61.494 9.972 -52.940 1.00 94.69 393 HIS A O 1
ATOM 3213 N N . LEU A 1 394 ? 59.310 10.506 -52.921 1.00 93.88 394 LEU A N 1
ATOM 3214 C CA . LEU A 1 394 ? 59.368 11.282 -54.162 1.00 93.88 394 LEU A CA 1
ATOM 3215 C C . LEU A 1 394 ? 60.292 12.496 -54.024 1.00 93.88 394 LEU A C 1
ATOM 3217 O O . LEU A 1 394 ? 61.107 12.730 -54.912 1.00 93.88 394 LEU A O 1
ATOM 3221 N N . TYR A 1 395 ? 60.219 13.234 -52.912 1.00 91.81 395 TYR A N 1
ATOM 3222 C CA . TYR A 1 395 ? 61.127 14.359 -52.670 1.00 91.81 395 TYR A CA 1
ATOM 3223 C C . TYR A 1 395 ? 62.591 13.912 -52.581 1.00 91.81 395 TYR A C 1
ATOM 3225 O O . TYR A 1 395 ? 63.439 14.526 -53.222 1.00 91.81 395 TYR A O 1
ATOM 3233 N N . GLN A 1 396 ? 62.882 12.803 -51.894 1.00 90.81 396 GLN A N 1
ATOM 3234 C CA . GLN A 1 396 ? 64.238 12.241 -51.831 1.00 90.81 396 GLN A CA 1
ATOM 3235 C C . GLN A 1 396 ? 64.768 11.825 -53.211 1.00 90.81 396 GLN A C 1
ATOM 3237 O O . GLN A 1 396 ? 65.926 12.077 -53.524 1.00 90.81 396 GLN A O 1
ATOM 3242 N N . GLN A 1 397 ? 63.932 11.218 -54.061 1.00 90.12 397 GLN A N 1
ATOM 3243 C CA . GLN A 1 397 ? 64.323 10.860 -55.431 1.00 90.12 397 GLN A CA 1
ATOM 3244 C C . GLN A 1 397 ? 64.602 12.093 -56.293 1.00 90.12 397 GLN A C 1
ATOM 3246 O O . GLN A 1 397 ? 65.528 12.080 -57.102 1.00 90.12 397 GLN A O 1
ATOM 3251 N N . MET A 1 398 ? 63.800 13.150 -56.144 1.00 87.44 398 MET A N 1
ATOM 3252 C CA . MET A 1 398 ? 64.032 14.415 -56.843 1.00 87.44 398 MET A CA 1
ATOM 3253 C C . MET A 1 398 ? 65.353 15.052 -56.402 1.00 87.44 398 MET A C 1
ATOM 3255 O O . MET A 1 398 ? 66.119 15.501 -57.250 1.00 87.44 398 MET A O 1
ATOM 3259 N N . GLU A 1 399 ? 65.650 15.023 -55.103 1.00 86.06 399 GLU A N 1
ATOM 3260 C CA . GLU A 1 399 ? 66.899 15.532 -54.533 1.00 86.06 399 GLU A CA 1
ATOM 3261 C C . GLU A 1 399 ? 68.119 14.723 -55.012 1.00 86.06 399 GLU A C 1
ATOM 3263 O O . GLU A 1 399 ? 69.111 15.303 -55.458 1.00 86.06 399 GLU A O 1
ATOM 3268 N N . GLN A 1 400 ? 68.022 13.389 -55.041 1.00 81.38 400 GLN A N 1
ATOM 3269 C CA . GLN A 1 400 ? 69.055 12.506 -55.600 1.00 81.38 400 GLN A CA 1
ATOM 3270 C C . GLN A 1 400 ? 69.310 12.792 -57.084 1.00 81.38 400 GLN A C 1
ATOM 3272 O O . GLN A 1 400 ? 70.456 13.003 -57.468 1.00 81.38 400 GLN A O 1
ATOM 3277 N N . LYS A 1 401 ? 68.257 12.912 -57.903 1.00 81.50 401 LYS A N 1
ATOM 3278 C CA . LYS A 1 401 ? 68.393 13.263 -59.327 1.00 81.50 401 LYS A CA 1
ATOM 3279 C C . LYS A 1 401 ? 69.022 14.639 -59.535 1.00 81.50 401 LYS A C 1
ATOM 3281 O O . LYS A 1 401 ? 69.886 14.780 -60.392 1.00 81.50 401 LYS A O 1
ATOM 3286 N N . SER A 1 402 ? 68.624 15.649 -58.756 1.00 76.19 402 SER A N 1
ATOM 3287 C CA . SER A 1 402 ? 69.260 16.973 -58.827 1.00 76.19 402 SER A CA 1
ATOM 3288 C C . SER A 1 402 ? 70.729 16.943 -58.402 1.00 76.19 402 SER A C 1
ATOM 3290 O O . SER A 1 402 ? 71.540 17.675 -58.958 1.00 76.19 402 SER A O 1
ATOM 3292 N N . SER A 1 403 ? 71.085 16.070 -57.456 1.00 71.69 403 SER A N 1
ATOM 3293 C CA . SER A 1 403 ? 72.471 15.875 -57.019 1.00 71.69 403 SER A CA 1
ATOM 3294 C C . SER A 1 403 ? 73.311 15.192 -58.104 1.00 71.69 403 SER A C 1
ATOM 3296 O O . SER A 1 403 ? 74.438 15.604 -58.347 1.00 71.69 403 SER A O 1
ATOM 3298 N N . GLU A 1 404 ? 72.753 14.186 -58.786 1.00 71.19 404 GLU A N 1
ATOM 3299 C CA . GLU A 1 404 ? 73.402 13.473 -59.896 1.00 71.19 404 GLU A CA 1
ATOM 3300 C C . GLU A 1 404 ? 73.635 14.382 -61.113 1.00 71.19 404 GLU A C 1
ATOM 3302 O O . GLU A 1 404 ? 74.724 14.361 -61.680 1.00 71.19 404 GLU A O 1
ATOM 3307 N N . LEU A 1 405 ? 72.658 15.226 -61.467 1.00 66.94 405 LEU A N 1
ATOM 3308 C CA . LEU A 1 405 ? 72.777 16.221 -62.545 1.00 66.94 405 LEU A CA 1
ATOM 3309 C C . LEU A 1 405 ? 73.878 17.261 -62.272 1.00 66.94 405 LEU A C 1
ATOM 3311 O O . LEU A 1 405 ? 74.578 17.664 -63.195 1.00 66.94 405 LEU A O 1
ATOM 3315 N N . ASN A 1 406 ? 74.075 17.651 -61.010 1.00 65.81 406 ASN A N 1
ATOM 3316 C CA . ASN A 1 406 ? 75.116 18.604 -60.611 1.00 65.81 406 ASN A CA 1
ATOM 3317 C C . ASN A 1 406 ? 76.534 17.993 -60.548 1.00 65.81 406 ASN A C 1
ATOM 3319 O O . ASN A 1 406 ? 77.493 18.735 -60.358 1.00 65.81 406 ASN A O 1
ATOM 3323 N N . CYS A 1 407 ? 76.688 16.668 -60.669 1.00 57.25 407 CYS A N 1
ATOM 3324 C CA . CYS A 1 407 ? 77.993 15.987 -60.720 1.00 57.25 407 CYS A CA 1
ATOM 3325 C C . CYS A 1 407 ? 78.452 15.640 -62.149 1.00 57.25 407 CYS A C 1
ATOM 3327 O O . CYS A 1 407 ? 79.548 15.101 -62.310 1.00 57.25 407 CYS A O 1
ATOM 3329 N N . THR A 1 408 ? 77.618 15.883 -63.165 1.00 57.97 408 THR A N 1
ATOM 3330 C CA . THR A 1 408 ? 77.898 15.558 -64.578 1.00 57.97 408 THR A CA 1
ATOM 3331 C C . THR A 1 408 ? 78.317 16.749 -65.447 1.00 57.97 408 THR A C 1
ATOM 3333 O O . THR A 1 408 ? 78.583 16.542 -66.629 1.00 57.97 408 THR A O 1
ATOM 3336 N N . ASP A 1 409 ? 78.423 17.943 -64.861 1.00 48.22 409 ASP A N 1
ATOM 3337 C CA . ASP A 1 409 ? 79.157 19.106 -65.390 1.00 48.22 409 ASP A CA 1
ATOM 3338 C C . ASP A 1 409 ? 80.466 19.281 -64.602 1.00 48.22 409 ASP A C 1
ATOM 3340 O O . ASP A 1 409 ? 81.484 19.688 -65.214 1.00 48.22 409 ASP A O 1
#